Protein AF-A0A0F3MAZ2-F1 (afdb_monomer_lite)

Secondary structure (DSSP, 8-state):
--HHHHHHHHHHHHHHTHHHHHHHHHHHHHHHH---S--------HHHHHHHHHHHHHHHHHHTT---HHHHHHHHHHHHHHHHHHHHHHB-GGGHHHHHHHHHHHHHHHHHHHSEEEEEEEPTTSS-EEEEEEEE-TTS-EEEEEE--TTTTHHHHHTT--HHHHHHTTT---GGGS----B---SEEE-S-B-HHHHHHHHHHHHHT-PPP--EEE---B----SS-HHHHHHHHHHHHHS-HHHHHHHHHHHHTS-HHHHHHHHHHHHTTSPPPP-PPPPP----TT--HHHHHHHHHHHHHHHHTTS-TTPPPBTGGGEEEE--TT-GGGSHHHHHHHHHHHHHHHHHTTSEEE-TTT--EEE-HHHHS-TT--EEEE-TT--SBSSHHHHHHHHHHHHHSPPP----HHHHHHHHHHTTS-GGGSBPPGGGS-HHHHHHHHHHHTHHHHH-SS--B-HHHHHHHHHHHHHHHTTSBGGGS-TTSPPPHHHHHHHHHHHHHHHHT-TTS-HHHHHHHH-SS--HHHHHHHHHHHS-----GGGS-HHHHHHHHHHHSTTS-SS-------GGGSHHHHHHHHHHHHHHHTTSS-----

Organism: NCBI:txid1359184

Sequence (602 aa):
MCIENEVKEIYEMFKTYCYEICNVQHLESIDRIANSDKPITLGSSFIKTLCGYKALIDCYRVLCNQNCAELTKMSYHLNEMWKQNFLLQTIEPAFEHELRKKITETKMKDLEERGECYVCGKFQGALHAVITKYYKDNAGKYYKVVYNAGMGADEANEAFNNKDELLKASDITDYKDQKLMVFHSGIKYESEYLPKYMIETMILYDLEGSFSKSEPTSKKVVTPQWHGNCTTRSIREALRDNLSDSTFRELYDFVTIVPYSSKIGMLQKAIAKLPQASSDPILEKHDNKLLTLDEKFLKELQHKINHILGVNTNTPISNLQAIKFAELNGSPAVFQEGLKFLAEVNAKNFINAGVIKVNSETSEVIVDSAAVAHPNAMFVVNCATYNYGYNPITKQLLLKDVFMSTPPLDTNWKSRVLNTLVKFLPSSWKAMNWHSIDESDKKYIVESMFSNALRDSDLYLTKELLLPVKEKLLQCVNHYYHSDFIDGALLPIDLRENIIKSCRQSCLQDHNIDPVINAQITDNDRTPSSILQDLINHEKVAVDTKVIPKGHVAKIKHELGPKIDQGFKAKVIPKSNIATINDKLDDRIQKNESKSSSSRGF

Radius of gyration: 29.43 Å; chains: 1; bounding box: 80×71×107 Å

pLDDT: mean 70.04, std 20.65, range [24.22, 95.69]

Structure (mmCIF, N/CA/C/O backbone):
data_AF-A0A0F3MAZ2-F1
#
_entry.id   AF-A0A0F3MAZ2-F1
#
loop_
_atom_site.group_PDB
_atom_site.id
_atom_site.type_symbol
_atom_site.label_atom_id
_atom_site.label_alt_id
_atom_site.label_comp_id
_atom_site.label_asym_id
_atom_site.label_entity_id
_atom_site.label_seq_id
_atom_site.pdbx_PDB_ins_code
_atom_site.Cartn_x
_atom_site.Cartn_y
_atom_site.Cartn_z
_atom_site.occupancy
_atom_site.B_iso_or_equiv
_atom_site.auth_seq_id
_atom_site.auth_comp_id
_atom_site.auth_asym_id
_atom_site.auth_atom_id
_atom_site.pdbx_PDB_model_num
ATOM 1 N N . MET A 1 1 ? -21.688 16.141 2.632 1.00 43.16 1 MET A N 1
ATOM 2 C CA . MET A 1 1 ? -20.639 16.129 1.591 1.00 43.16 1 MET A CA 1
ATOM 3 C C . MET A 1 1 ? -21.321 15.813 0.269 1.00 43.16 1 MET A C 1
ATOM 5 O O . MET A 1 1 ? -22.157 14.919 0.266 1.00 43.16 1 MET A O 1
ATOM 9 N N . CYS A 1 2 ? -21.088 16.576 -0.803 1.00 49.12 2 CYS A N 1
ATOM 10 C CA . CYS A 1 2 ? -21.660 16.238 -2.112 1.00 49.12 2 CYS A CA 1
ATOM 11 C C . CYS A 1 2 ? -20.953 14.979 -2.642 1.00 49.12 2 CYS A C 1
ATOM 13 O O . CYS A 1 2 ? -19.725 14.930 -2.584 1.00 49.12 2 CYS A O 1
ATOM 15 N N . ILE A 1 3 ? -21.697 13.993 -3.159 1.00 56.97 3 ILE A N 1
ATOM 16 C CA . ILE A 1 3 ? -21.159 12.740 -3.741 1.00 56.97 3 ILE A CA 1
ATOM 17 C C . ILE A 1 3 ? -20.074 13.041 -4.797 1.00 56.97 3 ILE A C 1
ATOM 19 O O . ILE A 1 3 ? -19.113 12.296 -4.959 1.00 56.97 3 ILE A O 1
ATOM 23 N N . GLU A 1 4 ? -20.190 14.183 -5.476 1.00 58.75 4 GLU A N 1
ATOM 24 C CA . GLU A 1 4 ? -19.240 14.671 -6.480 1.00 58.75 4 GLU A CA 1
ATOM 25 C C . GLU A 1 4 ? -17.839 14.970 -5.921 1.00 58.75 4 GLU A C 1
ATOM 27 O O . GLU A 1 4 ? -16.845 14.722 -6.605 1.00 58.75 4 GLU A O 1
ATOM 32 N N . ASN A 1 5 ? -17.748 15.470 -4.683 1.00 67.94 5 ASN A N 1
ATOM 33 C CA . ASN A 1 5 ? -16.464 15.718 -4.022 1.00 67.94 5 ASN A CA 1
ATOM 34 C C . ASN A 1 5 ? -15.829 14.398 -3.570 1.00 67.94 5 ASN A C 1
ATOM 36 O O . ASN A 1 5 ? -14.634 14.201 -3.763 1.00 67.94 5 ASN A O 1
ATOM 40 N N . GLU A 1 6 ? -16.643 13.455 -3.086 1.00 78.75 6 GLU A N 1
ATOM 41 C CA . GLU A 1 6 ? -16.181 12.139 -2.629 1.00 78.75 6 GLU A CA 1
ATOM 42 C C . GLU A 1 6 ? -15.567 11.312 -3.775 1.00 78.75 6 GLU A C 1
ATOM 44 O O . GLU A 1 6 ? -14.505 10.714 -3.614 1.00 78.75 6 GLU A O 1
ATOM 49 N N . VAL A 1 7 ? -16.166 11.321 -4.975 1.00 79.81 7 VAL A N 1
ATOM 50 C CA . VAL A 1 7 ? -15.611 10.592 -6.137 1.00 79.81 7 VAL A CA 1
ATOM 51 C C . VAL A 1 7 ? -14.265 11.177 -6.582 1.00 79.81 7 VAL A C 1
ATOM 53 O O . VAL A 1 7 ? -13.351 10.424 -6.923 1.00 79.81 7 VAL A O 1
ATOM 56 N N . LYS A 1 8 ? -14.127 12.510 -6.580 1.00 81.62 8 LYS A N 1
ATOM 57 C CA . LYS A 1 8 ? -12.866 13.189 -6.926 1.00 81.62 8 LYS A CA 1
ATOM 58 C C . LYS A 1 8 ? -11.773 12.892 -5.901 1.00 81.62 8 LYS A C 1
ATOM 60 O O . LYS A 1 8 ? -10.654 12.567 -6.290 1.00 81.62 8 LYS A O 1
ATOM 65 N N . GLU A 1 9 ? -12.110 12.937 -4.615 1.00 83.81 9 GLU A N 1
ATOM 66 C CA . GLU A 1 9 ? -11.202 12.566 -3.526 1.00 83.81 9 GLU A CA 1
ATOM 67 C C . GLU A 1 9 ? -10.730 11.113 -3.664 1.00 83.81 9 GLU A C 1
ATOM 69 O O . GLU A 1 9 ? -9.530 10.839 -3.594 1.00 83.81 9 GLU A O 1
ATOM 74 N N . ILE A 1 10 ? -11.645 10.181 -3.952 1.00 86.62 10 ILE A N 1
ATOM 75 C CA . ILE A 1 10 ? -11.301 8.768 -4.155 1.00 86.62 10 ILE A CA 1
ATOM 76 C C . ILE A 1 10 ? -10.436 8.571 -5.395 1.00 86.62 10 ILE A C 1
ATOM 78 O O . ILE A 1 10 ? -9.521 7.752 -5.369 1.00 86.62 10 ILE A O 1
ATOM 82 N N . TYR A 1 11 ? -10.689 9.308 -6.473 1.00 85.75 11 TYR A N 1
ATOM 83 C CA . TYR A 1 11 ? -9.877 9.240 -7.683 1.00 85.75 11 TYR A CA 1
ATOM 84 C C . TYR A 1 11 ? -8.430 9.685 -7.454 1.00 85.75 11 TYR A C 1
ATOM 86 O O . TYR A 1 11 ? -7.502 8.974 -7.849 1.00 85.75 11 TYR A O 1
ATOM 94 N N . GLU A 1 12 ? -8.220 10.807 -6.765 1.00 83.44 12 GLU A N 1
ATOM 95 C CA . GLU A 1 12 ? -6.868 11.264 -6.430 1.00 83.44 12 GLU A CA 1
ATOM 96 C C . GLU A 1 12 ? -6.182 10.341 -5.413 1.00 83.44 12 GLU A C 1
ATOM 98 O O . GLU A 1 12 ? -4.984 10.056 -5.534 1.00 83.44 12 GLU A O 1
ATOM 103 N N . MET A 1 13 ? -6.942 9.780 -4.468 1.00 84.94 13 MET A N 1
ATOM 104 C CA . MET A 1 13 ? -6.467 8.719 -3.578 1.00 84.94 13 MET A CA 1
ATOM 105 C C . MET A 1 13 ? -6.026 7.477 -4.373 1.00 84.94 13 MET A C 1
ATOM 107 O O . MET A 1 13 ? -4.957 6.932 -4.109 1.00 84.94 13 MET A O 1
ATOM 111 N N . PHE A 1 14 ? -6.799 7.051 -5.375 1.00 88.19 14 PHE A N 1
ATOM 112 C CA . PHE A 1 14 ? -6.488 5.891 -6.216 1.00 88.19 14 PHE A CA 1
ATOM 113 C C . PHE A 1 14 ? -5.200 6.074 -7.018 1.00 88.19 14 PHE A C 1
ATOM 115 O O . PHE A 1 14 ? -4.362 5.175 -7.041 1.00 88.19 14 PHE A O 1
ATOM 122 N N . LYS A 1 15 ? -5.013 7.250 -7.631 1.00 84.62 15 LYS A N 1
ATOM 123 C CA . LYS A 1 15 ? -3.769 7.596 -8.337 1.00 84.62 15 LYS A CA 1
ATOM 124 C C . LYS A 1 15 ? -2.570 7.575 -7.397 1.00 84.62 15 LYS A C 1
ATOM 126 O O . LYS A 1 15 ? -1.517 7.049 -7.746 1.00 84.62 15 LYS A O 1
ATOM 131 N N . THR A 1 16 ? -2.746 8.146 -6.209 1.00 82.00 16 THR A N 1
ATOM 132 C CA . THR A 1 16 ? -1.699 8.234 -5.189 1.00 82.00 16 THR A CA 1
ATOM 133 C C . THR A 1 16 ? -1.244 6.855 -4.728 1.00 82.00 16 THR A C 1
ATOM 135 O O . THR A 1 16 ? -0.048 6.579 -4.714 1.00 82.00 16 THR A O 1
ATOM 138 N N . TYR A 1 17 ? -2.194 5.994 -4.367 1.00 86.25 17 TYR A N 1
ATOM 139 C CA . TYR A 1 17 ? -1.930 4.703 -3.732 1.00 86.25 17 TYR A CA 1
ATOM 140 C C . TYR A 1 17 ? -1.941 3.534 -4.724 1.00 86.25 17 TYR A C 1
ATOM 142 O O . TYR A 1 17 ? -2.238 2.396 -4.364 1.00 86.25 17 TYR A O 1
ATOM 150 N N . CYS A 1 18 ? -1.614 3.805 -5.992 1.00 88.00 18 CYS A N 1
ATOM 151 C CA . CYS A 1 18 ? -1.544 2.805 -7.059 1.00 88.00 18 CYS A CA 1
ATOM 152 C C . CYS A 1 18 ? -0.669 1.602 -6.663 1.00 88.00 18 CYS A C 1
ATOM 154 O O . CYS A 1 18 ? -1.070 0.455 -6.847 1.00 88.00 18 CYS A O 1
ATOM 156 N N . TYR A 1 19 ? 0.486 1.853 -6.034 1.00 87.81 19 TYR A N 1
ATOM 157 C CA . TYR A 1 19 ? 1.374 0.784 -5.574 1.00 87.81 19 TYR A CA 1
ATOM 158 C C . TYR A 1 19 ? 0.688 -0.126 -4.551 1.00 87.81 19 TYR A C 1
ATOM 160 O O . TYR A 1 19 ? 0.711 -1.348 -4.682 1.00 87.81 19 TYR A O 1
ATOM 168 N N . GLU A 1 20 ? 0.093 0.466 -3.516 1.00 89.56 20 GLU A N 1
ATOM 169 C CA . GLU A 1 20 ? -0.576 -0.240 -2.428 1.00 89.56 20 GLU A CA 1
ATOM 170 C C . GLU A 1 20 ? -1.763 -1.054 -2.938 1.00 89.56 20 GLU A C 1
ATOM 172 O O . GLU A 1 20 ? -1.920 -2.214 -2.553 1.00 89.56 20 GLU A O 1
ATOM 177 N N . ILE A 1 21 ? -2.562 -0.466 -3.831 1.00 92.19 21 ILE A N 1
ATOM 178 C CA . ILE A 1 21 ? -3.724 -1.109 -4.444 1.00 92.19 21 ILE A CA 1
ATOM 179 C C . ILE A 1 21 ? -3.279 -2.311 -5.279 1.00 92.19 21 ILE A C 1
ATOM 181 O O . ILE A 1 21 ? -3.717 -3.428 -5.004 1.00 92.19 21 ILE A O 1
ATOM 185 N N . CYS A 1 22 ? -2.371 -2.117 -6.239 1.00 90.06 22 CYS A N 1
ATOM 186 C CA . CYS A 1 22 ? -1.894 -3.197 -7.104 1.00 90.06 22 CYS A CA 1
ATOM 187 C C . CYS A 1 22 ? -1.194 -4.308 -6.305 1.00 90.06 22 CYS A C 1
ATOM 189 O O . CYS A 1 22 ? -1.379 -5.486 -6.607 1.00 90.06 22 CYS A O 1
ATOM 191 N N . ASN A 1 23 ? -0.465 -3.965 -5.237 1.00 87.44 23 ASN A N 1
ATOM 192 C CA . ASN A 1 23 ? 0.126 -4.952 -4.334 1.00 87.44 23 ASN A CA 1
ATOM 193 C C . ASN A 1 23 ? -0.940 -5.814 -3.635 1.00 87.44 23 ASN A C 1
ATOM 195 O O . ASN A 1 23 ? -0.812 -7.036 -3.608 1.00 87.44 23 ASN A O 1
ATOM 199 N N . VAL A 1 24 ? -2.004 -5.207 -3.095 1.00 89.31 24 VAL A N 1
ATOM 200 C CA . VAL A 1 24 ? -3.117 -5.961 -2.487 1.00 89.31 24 VAL A CA 1
ATOM 201 C C . VAL A 1 24 ? -3.793 -6.856 -3.523 1.00 89.31 24 VAL A C 1
ATOM 203 O O . VAL A 1 24 ? -3.999 -8.038 -3.261 1.00 89.31 24 VAL A O 1
ATOM 206 N N . GLN A 1 25 ? -4.095 -6.325 -4.709 1.00 88.75 25 GLN A N 1
ATOM 207 C CA . GLN A 1 25 ? -4.752 -7.097 -5.764 1.00 88.75 25 GLN A CA 1
ATOM 208 C C . GLN A 1 25 ? -3.906 -8.287 -6.227 1.00 88.75 25 GLN A C 1
ATOM 210 O O . GLN A 1 25 ? -4.452 -9.370 -6.420 1.00 88.75 25 GLN A O 1
ATOM 215 N N . HIS A 1 26 ? -2.588 -8.120 -6.360 1.00 84.75 26 HIS A N 1
ATOM 216 C CA . HIS A 1 26 ? -1.680 -9.209 -6.716 1.00 84.75 26 HIS A CA 1
ATOM 217 C C . HIS A 1 26 ? -1.679 -10.319 -5.655 1.00 84.75 26 HIS A C 1
ATOM 219 O O . HIS A 1 26 ? -1.886 -11.483 -5.995 1.00 84.75 26 HIS A O 1
ATOM 225 N N . LEU A 1 27 ? -1.521 -9.966 -4.374 1.00 80.31 27 LEU A N 1
ATOM 226 C CA . LEU A 1 27 ? -1.516 -10.937 -3.272 1.00 80.31 27 LEU A CA 1
ATOM 227 C C . LEU A 1 27 ? -2.841 -11.705 -3.169 1.00 80.31 27 LEU A C 1
ATOM 229 O O . LEU A 1 27 ? -2.839 -12.919 -2.974 1.00 80.31 27 LEU A O 1
ATOM 233 N N . GLU A 1 28 ? -3.965 -11.010 -3.338 1.00 82.50 28 GLU A N 1
ATOM 234 C CA . GLU A 1 28 ? -5.298 -11.616 -3.316 1.00 82.50 28 GLU A CA 1
ATOM 235 C C . GLU A 1 28 ? -5.576 -12.477 -4.557 1.00 82.50 28 GLU A C 1
ATOM 237 O O . GLU A 1 28 ? -6.259 -13.497 -4.466 1.00 82.50 28 GLU A O 1
ATOM 242 N N . SER A 1 29 ? -5.021 -12.109 -5.715 1.00 78.56 29 SER A N 1
ATOM 243 C CA . SER A 1 29 ? -5.139 -12.899 -6.947 1.00 78.56 29 SER A CA 1
ATOM 244 C C . SER A 1 29 ? -4.329 -14.192 -6.870 1.00 78.56 29 SER A C 1
ATOM 246 O O . SER A 1 29 ? -4.833 -15.235 -7.278 1.00 78.56 29 SER A O 1
ATOM 248 N N . ILE A 1 30 ? -3.119 -14.154 -6.294 1.00 72.69 30 ILE A N 1
ATOM 249 C CA . ILE A 1 30 ? -2.344 -15.371 -6.003 1.00 72.69 30 ILE A CA 1
ATOM 250 C C . ILE A 1 30 ? -3.157 -16.289 -5.093 1.00 72.69 30 ILE A C 1
ATOM 252 O O . ILE A 1 30 ? -3.344 -17.449 -5.435 1.00 72.69 30 ILE A O 1
ATOM 256 N N . ASP A 1 31 ? -3.702 -15.775 -3.988 1.00 69.31 31 ASP A N 1
ATOM 257 C CA . ASP A 1 31 ? -4.518 -16.571 -3.058 1.00 69.31 31 ASP A CA 1
ATOM 258 C C . ASP A 1 31 ? -5.757 -17.189 -3.721 1.00 69.31 31 ASP A C 1
ATOM 260 O O . ASP A 1 31 ? -6.184 -18.281 -3.346 1.00 69.31 31 ASP A O 1
ATOM 264 N N . ARG A 1 32 ? -6.346 -16.500 -4.705 1.00 68.25 32 ARG A N 1
ATOM 265 C CA . ARG A 1 32 ? -7.509 -16.988 -5.455 1.00 68.25 32 ARG A CA 1
ATOM 266 C C . ARG A 1 32 ? -7.154 -18.094 -6.455 1.00 68.25 32 ARG A C 1
ATOM 268 O O . ARG A 1 32 ? -7.989 -18.962 -6.700 1.00 68.25 32 ARG A O 1
ATOM 275 N N . ILE A 1 33 ? -5.969 -18.031 -7.067 1.00 61.22 33 ILE A N 1
ATOM 276 C CA . ILE A 1 33 ? -5.539 -18.913 -8.168 1.00 61.22 33 ILE A CA 1
ATOM 277 C C . ILE A 1 33 ? -4.702 -20.101 -7.657 1.00 61.22 33 ILE A C 1
ATOM 279 O O . ILE A 1 33 ? -4.717 -21.177 -8.257 1.00 61.22 33 ILE A O 1
ATOM 283 N N . ALA A 1 34 ? -3.950 -19.929 -6.568 1.00 54.25 34 ALA A N 1
ATOM 284 C CA . ALA A 1 34 ? -2.922 -20.872 -6.149 1.00 54.25 34 ALA A CA 1
ATOM 285 C C . ALA A 1 34 ? -3.484 -22.110 -5.426 1.00 54.25 34 ALA A C 1
ATOM 287 O O . ALA A 1 34 ? -3.776 -22.090 -4.234 1.00 54.25 34 ALA A O 1
ATOM 288 N N . ASN A 1 35 ? -3.476 -23.224 -6.162 1.00 44.00 35 ASN A N 1
ATOM 289 C CA . ASN A 1 35 ? -3.070 -24.552 -5.681 1.00 44.00 35 ASN A CA 1
ATOM 290 C C . ASN A 1 35 ? -1.564 -24.806 -5.968 1.00 44.00 35 ASN A C 1
ATOM 292 O O . ASN A 1 35 ? -1.152 -25.952 -6.128 1.00 44.00 35 ASN A O 1
ATOM 296 N N . SER A 1 36 ? -0.738 -23.765 -6.155 1.00 40.38 36 SER A N 1
ATOM 297 C CA . SER A 1 36 ? 0.626 -23.928 -6.681 1.00 40.38 36 SER A CA 1
ATOM 298 C C . SER A 1 36 ? 1.667 -24.227 -5.591 1.00 40.38 36 SER A C 1
ATOM 300 O O . SER A 1 36 ? 1.775 -23.534 -4.584 1.00 40.38 36 SER A O 1
ATOM 302 N N . ASP A 1 37 ? 2.491 -25.251 -5.837 1.00 36.28 37 ASP A N 1
ATOM 303 C CA . ASP A 1 37 ? 3.510 -25.793 -4.918 1.00 36.28 37 ASP A CA 1
ATOM 304 C C . ASP A 1 37 ? 4.759 -24.901 -4.716 1.00 36.28 37 ASP A C 1
ATOM 306 O O . ASP A 1 37 ? 5.733 -25.330 -4.091 1.00 36.28 37 ASP A O 1
ATOM 310 N N . LYS A 1 38 ? 4.801 -23.678 -5.268 1.00 43.72 38 LYS A N 1
ATOM 311 C CA . LYS A 1 38 ? 6.001 -22.823 -5.215 1.00 43.72 38 LYS A CA 1
ATOM 312 C C . LYS A 1 38 ? 5.787 -21.598 -4.320 1.00 43.72 38 LYS A C 1
ATOM 314 O O . LYS A 1 38 ? 5.068 -20.687 -4.726 1.00 43.72 38 LYS A O 1
ATOM 319 N N . PRO A 1 39 ? 6.455 -21.514 -3.153 1.00 43.94 39 PRO A N 1
ATOM 320 C CA . PRO A 1 39 ? 6.401 -20.325 -2.314 1.00 43.94 39 PRO A CA 1
ATOM 321 C C . PRO A 1 39 ? 7.042 -19.135 -3.029 1.00 43.94 39 PRO A C 1
ATOM 323 O O . PRO A 1 39 ? 8.250 -19.093 -3.250 1.00 43.94 39 PRO A O 1
ATOM 326 N N . ILE A 1 40 ? 6.220 -18.155 -3.391 1.00 46.53 40 ILE A N 1
ATOM 327 C CA . ILE A 1 40 ? 6.679 -16.818 -3.768 1.00 46.53 40 ILE A CA 1
ATOM 328 C C . ILE A 1 40 ? 6.768 -16.003 -2.481 1.00 46.53 40 ILE A C 1
ATOM 330 O O . ILE A 1 40 ? 5.737 -15.689 -1.895 1.00 46.53 40 ILE A O 1
ATOM 334 N N . THR A 1 41 ? 7.969 -15.641 -2.039 1.00 47.41 41 THR A N 1
ATOM 335 C CA . THR A 1 41 ? 8.155 -14.812 -0.840 1.00 47.41 41 THR A CA 1
ATOM 336 C C . THR A 1 41 ? 7.857 -13.345 -1.159 1.00 47.41 41 THR A C 1
ATOM 338 O O . THR A 1 41 ? 8.763 -12.548 -1.402 1.00 47.41 41 THR A O 1
ATOM 341 N N . LEU A 1 42 ? 6.578 -12.969 -1.179 1.00 51.41 42 LEU A N 1
ATOM 342 C CA . LEU A 1 42 ? 6.165 -11.570 -1.274 1.00 51.41 42 LEU A CA 1
ATOM 343 C C . LEU A 1 42 ? 6.043 -10.999 0.140 1.00 51.41 42 LEU A C 1
ATOM 345 O O . LEU A 1 42 ? 5.118 -11.302 0.884 1.00 51.41 42 LEU A O 1
ATOM 349 N N . GLY A 1 43 ? 6.995 -10.166 0.550 1.00 47.53 43 GLY A N 1
ATOM 350 C CA . GLY A 1 43 ? 6.860 -9.446 1.815 1.00 47.53 43 GLY A CA 1
ATOM 351 C C . GLY A 1 43 ? 5.753 -8.394 1.709 1.00 47.53 43 GLY A C 1
A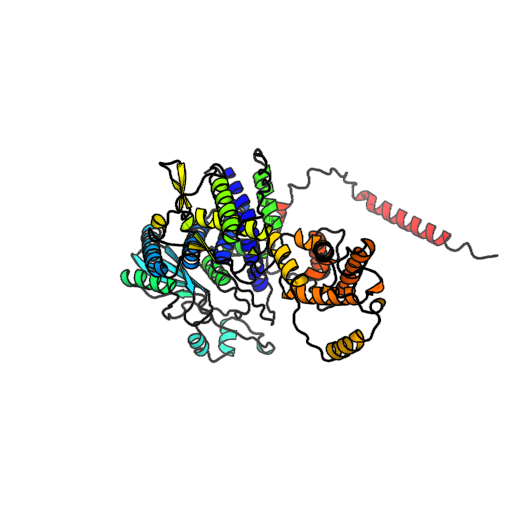TOM 352 O O . GLY A 1 43 ? 5.941 -7.387 1.025 1.00 47.53 43 GLY A O 1
ATOM 353 N N . SER A 1 44 ? 4.618 -8.577 2.393 1.00 54.62 44 SER A N 1
ATOM 354 C CA . SER A 1 44 ? 3.630 -7.502 2.559 1.00 54.62 44 SER A CA 1
ATOM 355 C C . SER A 1 44 ? 3.925 -6.700 3.830 1.00 54.62 44 SER A C 1
ATOM 357 O O . SER A 1 44 ? 4.133 -7.260 4.906 1.00 54.62 44 SER A O 1
ATOM 359 N N . SER A 1 45 ? 3.977 -5.367 3.723 1.00 70.00 45 SER A N 1
ATOM 360 C CA . SER A 1 45 ? 3.996 -4.505 4.909 1.00 70.00 45 SER A CA 1
ATOM 361 C C . SER A 1 45 ? 2.565 -4.129 5.299 1.00 70.00 45 SER A C 1
ATOM 363 O O . SER A 1 45 ? 1.716 -3.874 4.437 1.00 70.00 45 SER A O 1
ATOM 365 N N . PHE A 1 46 ? 2.301 -4.073 6.607 1.00 76.81 46 PHE A N 1
ATOM 366 C CA . PHE A 1 46 ? 1.003 -3.683 7.162 1.00 76.81 46 PHE A CA 1
ATOM 367 C C . PHE A 1 46 ? 0.494 -2.356 6.593 1.00 76.81 46 PHE A C 1
ATOM 369 O O . PHE A 1 46 ? -0.647 -2.291 6.145 1.00 76.81 46 PHE A O 1
ATOM 376 N N . ILE A 1 47 ? 1.352 -1.325 6.548 1.00 81.19 47 ILE A N 1
ATOM 377 C CA . ILE A 1 47 ? 0.994 0.020 6.063 1.00 81.19 47 ILE A CA 1
ATOM 378 C C . ILE A 1 47 ? 0.379 -0.059 4.667 1.00 81.19 47 ILE A C 1
ATOM 380 O O . ILE A 1 47 ? -0.718 0.445 4.439 1.00 81.19 47 ILE A O 1
ATOM 384 N N . LYS A 1 48 ? 1.067 -0.726 3.738 1.00 84.25 48 LYS A N 1
ATOM 385 C CA . LYS A 1 48 ? 0.631 -0.786 2.341 1.00 84.25 48 LYS A CA 1
ATOM 386 C C . LYS A 1 48 ? -0.657 -1.559 2.184 1.00 84.25 48 LYS A C 1
ATOM 388 O O . LYS A 1 48 ? -1.538 -1.146 1.444 1.00 84.25 48 LYS A O 1
ATOM 393 N N . THR A 1 49 ? -0.763 -2.672 2.898 1.00 87.81 49 THR A N 1
ATOM 394 C CA . THR A 1 49 ? -1.935 -3.536 2.817 1.00 87.81 49 THR A CA 1
ATOM 395 C C . THR A 1 49 ? -3.178 -2.832 3.355 1.00 87.81 49 THR A C 1
ATOM 397 O O . THR A 1 49 ? -4.211 -2.840 2.692 1.00 87.81 49 THR A O 1
ATOM 400 N N . LEU A 1 50 ? -3.072 -2.171 4.514 1.00 90.69 50 LEU A N 1
ATOM 401 C CA . LEU A 1 50 ? -4.164 -1.397 5.113 1.00 90.69 50 LEU A CA 1
ATOM 402 C C . LEU A 1 50 ? -4.605 -0.252 4.193 1.00 90.69 50 LEU A C 1
ATOM 404 O O . LEU A 1 50 ? -5.798 -0.069 3.958 1.00 90.69 50 LEU A O 1
ATOM 408 N N . CYS A 1 51 ? -3.638 0.478 3.631 1.00 89.62 51 CYS A N 1
ATOM 409 C CA . CYS A 1 51 ? -3.896 1.580 2.713 1.00 89.62 51 CYS A CA 1
ATOM 410 C C . CYS A 1 51 ? -4.576 1.110 1.413 1.00 89.62 51 CYS A C 1
ATOM 412 O O . CYS A 1 51 ? -5.612 1.653 1.028 1.00 89.62 51 CYS A O 1
ATOM 414 N N . GLY A 1 52 ? -4.052 0.052 0.783 1.00 92.62 52 GLY A N 1
ATOM 415 C CA . GLY A 1 52 ? -4.612 -0.520 -0.443 1.00 92.62 52 GLY A CA 1
ATOM 416 C C . GLY A 1 52 ? -6.036 -1.040 -0.246 1.00 92.62 52 GLY A C 1
ATOM 417 O O . GLY A 1 52 ? -6.919 -0.729 -1.045 1.00 92.62 52 GLY A O 1
ATOM 418 N N . TYR A 1 53 ? -6.296 -1.759 0.853 1.00 94.25 53 TYR A N 1
ATOM 419 C CA . TYR A 1 53 ? -7.641 -2.236 1.189 1.00 94.25 53 TYR A CA 1
ATOM 420 C C . TYR A 1 53 ? -8.622 -1.097 1.462 1.00 94.25 53 TYR A C 1
ATOM 422 O O . TYR A 1 53 ? -9.742 -1.135 0.954 1.00 94.25 53 TYR A O 1
ATOM 430 N N . LYS A 1 54 ? -8.211 -0.072 2.223 1.00 94.62 54 LYS A N 1
ATOM 431 C CA . LYS A 1 54 ? -9.043 1.115 2.462 1.00 94.62 54 LYS A CA 1
ATOM 432 C C . LYS A 1 54 ? -9.444 1.755 1.135 1.00 94.62 54 LYS A C 1
ATOM 434 O O . LYS A 1 54 ? -10.630 1.981 0.904 1.00 94.62 54 LYS A O 1
ATOM 439 N N . ALA A 1 55 ? -8.472 1.996 0.252 1.00 93.88 55 ALA A N 1
ATOM 440 C CA . ALA A 1 55 ? -8.741 2.587 -1.049 1.00 93.88 55 ALA A CA 1
ATOM 441 C C . ALA A 1 55 ? -9.732 1.728 -1.849 1.00 93.88 55 ALA A C 1
ATOM 443 O O . ALA A 1 55 ? -10.766 2.231 -2.286 1.00 93.88 55 ALA A O 1
ATOM 444 N N . LEU A 1 56 ? -9.472 0.423 -1.975 1.00 95.69 56 LEU A N 1
ATOM 445 C CA . LEU A 1 56 ? -10.344 -0.514 -2.688 1.00 95.69 56 LEU A CA 1
ATOM 446 C C . LEU A 1 56 ? -11.779 -0.533 -2.141 1.00 95.69 56 LEU A C 1
ATOM 448 O O . LEU A 1 56 ? -12.717 -0.526 -2.937 1.00 95.69 56 LEU A O 1
ATOM 452 N N . ILE A 1 57 ? -11.958 -0.508 -0.817 1.00 94.81 57 ILE A N 1
ATOM 453 C CA . ILE A 1 57 ? -13.279 -0.459 -0.175 1.00 94.81 57 ILE A CA 1
ATOM 454 C C . ILE A 1 57 ? -13.988 0.860 -0.473 1.00 94.81 57 ILE A C 1
ATOM 456 O O . ILE A 1 57 ? -15.147 0.838 -0.876 1.00 94.81 57 ILE A O 1
ATOM 460 N N . ASP A 1 58 ? -13.318 2.002 -0.320 1.00 92.00 58 ASP A N 1
ATOM 461 C CA . ASP A 1 58 ? -13.925 3.309 -0.601 1.00 92.00 58 ASP A CA 1
ATOM 462 C C . ASP A 1 58 ? -14.350 3.428 -2.072 1.00 92.00 58 ASP A C 1
ATOM 464 O O . ASP A 1 58 ? -15.453 3.877 -2.381 1.00 92.00 58 ASP A O 1
ATOM 468 N N . CYS A 1 59 ? -13.521 2.931 -2.988 1.00 90.94 59 CYS A N 1
ATOM 469 C CA . CYS A 1 59 ? -13.851 2.875 -4.408 1.00 90.94 59 CYS A CA 1
ATOM 470 C C . CYS A 1 59 ? -15.015 1.929 -4.707 1.00 90.94 59 CYS A C 1
ATOM 472 O O . CYS A 1 59 ? -15.910 2.298 -5.465 1.00 90.94 59 CYS A O 1
ATOM 474 N N . TYR A 1 60 ? -15.061 0.753 -4.076 1.00 90.12 60 TYR A N 1
ATOM 475 C CA . TYR A 1 60 ? -16.199 -0.159 -4.188 1.00 90.12 60 TYR A CA 1
ATOM 476 C C . TYR A 1 60 ? -17.500 0.498 -3.711 1.00 90.12 60 TYR A C 1
ATOM 478 O O . TYR A 1 60 ? -18.500 0.475 -4.430 1.00 90.12 60 TYR A O 1
ATOM 486 N N . ARG A 1 61 ? -17.471 1.142 -2.536 1.00 88.19 61 ARG A N 1
ATOM 487 C CA . ARG A 1 61 ? -18.617 1.854 -1.950 1.00 88.19 61 ARG A CA 1
ATOM 488 C C . ARG A 1 61 ? -19.185 2.885 -2.923 1.00 88.19 61 ARG A C 1
ATOM 490 O O . ARG A 1 61 ? -20.392 2.899 -3.159 1.00 88.19 61 ARG A O 1
ATOM 497 N N . VAL A 1 62 ? -18.318 3.699 -3.526 1.00 83.75 62 VAL A N 1
ATOM 498 C CA . VAL A 1 62 ? -18.733 4.768 -4.443 1.00 83.75 62 VAL A CA 1
ATOM 499 C C . VAL A 1 62 ? -19.149 4.249 -5.816 1.00 83.75 62 VAL A C 1
ATOM 501 O O . VAL A 1 62 ? -20.207 4.632 -6.310 1.00 83.75 62 VAL A O 1
ATOM 504 N N . LEU A 1 63 ? -18.370 3.363 -6.440 1.00 80.44 63 LEU A N 1
ATOM 505 C CA . LEU A 1 63 ? -18.673 2.877 -7.790 1.00 80.44 63 LEU A CA 1
ATOM 506 C C . LEU A 1 63 ? -19.881 1.939 -7.833 1.00 80.44 63 LEU A C 1
ATOM 508 O O . LEU A 1 63 ? -20.617 1.953 -8.818 1.00 80.44 63 LEU A O 1
ATOM 512 N N . CYS A 1 64 ? -20.089 1.140 -6.786 1.00 78.50 64 CYS A N 1
ATOM 513 C CA . CYS A 1 64 ? -21.187 0.175 -6.719 1.00 78.50 64 CYS A CA 1
ATOM 514 C C . CYS A 1 64 ? -22.394 0.702 -5.925 1.00 78.50 64 CYS A C 1
ATOM 516 O O . CYS A 1 64 ? -23.368 -0.024 -5.753 1.00 78.50 64 CYS A O 1
ATOM 518 N N . ASN A 1 65 ? -22.344 1.950 -5.436 1.00 74.25 65 ASN A N 1
ATOM 519 C CA . ASN A 1 65 ? -23.350 2.540 -4.544 1.00 74.25 65 ASN A CA 1
ATOM 520 C C . ASN A 1 65 ? -23.639 1.669 -3.298 1.00 74.25 65 ASN A C 1
ATOM 522 O O . ASN A 1 65 ? -24.766 1.592 -2.808 1.00 74.25 65 ASN A O 1
ATOM 526 N N . GLN A 1 66 ? -22.605 0.994 -2.792 1.00 74.00 66 GLN A N 1
ATOM 527 C CA . GLN A 1 66 ? -22.662 0.080 -1.651 1.00 74.00 66 GLN A CA 1
ATOM 528 C C . GLN A 1 66 ? -22.232 0.811 -0.375 1.00 74.00 66 GLN A C 1
ATOM 530 O O . GLN A 1 66 ? -21.180 0.547 0.200 1.00 74.00 66 GLN A O 1
ATOM 535 N N . ASN A 1 67 ? -23.046 1.771 0.063 1.00 74.75 67 ASN A N 1
ATOM 536 C CA . ASN A 1 67 ? -22.788 2.595 1.249 1.00 74.75 67 ASN A CA 1
ATOM 537 C C . ASN A 1 67 ? -23.405 2.003 2.524 1.00 74.75 67 ASN A C 1
ATOM 539 O O . ASN A 1 67 ? -24.141 2.678 3.243 1.00 74.75 67 ASN A O 1
ATOM 543 N N . CYS A 1 68 ? -23.124 0.730 2.812 1.00 81.75 68 CYS A N 1
ATOM 544 C CA . CYS A 1 68 ? -23.570 0.135 4.068 1.00 81.75 68 CYS A CA 1
ATOM 545 C C . CYS A 1 68 ? -22.718 0.623 5.257 1.00 81.75 68 CYS A C 1
ATOM 547 O O . CYS A 1 68 ? -21.575 1.087 5.105 1.00 81.75 68 CYS A O 1
ATOM 549 N N . ALA A 1 69 ? -23.293 0.545 6.458 1.00 85.88 69 ALA A N 1
ATOM 550 C CA . ALA A 1 69 ? -22.648 1.022 7.678 1.00 85.88 69 ALA A CA 1
ATOM 551 C C . ALA A 1 69 ? -21.368 0.229 7.982 1.00 85.88 69 ALA A C 1
ATOM 553 O O . ALA A 1 69 ? -20.384 0.794 8.448 1.00 85.88 69 ALA A O 1
ATOM 554 N N . GLU A 1 70 ? -21.361 -1.062 7.663 1.00 89.69 70 GLU A N 1
ATOM 555 C CA . GLU A 1 70 ? -20.272 -2.002 7.910 1.00 89.69 70 GLU A CA 1
ATOM 556 C C . GLU A 1 70 ? -19.035 -1.667 7.068 1.00 89.69 70 GLU A C 1
ATOM 558 O O . GLU A 1 70 ? -17.929 -1.601 7.600 1.00 89.69 70 GLU A O 1
ATOM 563 N N . LEU A 1 71 ? -19.204 -1.362 5.775 1.00 90.19 71 LEU A N 1
ATOM 564 C CA . LEU A 1 71 ? -18.094 -0.942 4.909 1.00 90.19 71 LEU A CA 1
ATOM 565 C C . LEU A 1 71 ? -17.531 0.420 5.325 1.00 90.19 71 LEU A C 1
ATOM 567 O O . LEU A 1 71 ? -16.318 0.624 5.292 1.00 90.19 71 LEU A O 1
ATOM 571 N N . THR A 1 72 ? -18.398 1.338 5.759 1.00 90.62 72 THR A N 1
ATOM 572 C CA . THR A 1 72 ? -17.979 2.653 6.268 1.00 90.62 72 THR A CA 1
ATOM 573 C C . THR A 1 72 ? -17.173 2.510 7.563 1.00 90.62 72 THR A C 1
ATOM 575 O O . THR A 1 72 ? -16.103 3.107 7.696 1.00 90.62 72 THR A O 1
ATOM 578 N N . LYS A 1 73 ? -17.636 1.665 8.495 1.00 91.44 73 LYS A N 1
ATOM 579 C CA . LYS A 1 73 ? -16.912 1.326 9.729 1.00 91.44 73 LYS A CA 1
ATOM 580 C C . LYS A 1 73 ? -15.575 0.653 9.433 1.00 91.44 73 LYS A C 1
ATOM 582 O O . LYS A 1 73 ? -14.559 1.047 9.995 1.00 91.44 73 LYS A O 1
ATOM 587 N N . MET A 1 74 ? -15.545 -0.315 8.519 1.00 92.19 74 MET A N 1
ATOM 588 C CA . MET A 1 74 ? -14.303 -1.002 8.171 1.00 92.19 74 MET A CA 1
ATOM 589 C C . MET A 1 74 ? -13.293 -0.056 7.514 1.00 92.19 74 MET A C 1
ATOM 591 O O . MET A 1 74 ? -12.122 -0.075 7.882 1.00 92.19 74 MET A O 1
ATOM 595 N N . SER A 1 75 ? -13.730 0.822 6.604 1.00 92.94 75 SER A N 1
ATOM 596 C CA . SER A 1 75 ? -12.861 1.854 6.018 1.00 92.94 75 SER A CA 1
ATOM 597 C C . SER A 1 75 ? -12.267 2.779 7.091 1.00 92.94 75 SER A C 1
ATOM 599 O O . SER A 1 75 ? -11.059 3.033 7.091 1.00 92.94 75 SER A O 1
ATOM 601 N N . TYR A 1 76 ? -13.075 3.198 8.075 1.00 93.06 76 TYR A N 1
ATOM 602 C CA . TYR A 1 76 ? -12.596 3.945 9.242 1.00 93.06 76 TYR A CA 1
ATOM 603 C C . TYR A 1 76 ? -11.533 3.164 10.029 1.00 93.06 76 TYR A C 1
ATOM 605 O O . TYR A 1 76 ? -10.444 3.680 10.273 1.00 93.06 76 TYR A O 1
ATOM 613 N N . HIS A 1 77 ? -11.798 1.907 10.388 1.00 93.38 77 HIS A N 1
ATOM 614 C CA . HIS A 1 77 ? -10.858 1.113 11.181 1.00 93.38 77 HIS A CA 1
ATOM 615 C C . HIS A 1 77 ? -9.561 0.784 10.433 1.00 93.38 77 HIS A C 1
ATOM 617 O O . HIS A 1 77 ? -8.493 0.798 11.047 1.00 93.38 77 HIS A O 1
ATOM 623 N N . LEU A 1 78 ? -9.620 0.555 9.117 1.00 93.88 78 LEU A N 1
ATOM 624 C CA . LEU A 1 78 ? -8.435 0.408 8.270 1.00 93.88 78 LEU A CA 1
ATOM 625 C C . LEU A 1 78 ? -7.596 1.686 8.255 1.00 93.88 78 LEU A C 1
ATOM 627 O O . LEU A 1 78 ? -6.374 1.610 8.370 1.00 93.88 78 LEU A O 1
ATOM 631 N N . ASN A 1 79 ? -8.244 2.850 8.169 1.00 92.88 79 ASN A N 1
ATOM 632 C CA . ASN A 1 79 ? -7.573 4.143 8.243 1.00 92.88 79 ASN A CA 1
ATOM 633 C C . ASN A 1 79 ? -6.891 4.356 9.601 1.00 92.88 79 ASN A C 1
ATOM 635 O O . ASN A 1 79 ? -5.734 4.758 9.651 1.00 92.88 79 ASN A O 1
ATOM 639 N N . GLU A 1 80 ? -7.572 4.042 10.704 1.00 92.75 80 GLU A N 1
ATOM 640 C CA . GLU A 1 80 ? -7.000 4.192 12.045 1.00 92.75 80 GLU A CA 1
ATOM 641 C C . GLU A 1 80 ? -5.836 3.224 12.295 1.00 92.75 80 GLU A C 1
ATOM 643 O O . GLU A 1 80 ? -4.790 3.647 12.788 1.00 92.75 80 GLU A O 1
ATOM 648 N N . MET A 1 81 ? -5.962 1.950 11.903 1.00 92.81 81 MET A N 1
ATOM 649 C CA . MET A 1 81 ? -4.840 1.001 11.952 1.00 92.81 81 MET A CA 1
ATOM 650 C C . MET A 1 81 ? -3.667 1.466 11.082 1.00 92.81 81 MET A C 1
ATOM 652 O O . MET A 1 81 ? -2.512 1.362 11.496 1.00 92.81 81 MET A O 1
ATOM 656 N N . TRP A 1 82 ? -3.949 2.006 9.889 1.00 91.69 82 TRP A N 1
ATOM 657 C CA . TRP A 1 82 ? -2.923 2.554 9.005 1.00 91.69 82 TRP A CA 1
ATOM 658 C C . TRP A 1 82 ? -2.169 3.706 9.678 1.00 91.69 82 TRP A C 1
ATOM 660 O O . TRP A 1 82 ? -0.940 3.661 9.714 1.00 91.69 82 TRP A O 1
ATOM 670 N N . LYS A 1 83 ? -2.878 4.677 10.277 1.00 91.25 83 LYS A N 1
ATOM 671 C CA . LYS A 1 83 ? -2.264 5.801 11.006 1.00 91.25 83 LYS A CA 1
ATOM 672 C C . LYS A 1 83 ? -1.349 5.306 12.117 1.00 91.25 83 LYS A C 1
ATOM 674 O O . LYS A 1 83 ? -0.195 5.706 12.191 1.00 91.25 83 LYS A O 1
ATOM 679 N N . GLN A 1 84 ? -1.842 4.403 12.959 1.00 90.06 84 GLN A N 1
ATOM 680 C CA . GLN A 1 84 ? -1.077 3.876 14.093 1.00 90.06 84 GLN A CA 1
ATOM 681 C C . GLN A 1 84 ? 0.184 3.163 13.650 1.00 90.06 84 GLN A C 1
ATOM 683 O O . GLN A 1 84 ? 1.262 3.425 14.175 1.00 90.06 84 GLN A O 1
ATOM 688 N N . ASN A 1 85 ? 0.062 2.289 12.656 1.00 87.81 85 ASN A N 1
ATOM 689 C CA . ASN A 1 85 ? 1.205 1.546 12.169 1.00 87.81 85 ASN A CA 1
ATOM 690 C C . ASN A 1 85 ? 2.190 2.444 11.401 1.00 87.81 85 ASN A C 1
ATOM 692 O O . ASN A 1 85 ? 3.392 2.220 11.487 1.00 87.81 85 ASN A O 1
ATOM 696 N N . PHE A 1 86 ? 1.720 3.482 10.700 1.00 88.75 86 PHE A N 1
ATOM 697 C CA . PHE A 1 86 ? 2.593 4.503 10.116 1.00 88.75 86 PHE A CA 1
ATOM 698 C C . PHE A 1 86 ? 3.395 5.240 11.193 1.00 88.75 86 PHE A C 1
ATOM 700 O O . PHE A 1 86 ? 4.613 5.357 11.077 1.00 88.75 86 PHE A O 1
ATOM 707 N N . LEU A 1 87 ? 2.743 5.667 12.274 1.00 90.06 87 LEU A N 1
ATOM 708 C CA . LEU A 1 87 ? 3.405 6.363 13.375 1.00 90.06 87 LEU A CA 1
ATOM 709 C C . LEU A 1 87 ? 4.404 5.462 14.100 1.00 90.06 87 LEU A C 1
ATOM 711 O O . LEU A 1 87 ? 5.539 5.867 14.302 1.00 90.06 87 LEU A O 1
ATOM 715 N N . LEU A 1 88 ? 4.031 4.221 14.419 1.00 88.12 88 LEU A N 1
ATOM 716 C CA . LEU A 1 88 ? 4.928 3.271 15.087 1.00 88.12 88 LEU A CA 1
ATOM 717 C C . LEU A 1 88 ? 6.141 2.890 14.229 1.00 88.12 88 LEU A C 1
ATOM 719 O O . LEU A 1 88 ? 7.196 2.593 14.774 1.00 88.12 88 LEU A O 1
ATOM 723 N N . GLN A 1 89 ? 6.014 2.893 12.899 1.00 85.06 89 GLN A N 1
ATOM 724 C CA . GLN A 1 89 ? 7.137 2.600 12.000 1.00 85.06 89 GLN A CA 1
ATOM 725 C C . GLN A 1 89 ? 8.034 3.805 11.715 1.00 85.06 89 GLN A C 1
ATOM 727 O O . GLN A 1 89 ? 9.152 3.618 11.237 1.00 85.06 89 GLN A O 1
ATOM 732 N N . THR A 1 90 ? 7.541 5.019 11.959 1.00 88.56 90 THR A N 1
ATOM 733 C CA . THR A 1 90 ? 8.287 6.252 11.689 1.00 88.56 90 THR A CA 1
ATOM 734 C C . THR A 1 90 ? 8.828 6.890 12.957 1.00 88.56 90 THR A C 1
ATOM 736 O O . THR A 1 90 ? 9.835 7.569 12.884 1.00 88.56 90 THR A O 1
ATOM 739 N N . ILE A 1 91 ? 8.231 6.687 14.127 1.00 91.38 91 ILE A N 1
ATOM 740 C CA . ILE A 1 91 ? 8.724 7.274 15.375 1.00 91.38 91 ILE A CA 1
ATOM 741 C C . ILE A 1 91 ? 10.133 6.760 15.723 1.00 91.38 91 ILE A C 1
ATOM 743 O O . ILE A 1 91 ? 10.441 5.581 15.547 1.00 91.38 91 ILE A O 1
ATOM 747 N N . GLU A 1 92 ? 11.001 7.627 16.250 1.00 90.25 92 GLU A N 1
ATOM 748 C CA . GLU A 1 92 ? 12.259 7.163 16.840 1.00 90.25 92 GLU A CA 1
ATOM 749 C C . GLU A 1 92 ? 11.987 6.225 18.036 1.00 90.25 92 GLU A C 1
ATOM 751 O O . GLU A 1 92 ? 11.127 6.540 18.867 1.00 90.25 92 GLU A O 1
ATOM 756 N N . PRO A 1 93 ? 12.753 5.122 18.195 1.00 88.00 93 PRO A N 1
ATOM 757 C CA . PRO A 1 93 ? 12.514 4.123 19.243 1.00 88.00 93 PRO A CA 1
ATOM 758 C C . PRO A 1 93 ? 12.418 4.689 20.667 1.00 88.00 93 PRO A C 1
ATOM 760 O O . PRO A 1 93 ? 11.694 4.154 21.504 1.00 88.00 93 PRO A O 1
ATOM 763 N N . ALA A 1 94 ? 13.107 5.802 20.946 1.00 90.12 94 ALA A N 1
ATOM 764 C CA . ALA A 1 94 ? 13.066 6.476 22.244 1.00 90.12 94 ALA A CA 1
ATOM 765 C C . ALA A 1 94 ? 11.657 6.962 22.648 1.00 90.12 94 ALA A C 1
ATOM 767 O O . ALA A 1 94 ? 11.377 7.059 23.840 1.00 90.12 94 ALA A O 1
ATOM 768 N N . PHE A 1 95 ? 10.769 7.235 21.685 1.00 90.56 95 PHE A N 1
ATOM 769 C CA . PHE A 1 95 ? 9.404 7.728 21.931 1.00 90.56 95 PHE A CA 1
ATOM 770 C C . PHE A 1 95 ? 8.324 6.664 21.689 1.00 90.56 95 PHE A C 1
ATOM 772 O O . PHE A 1 95 ? 7.133 6.934 21.852 1.00 90.56 95 PHE A O 1
ATOM 779 N N . GLU A 1 96 ? 8.713 5.449 21.296 1.00 89.44 96 GLU A N 1
ATOM 780 C CA . GLU A 1 96 ? 7.780 4.404 20.871 1.00 89.44 96 GLU A CA 1
ATOM 781 C C . GLU A 1 96 ? 6.811 4.005 21.996 1.00 89.44 96 GLU A C 1
ATOM 783 O O . GLU A 1 96 ? 5.609 3.877 21.767 1.00 89.44 96 GLU A O 1
ATOM 788 N N . HIS A 1 97 ? 7.306 3.883 23.233 1.00 88.25 97 HIS A N 1
ATOM 789 C CA . HIS A 1 97 ? 6.491 3.531 24.404 1.00 88.25 97 HIS A CA 1
ATOM 790 C C . HIS A 1 97 ? 5.394 4.559 24.707 1.00 88.25 97 HIS A C 1
ATOM 792 O O . HIS A 1 97 ? 4.244 4.202 24.962 1.00 88.25 97 HIS A O 1
ATOM 798 N N . GLU A 1 98 ? 5.728 5.849 24.658 1.00 88.88 98 GLU A N 1
ATOM 799 C CA . GLU A 1 98 ? 4.765 6.930 24.901 1.00 88.88 98 GLU A CA 1
ATOM 800 C C . GLU A 1 98 ? 3.699 6.982 23.804 1.00 88.88 98 GLU A C 1
ATOM 802 O O . GLU A 1 98 ? 2.506 7.098 24.096 1.00 88.88 98 GLU A O 1
ATOM 807 N N . LEU A 1 99 ? 4.110 6.803 22.545 1.00 91.62 99 LEU A N 1
ATOM 808 C CA . LEU A 1 99 ? 3.186 6.708 21.420 1.00 91.62 99 LEU A CA 1
ATOM 809 C C . LEU A 1 99 ? 2.218 5.525 21.587 1.00 91.62 99 LEU A C 1
ATOM 811 O O . LEU A 1 99 ? 1.015 5.683 21.384 1.00 91.62 99 LEU A O 1
ATOM 815 N N . ARG A 1 100 ? 2.711 4.348 21.994 1.00 91.50 100 ARG A N 1
ATOM 816 C CA . ARG A 1 100 ? 1.882 3.150 22.226 1.00 91.50 100 ARG A CA 1
ATOM 817 C C . ARG A 1 100 ? 0.814 3.385 23.293 1.00 91.50 100 ARG A C 1
ATOM 819 O O . ARG A 1 100 ? -0.335 2.983 23.095 1.00 91.50 100 ARG A O 1
ATOM 826 N N . LYS A 1 101 ? 1.150 4.083 24.383 1.00 90.50 101 LYS A N 1
ATOM 827 C CA . LYS A 1 101 ? 0.172 4.483 25.412 1.00 90.50 101 LYS A CA 1
ATOM 828 C C . LYS A 1 101 ? -0.912 5.392 24.841 1.00 90.50 101 LYS A C 1
ATOM 830 O O . LYS A 1 101 ? -2.091 5.094 24.984 1.00 90.50 101 LYS A O 1
ATOM 835 N N . LYS A 1 102 ? -0.525 6.431 24.103 1.00 91.44 102 LYS A N 1
ATOM 836 C CA . LYS A 1 102 ? -1.469 7.375 23.486 1.00 91.44 102 LYS A CA 1
ATOM 837 C C . LYS A 1 102 ? -2.380 6.719 22.442 1.00 91.44 102 LYS A C 1
ATOM 839 O O . LYS A 1 102 ? -3.575 7.014 22.362 1.00 91.44 102 LYS A O 1
ATOM 844 N N . ILE A 1 103 ? -1.838 5.781 21.662 1.00 92.94 103 ILE A N 1
ATOM 845 C CA . ILE A 1 103 ? -2.630 4.937 20.759 1.00 92.94 103 ILE A CA 1
ATOM 846 C C . ILE A 1 103 ? -3.626 4.099 21.566 1.00 92.94 103 ILE A C 1
ATOM 848 O O . ILE A 1 103 ? -4.799 4.047 21.205 1.00 92.94 103 ILE A O 1
ATOM 852 N N . THR A 1 104 ? -3.183 3.473 22.657 1.00 93.00 104 THR A N 1
ATOM 853 C CA . THR A 1 104 ? -4.032 2.641 23.522 1.00 93.00 104 THR A CA 1
ATOM 854 C C . THR A 1 104 ? -5.188 3.447 24.115 1.00 93.00 104 THR A C 1
ATOM 856 O O . THR A 1 104 ? -6.336 3.023 24.008 1.00 93.00 104 THR A O 1
ATOM 859 N N . GLU A 1 105 ? -4.928 4.648 24.634 1.00 92.38 105 GLU A N 1
ATOM 860 C CA . GLU A 1 105 ? -5.961 5.573 25.124 1.00 92.38 105 GLU A CA 1
ATOM 861 C C . GLU A 1 105 ? -6.984 5.912 24.029 1.00 92.38 105 GLU A C 1
ATOM 863 O O . GLU A 1 105 ? -8.196 5.846 24.248 1.00 92.38 105 GLU A O 1
ATOM 868 N N . THR A 1 106 ? -6.502 6.201 22.816 1.00 92.38 106 THR A N 1
ATOM 869 C CA . THR A 1 106 ? -7.361 6.481 21.654 1.00 92.38 106 THR A CA 1
ATOM 870 C C . THR A 1 106 ? -8.219 5.266 21.290 1.00 92.38 106 THR A C 1
ATOM 872 O O . THR A 1 106 ? -9.408 5.410 21.013 1.00 92.38 106 THR A O 1
ATOM 875 N N . LYS A 1 107 ? -7.656 4.052 21.340 1.00 94.19 107 LYS A N 1
ATOM 876 C CA . LYS A 1 107 ? -8.386 2.802 21.081 1.00 94.19 107 LYS A CA 1
ATOM 877 C C . LYS A 1 107 ? -9.416 2.476 22.141 1.00 94.19 107 LYS A C 1
ATOM 879 O O . LYS A 1 107 ? -10.490 1.995 21.791 1.00 94.19 107 LYS A O 1
ATOM 884 N N . MET A 1 108 ? -9.105 2.741 23.405 1.00 94.06 108 MET A N 1
ATOM 885 C CA . MET A 1 108 ? -10.059 2.599 24.497 1.00 94.06 108 MET A CA 1
ATOM 886 C C . MET A 1 108 ? -11.217 3.579 24.329 1.00 94.06 108 MET A C 1
ATOM 888 O O . MET A 1 108 ? -12.368 3.183 24.480 1.00 94.06 108 MET A O 1
ATOM 892 N N . LYS A 1 109 ? -10.939 4.827 23.939 1.00 93.69 109 LYS A N 1
ATOM 893 C CA . LYS A 1 109 ? -11.983 5.805 23.624 1.00 93.69 109 LYS A CA 1
ATOM 894 C C . LYS A 1 109 ? -12.864 5.349 22.457 1.00 93.69 109 LYS A C 1
ATOM 896 O O . LYS A 1 109 ? -14.082 5.327 22.600 1.00 93.69 109 LYS A O 1
ATOM 901 N N . ASP A 1 110 ? -12.261 4.922 21.347 1.00 92.06 110 ASP A N 1
ATOM 902 C CA . ASP A 1 110 ? -12.992 4.381 20.192 1.00 92.06 110 ASP A CA 1
ATOM 903 C C . ASP A 1 110 ? -13.869 3.182 20.587 1.00 92.06 110 ASP A C 1
ATOM 905 O O . ASP A 1 110 ? -15.028 3.107 20.185 1.00 92.06 110 ASP A O 1
ATOM 909 N N . LEU A 1 111 ? -13.345 2.265 21.404 1.00 94.31 111 LEU A N 1
ATOM 910 C CA . LEU A 1 111 ? -14.081 1.097 21.888 1.00 94.31 111 LEU A CA 1
ATOM 911 C C . LEU A 1 111 ? -15.293 1.491 22.744 1.00 94.31 111 LEU A C 1
ATOM 913 O O . LEU A 1 111 ? -16.356 0.889 22.612 1.00 94.31 111 LEU A O 1
ATOM 917 N N . GLU A 1 112 ? -15.155 2.502 23.601 1.00 93.44 112 GLU A N 1
ATOM 918 C CA . GLU A 1 112 ? -16.253 2.983 24.446 1.00 93.44 112 GLU A CA 1
ATOM 919 C C . GLU A 1 112 ? -17.310 3.765 23.658 1.00 93.44 112 GLU A C 1
ATOM 921 O O . GLU A 1 112 ? -18.501 3.611 23.923 1.00 93.44 112 GLU A O 1
ATOM 926 N N . GLU A 1 113 ? -16.894 4.583 22.689 1.00 91.94 113 GLU A N 1
ATOM 927 C CA . GLU A 1 113 ? -17.792 5.441 21.905 1.00 91.94 113 GLU A CA 1
ATOM 928 C C . GLU A 1 113 ? -18.473 4.697 20.750 1.00 91.94 113 GLU A C 1
ATOM 930 O O . GLU A 1 113 ? -19.625 4.981 20.419 1.00 91.94 113 GLU A O 1
ATOM 935 N N . ARG A 1 114 ? -17.772 3.749 20.115 1.00 90.31 114 ARG A N 1
ATOM 936 C CA . ARG A 1 114 ? -18.226 3.056 18.895 1.00 90.31 114 ARG A CA 1
ATOM 937 C C . ARG A 1 114 ? -18.583 1.592 19.123 1.00 90.31 114 ARG A C 1
ATOM 939 O O . ARG A 1 114 ? -19.183 0.982 18.240 1.00 90.31 114 ARG A O 1
ATOM 946 N N . GLY A 1 115 ? -18.209 1.029 20.270 1.00 92.31 115 GLY A N 1
ATOM 947 C CA . GLY A 1 115 ? -18.434 -0.373 20.619 1.00 92.31 115 GLY A CA 1
ATOM 948 C C . GLY A 1 115 ? -17.406 -1.346 20.038 1.00 92.31 115 GLY A C 1
ATOM 949 O O . GLY A 1 115 ? -17.397 -2.507 20.433 1.00 92.31 115 GLY A O 1
ATOM 950 N N . GLU A 1 116 ? -16.519 -0.911 19.140 1.00 93.81 116 GLU A N 1
ATOM 951 C CA . GLU A 1 116 ? -15.445 -1.748 18.601 1.00 93.81 116 GLU A CA 1
ATOM 952 C C . GLU A 1 116 ? -14.223 -0.930 18.173 1.00 93.81 116 GLU A C 1
ATOM 954 O O . GLU A 1 116 ? -14.326 0.231 17.773 1.00 93.81 116 GLU A O 1
ATOM 959 N N . CYS A 1 117 ? -13.048 -1.552 18.233 1.00 94.75 117 CYS A N 1
ATOM 960 C CA . CYS A 1 117 ? -11.818 -1.000 17.686 1.00 94.75 117 CYS A CA 1
ATOM 961 C C . CYS A 1 117 ? -10.900 -2.117 17.171 1.00 94.75 117 CYS A C 1
ATOM 963 O O . CYS A 1 117 ? -11.009 -3.273 17.575 1.00 94.75 117 CYS A O 1
ATOM 965 N N . TYR A 1 118 ? -10.000 -1.774 16.250 1.00 93.38 118 TYR A N 1
ATOM 966 C CA . TYR A 1 118 ? -9.078 -2.730 15.634 1.00 93.38 118 TYR A CA 1
ATOM 967 C C . TYR A 1 118 ? -7.634 -2.293 15.834 1.00 93.38 118 TYR A C 1
ATOM 969 O O . TYR A 1 118 ? -7.336 -1.099 15.758 1.00 93.38 118 TYR A O 1
ATOM 977 N N . VAL A 1 119 ? -6.750 -3.257 16.052 1.00 90.62 119 VAL A N 1
ATOM 978 C CA . VAL A 1 119 ? -5.310 -3.078 16.243 1.00 90.62 119 VAL A CA 1
ATOM 979 C C . VAL A 1 119 ? -4.581 -4.052 15.322 1.00 90.62 119 VAL A C 1
ATOM 981 O O . VAL A 1 119 ? -4.999 -5.198 15.164 1.00 90.62 119 VAL A O 1
ATOM 984 N N . CYS A 1 120 ? -3.484 -3.608 14.715 1.00 84.81 120 CYS A N 1
ATOM 985 C CA . CYS A 1 120 ? -2.576 -4.479 13.979 1.00 84.81 120 CYS A CA 1
ATOM 986 C C . CYS A 1 120 ? -1.279 -4.672 14.769 1.00 84.81 120 CYS A C 1
ATOM 988 O O . CYS A 1 120 ? -0.716 -3.704 15.281 1.00 84.81 120 CYS A O 1
ATOM 990 N N . GLY A 1 121 ? -0.798 -5.911 14.830 1.00 76.38 121 GLY A N 1
ATOM 991 C CA . GLY A 1 121 ? 0.391 -6.286 15.593 1.00 76.38 121 GLY A CA 1
ATOM 992 C C . GLY A 1 121 ? 1.137 -7.451 14.952 1.00 76.38 121 GLY A C 1
ATOM 993 O O . GLY A 1 121 ? 0.620 -8.130 14.063 1.00 76.38 121 GLY A O 1
ATOM 994 N N . LYS A 1 122 ? 2.376 -7.689 15.381 1.00 68.19 122 LYS A N 1
ATOM 995 C CA . LYS A 1 122 ? 3.143 -8.875 14.967 1.00 68.19 122 LYS A CA 1
ATOM 996 C C . LYS A 1 122 ? 2.912 -10.014 15.954 1.00 68.19 122 LYS A C 1
ATOM 998 O O . LYS A 1 122 ? 2.646 -9.772 17.121 1.00 68.19 122 LYS A O 1
ATOM 1003 N N . PHE A 1 123 ? 3.029 -11.253 15.503 1.00 60.78 123 PHE A N 1
ATOM 1004 C CA . PHE A 1 123 ? 3.044 -12.396 16.409 1.00 60.78 123 PHE A CA 1
ATOM 1005 C C . PHE A 1 123 ? 4.434 -12.552 17.049 1.00 60.78 123 PHE A C 1
ATOM 1007 O O . PHE A 1 123 ? 5.447 -12.481 16.352 1.00 60.78 123 PHE A O 1
ATOM 1014 N N . GLN A 1 124 ? 4.506 -12.781 18.362 1.00 51.16 124 GLN A N 1
ATOM 1015 C CA . GLN A 1 124 ? 5.787 -12.935 19.056 1.00 51.16 124 GLN A CA 1
ATOM 1016 C C . GLN A 1 124 ? 6.507 -14.205 18.582 1.00 51.16 124 GLN A C 1
ATOM 1018 O O . GLN A 1 124 ? 5.932 -15.289 18.590 1.00 51.16 124 GLN A O 1
ATOM 1023 N N . GLY A 1 125 ? 7.770 -14.084 18.166 1.00 43.75 125 GLY A N 1
ATOM 1024 C CA . GLY A 1 125 ? 8.574 -15.227 17.709 1.00 43.75 125 GLY A CA 1
ATOM 1025 C C . GLY A 1 125 ? 8.307 -15.685 16.269 1.00 43.75 125 GLY A C 1
ATOM 1026 O O . GLY A 1 125 ? 8.998 -16.582 15.796 1.00 43.75 125 GLY A O 1
ATOM 1027 N N . ALA A 1 126 ? 7.382 -15.045 15.544 1.00 48.19 126 ALA A N 1
ATOM 1028 C CA . ALA A 1 126 ? 7.102 -15.341 14.140 1.00 48.19 126 ALA A CA 1
ATOM 1029 C C . ALA A 1 126 ? 7.061 -14.054 13.294 1.00 48.19 126 ALA A C 1
ATOM 1031 O O . ALA A 1 126 ? 6.572 -13.016 13.733 1.00 48.19 126 ALA A O 1
ATOM 1032 N N . LEU A 1 127 ? 7.527 -14.103 12.040 1.00 56.12 127 LEU A N 1
ATOM 1033 C CA . LEU A 1 127 ? 7.367 -13.005 11.068 1.00 56.12 127 LEU A CA 1
ATOM 1034 C C . LEU A 1 127 ? 5.923 -12.963 10.527 1.00 56.12 127 LEU A C 1
ATOM 1036 O O . LEU A 1 127 ? 5.693 -13.037 9.323 1.00 56.12 127 LEU A O 1
ATOM 1040 N N . HIS A 1 128 ? 4.939 -12.893 11.427 1.00 66.88 128 HIS A N 1
ATOM 1041 C CA . HIS A 1 128 ? 3.523 -13.060 11.110 1.00 66.88 128 HIS A CA 1
ATOM 1042 C C . HIS A 1 128 ? 2.686 -11.860 11.542 1.00 66.88 128 HIS A C 1
ATOM 1044 O O . HIS A 1 128 ? 2.828 -11.351 12.652 1.00 66.88 128 HIS A O 1
ATOM 1050 N N . ALA A 1 129 ? 1.808 -11.411 10.651 1.00 70.94 129 ALA A N 1
ATOM 1051 C CA . ALA A 1 129 ? 0.944 -10.259 10.845 1.00 70.94 129 ALA A CA 1
ATOM 1052 C C . ALA A 1 129 ? -0.454 -10.680 11.308 1.00 70.94 129 ALA A C 1
ATOM 1054 O O . ALA A 1 129 ? -1.104 -11.481 10.635 1.00 70.94 129 ALA A O 1
ATOM 1055 N N . VAL A 1 130 ? -0.955 -10.074 12.387 1.00 77.25 130 VAL A N 1
ATOM 1056 C CA . VAL A 1 130 ? -2.315 -10.296 12.894 1.00 77.25 130 VAL A CA 1
ATOM 1057 C C . VAL A 1 130 ? -3.105 -8.992 12.979 1.0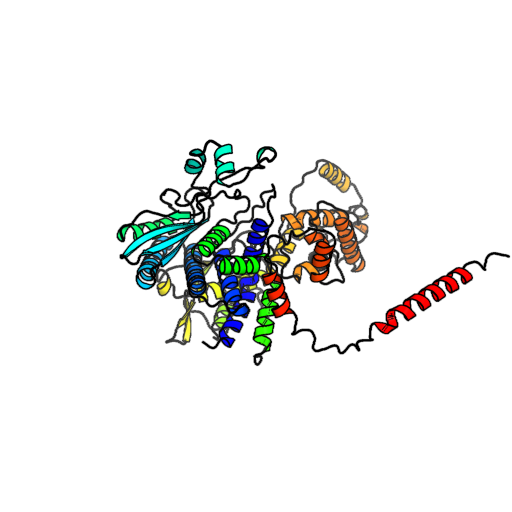0 77.25 130 VAL A C 1
ATOM 1059 O O . VAL A 1 130 ? -2.539 -7.904 13.122 1.00 77.25 130 VAL A O 1
ATOM 1062 N N . ILE A 1 131 ? -4.428 -9.110 12.869 1.00 85.69 131 ILE A N 1
ATOM 1063 C CA . ILE A 1 131 ? -5.365 -8.027 13.182 1.00 85.69 131 ILE A CA 1
ATOM 1064 C C . ILE A 1 131 ? -6.235 -8.500 14.332 1.00 85.69 131 ILE A C 1
ATOM 1066 O O . ILE A 1 131 ? -6.859 -9.556 14.242 1.00 85.69 131 ILE A O 1
ATOM 1070 N N . THR A 1 132 ? -6.301 -7.698 15.383 1.00 87.25 132 THR A N 1
ATOM 1071 C CA . THR A 1 132 ? -7.159 -7.934 16.534 1.00 87.25 132 THR A CA 1
ATOM 1072 C C . THR A 1 132 ? -8.310 -6.938 16.515 1.00 87.25 132 THR A C 1
ATOM 1074 O O . THR A 1 132 ? -8.089 -5.731 16.436 1.00 87.25 132 THR A O 1
ATOM 1077 N N . LYS A 1 133 ? -9.539 -7.435 16.629 1.00 92.19 133 LYS A N 1
ATOM 1078 C CA . LYS A 1 133 ? -10.737 -6.664 16.954 1.00 92.19 133 LYS A CA 1
ATOM 1079 C C . LYS A 1 133 ? -10.999 -6.760 18.451 1.00 92.19 133 LYS A C 1
ATOM 1081 O O . LYS A 1 133 ? -11.072 -7.853 18.999 1.00 92.19 133 LYS A O 1
ATOM 1086 N N . TYR A 1 134 ? -11.214 -5.627 19.093 1.00 92.62 134 TYR A N 1
ATOM 1087 C CA . TYR A 1 134 ? -11.815 -5.549 20.416 1.00 92.62 134 TYR A CA 1
ATOM 1088 C C . TYR A 1 134 ? -13.237 -5.048 20.256 1.00 92.62 134 TYR A C 1
ATOM 1090 O O . TYR A 1 134 ? -13.477 -4.133 19.467 1.00 92.62 134 TYR A O 1
ATOM 1098 N N . TYR A 1 135 ? -14.181 -5.639 20.978 1.00 93.44 135 TYR A N 1
ATOM 1099 C CA . TYR A 1 135 ? -15.563 -5.182 20.938 1.00 93.44 135 TYR A CA 1
ATOM 1100 C C . TYR A 1 135 ? -16.237 -5.272 22.301 1.00 93.44 135 TYR A C 1
ATOM 1102 O O . TYR A 1 135 ? -15.852 -6.064 23.163 1.00 93.44 135 TYR A O 1
ATOM 1110 N N . LYS A 1 136 ? -17.231 -4.409 22.482 1.00 93.62 136 LYS A N 1
ATOM 1111 C CA . LYS A 1 136 ? -18.087 -4.306 23.653 1.00 93.62 136 LYS A CA 1
ATOM 1112 C C . LYS A 1 136 ? -19.495 -4.714 23.243 1.00 93.62 136 LYS A C 1
ATOM 1114 O O . LYS A 1 136 ? -20.058 -4.140 22.313 1.00 93.62 136 LYS A O 1
ATOM 1119 N N . ASP A 1 137 ? -20.048 -5.719 23.907 1.00 89.38 137 ASP A N 1
ATOM 1120 C CA . ASP A 1 137 ? -21.406 -6.176 23.629 1.00 89.38 137 ASP A CA 1
ATOM 1121 C C . ASP A 1 137 ? -22.470 -5.239 24.234 1.00 89.38 137 ASP A C 1
ATOM 1123 O O . ASP A 1 137 ? -22.180 -4.290 24.971 1.00 89.38 137 ASP A O 1
ATOM 1127 N N . ASN A 1 138 ? -23.740 -5.540 23.959 1.00 88.44 138 ASN A N 1
ATOM 1128 C CA . ASN A 1 138 ? -24.874 -4.771 24.480 1.00 88.44 138 ASN A CA 1
ATOM 1129 C C . ASN A 1 138 ? -25.023 -4.854 26.012 1.00 88.44 138 ASN A C 1
ATOM 1131 O O . ASN A 1 138 ? -25.713 -4.025 26.600 1.00 88.44 138 ASN A O 1
ATOM 1135 N N . ALA A 1 139 ? -24.399 -5.842 26.663 1.00 88.00 139 ALA A N 1
ATOM 1136 C CA . ALA A 1 139 ? -24.366 -5.987 28.116 1.00 88.00 139 ALA A CA 1
ATOM 1137 C C . ALA A 1 139 ? -23.165 -5.257 28.754 1.00 88.00 139 ALA A C 1
ATOM 1139 O O . ALA A 1 139 ? -22.995 -5.302 29.973 1.00 88.00 139 ALA A O 1
ATOM 1140 N N . GLY A 1 140 ? -22.336 -4.578 27.952 1.00 86.81 140 GLY A N 1
ATOM 1141 C CA . GLY A 1 140 ? -21.142 -3.870 28.403 1.00 86.81 140 GLY A CA 1
ATOM 1142 C C . GLY A 1 140 ? -19.945 -4.776 28.698 1.00 86.81 140 GLY A C 1
ATOM 1143 O O . GLY A 1 140 ? -19.001 -4.331 29.353 1.00 86.81 140 GLY A O 1
ATOM 1144 N N . LYS A 1 141 ? -19.976 -6.031 28.243 1.00 89.62 141 LYS A N 1
ATOM 1145 C CA . LYS A 1 141 ? -18.878 -6.996 28.353 1.00 89.62 141 LYS A CA 1
ATOM 1146 C C . LYS A 1 141 ? -17.911 -6.838 27.188 1.00 89.62 141 LYS A C 1
ATOM 1148 O O . LYS A 1 141 ? -18.331 -6.550 26.070 1.00 89.62 141 LYS A O 1
ATOM 1153 N N . TYR A 1 142 ? -16.625 -7.049 27.454 1.00 90.50 142 TYR A N 1
ATOM 1154 C CA . TYR A 1 142 ? -15.569 -6.880 26.460 1.00 90.50 142 TYR A CA 1
ATOM 1155 C C . TYR A 1 142 ? -15.033 -8.216 25.976 1.00 90.50 142 TYR A C 1
ATOM 1157 O O . TYR A 1 142 ? -14.901 -9.165 26.752 1.00 90.50 142 TYR A O 1
ATOM 1165 N N . TYR A 1 143 ? -14.673 -8.236 24.700 1.00 88.00 143 TYR A N 1
ATOM 1166 C CA . TYR A 1 143 ? -14.199 -9.409 23.988 1.00 88.00 143 TYR A CA 1
ATOM 1167 C C . TYR A 1 143 ? -13.073 -9.028 23.029 1.00 88.00 143 TYR A C 1
ATOM 1169 O O . TYR A 1 143 ? -12.969 -7.884 22.574 1.00 88.00 143 TYR A O 1
ATOM 1177 N N . LYS A 1 144 ? -12.237 -10.014 22.711 1.00 86.19 144 LYS A N 1
ATOM 1178 C CA . LYS A 1 144 ? -11.133 -9.921 21.757 1.00 86.19 144 LYS A CA 1
ATOM 1179 C C . LYS A 1 144 ? -11.341 -10.966 20.670 1.00 86.19 144 LYS A C 1
ATOM 1181 O O . LYS A 1 144 ? -11.544 -12.132 20.985 1.00 86.19 144 LYS A O 1
ATOM 1186 N N . VAL A 1 145 ? -11.226 -10.568 19.409 1.00 84.06 145 VAL A N 1
ATOM 1187 C CA . VAL A 1 145 ? -11.211 -11.452 18.241 1.00 84.06 145 VAL A CA 1
ATOM 1188 C C . VAL A 1 145 ? -9.908 -11.250 17.486 1.00 84.06 145 VAL A C 1
ATOM 1190 O O . VAL A 1 145 ? -9.528 -10.124 17.194 1.00 84.06 145 VAL A O 1
ATOM 1193 N N . VAL A 1 146 ? -9.223 -12.330 17.142 1.00 80.00 146 VAL A N 1
ATOM 1194 C CA . VAL A 1 146 ? -7.921 -12.292 16.472 1.00 80.00 146 VAL A CA 1
ATOM 1195 C C . VAL A 1 146 ? -8.063 -12.963 15.129 1.00 80.00 146 VAL A C 1
ATOM 1197 O O . VAL A 1 146 ? -8.398 -14.147 15.054 1.00 80.00 146 VAL A O 1
ATOM 1200 N N . TYR A 1 147 ? -7.794 -12.205 14.076 1.00 79.94 147 TYR A N 1
ATOM 1201 C CA . TYR A 1 147 ? -7.847 -12.682 12.709 1.00 79.94 147 TYR A CA 1
ATOM 1202 C C . TYR A 1 147 ? -6.472 -13.174 12.255 1.00 79.94 147 TYR A C 1
ATOM 1204 O O . TYR A 1 147 ? -5.462 -12.476 12.381 1.00 79.94 147 TYR A O 1
ATOM 1212 N N . ASN A 1 148 ? -6.489 -14.371 11.666 1.00 64.69 148 ASN A N 1
ATOM 1213 C CA . ASN A 1 148 ? -5.385 -15.076 11.031 1.00 64.69 148 ASN A CA 1
ATOM 1214 C C . ASN A 1 148 ? -4.212 -15.387 11.979 1.00 64.69 148 ASN A C 1
ATOM 1216 O O . ASN A 1 148 ? -3.116 -14.901 11.745 1.00 64.69 148 ASN A O 1
ATOM 1220 N N . ALA A 1 149 ? -4.365 -16.232 13.007 1.00 53.97 149 ALA A N 1
ATOM 1221 C CA . ALA A 1 149 ? -3.253 -16.563 13.925 1.00 53.97 149 ALA A CA 1
ATOM 1222 C C . ALA A 1 149 ? -2.305 -17.680 13.415 1.00 53.97 149 ALA A C 1
ATOM 1224 O O . ALA A 1 149 ? -1.652 -18.356 14.202 1.00 53.97 149 ALA A O 1
ATOM 1225 N N . GLY A 1 150 ? -2.247 -17.901 12.097 1.00 51.69 150 GLY A N 1
ATOM 1226 C CA . GLY A 1 150 ? -1.835 -19.163 11.465 1.00 51.69 150 GLY A CA 1
ATOM 1227 C C . GLY A 1 150 ? -0.490 -19.802 11.837 1.00 51.69 150 GLY A C 1
ATOM 1228 O O . GLY A 1 150 ? -0.419 -21.018 11.735 1.00 51.69 150 GLY A O 1
ATOM 1229 N N . MET A 1 151 ? 0.530 -19.061 12.288 1.00 44.62 151 MET A N 1
ATOM 1230 C CA . MET A 1 151 ? 1.793 -19.654 12.786 1.00 44.62 151 MET A CA 1
ATOM 1231 C C . MET A 1 151 ? 1.865 -19.802 14.316 1.00 44.62 151 MET A C 1
ATOM 1233 O O . MET A 1 151 ? 2.748 -20.468 14.831 1.00 44.62 151 MET A O 1
ATOM 1237 N N . GLY A 1 152 ? 0.947 -19.198 15.071 1.00 41.62 152 GLY A N 1
ATOM 1238 C CA . GLY A 1 152 ? 0.911 -19.291 16.536 1.00 41.62 152 GLY A CA 1
ATOM 1239 C C . GLY A 1 152 ? 0.189 -20.523 17.080 1.00 41.62 152 GLY A C 1
ATOM 1240 O O . GLY A 1 152 ? 0.022 -20.656 18.290 1.00 41.62 152 GLY A O 1
ATOM 1241 N N . ALA A 1 153 ? -0.300 -21.376 16.181 1.00 42.72 153 ALA A N 1
ATOM 1242 C CA . ALA A 1 153 ? -1.232 -22.459 16.455 1.00 42.72 153 ALA A CA 1
ATOM 1243 C C . ALA A 1 153 ? -0.607 -23.846 16.257 1.00 42.72 153 ALA A C 1
ATOM 1245 O O . ALA A 1 153 ? -1.350 -24.811 16.114 1.00 42.72 153 ALA A O 1
ATOM 1246 N N . ASP A 1 154 ? 0.723 -23.960 16.216 1.00 45.16 154 ASP A N 1
ATOM 1247 C CA . ASP A 1 154 ? 1.406 -25.243 16.007 1.00 45.16 154 ASP A CA 1
ATOM 1248 C C . ASP A 1 154 ? 0.941 -26.299 17.025 1.00 45.16 154 ASP A C 1
ATOM 1250 O O . ASP A 1 154 ? 0.542 -27.387 16.628 1.00 45.16 154 ASP A O 1
ATOM 1254 N N . GLU A 1 155 ? 0.787 -25.938 18.303 1.00 43.50 155 GLU A N 1
ATOM 1255 C CA . GLU A 1 155 ? 0.230 -26.834 19.336 1.00 43.50 155 GLU A CA 1
ATOM 1256 C C . GLU A 1 155 ? -1.259 -27.196 19.101 1.00 43.50 155 GLU A C 1
ATOM 1258 O O . GLU A 1 155 ? -1.696 -28.303 19.414 1.00 43.50 155 GLU A O 1
ATOM 1263 N N . ALA A 1 156 ? -2.065 -26.297 18.516 1.00 41.66 156 ALA A N 1
ATOM 1264 C CA . ALA A 1 156 ? -3.468 -26.579 18.178 1.00 41.66 156 ALA A CA 1
ATOM 1265 C C . ALA A 1 156 ? -3.610 -27.425 16.895 1.00 41.66 156 ALA A C 1
ATOM 1267 O O . ALA A 1 156 ? -4.600 -28.142 16.740 1.00 41.66 156 ALA A O 1
ATOM 1268 N N . ASN A 1 157 ? -2.622 -27.359 15.996 1.00 44.69 157 ASN A N 1
ATOM 1269 C CA . ASN A 1 157 ? -2.478 -28.249 14.844 1.00 44.69 157 ASN A CA 1
ATOM 1270 C C . ASN A 1 157 ? -1.981 -29.639 15.273 1.00 44.69 157 ASN A C 1
ATOM 1272 O O . ASN A 1 157 ? -2.496 -30.640 14.781 1.00 44.69 157 ASN A O 1
ATOM 1276 N N . GLU A 1 158 ? -1.053 -29.715 16.233 1.00 45.06 158 GLU A N 1
ATOM 1277 C CA . GLU A 1 158 ? -0.580 -30.971 16.839 1.00 45.06 158 GLU A CA 1
ATOM 1278 C C . GLU A 1 158 ? -1.689 -31.716 17.601 1.00 45.06 158 GLU A C 1
ATOM 1280 O O . GLU A 1 158 ? -1.716 -32.947 17.622 1.00 45.06 158 GLU A O 1
ATOM 1285 N N . ALA A 1 159 ? -2.666 -30.999 18.172 1.00 44.06 159 ALA A N 1
ATOM 1286 C CA . ALA A 1 159 ? -3.833 -31.615 18.809 1.00 44.06 159 ALA A CA 1
ATOM 1287 C C . ALA A 1 159 ? -4.700 -32.444 17.832 1.00 44.06 159 ALA A C 1
ATOM 1289 O O . ALA A 1 159 ? -5.467 -33.303 18.268 1.00 44.06 159 ALA A O 1
ATOM 1290 N N . PHE A 1 160 ? -4.553 -32.241 16.518 1.00 47.47 160 PHE A N 1
ATOM 1291 C CA . PHE A 1 160 ? -5.183 -33.046 15.474 1.00 47.47 160 PHE A CA 1
ATOM 1292 C C . PHE A 1 160 ? -4.152 -33.914 14.738 1.00 47.47 160 PHE A C 1
ATOM 1294 O O . PHE A 1 160 ? -3.934 -33.790 13.535 1.00 47.47 160 PHE A O 1
ATOM 1301 N N . ASN A 1 161 ? -3.555 -34.870 15.447 1.00 48.38 161 ASN A N 1
ATOM 1302 C CA . ASN A 1 161 ? -2.604 -35.834 14.875 1.00 48.38 161 ASN A CA 1
ATOM 1303 C C . ASN A 1 161 ? -3.180 -36.749 13.768 1.00 48.38 161 ASN A C 1
ATOM 1305 O O . ASN A 1 161 ? -2.441 -37.548 13.191 1.00 48.38 161 ASN A O 1
ATOM 1309 N N . ASN A 1 162 ? -4.477 -36.668 13.447 1.00 56.66 162 ASN A N 1
ATOM 1310 C CA . ASN A 1 162 ? -5.110 -37.506 12.434 1.00 56.66 162 ASN A CA 1
ATOM 1311 C C . ASN A 1 162 ? -5.502 -36.706 11.180 1.00 56.66 162 ASN A C 1
ATOM 1313 O O . ASN A 1 162 ? -6.615 -36.191 11.064 1.00 56.66 162 ASN A O 1
ATOM 1317 N N . LYS A 1 163 ? -4.587 -36.663 10.202 1.00 57.53 163 LYS A N 1
ATOM 1318 C CA . LYS A 1 163 ? -4.791 -36.068 8.867 1.00 57.53 163 LYS A CA 1
ATOM 1319 C C . LYS A 1 163 ? -6.115 -36.499 8.208 1.00 57.53 163 LYS A C 1
ATOM 1321 O O . LYS A 1 163 ? -6.751 -35.682 7.546 1.00 57.53 163 LYS A O 1
ATOM 1326 N N . ASP A 1 164 ? -6.550 -37.747 8.406 1.00 59.31 164 ASP A N 1
ATOM 1327 C CA . ASP A 1 164 ? -7.803 -38.268 7.841 1.00 59.31 164 ASP A CA 1
ATOM 1328 C C . ASP A 1 164 ? -9.050 -37.645 8.479 1.00 59.31 164 ASP A C 1
ATOM 1330 O O . ASP A 1 164 ? -10.031 -37.379 7.787 1.00 59.31 164 ASP A O 1
ATOM 1334 N N . GLU A 1 165 ? -9.043 -37.418 9.792 1.00 58.00 165 GLU A N 1
ATOM 1335 C CA . GLU A 1 165 ? -10.154 -36.749 10.481 1.00 58.00 165 GLU A CA 1
ATOM 1336 C C . GLU A 1 165 ? -10.242 -35.275 10.089 1.00 58.00 165 GLU A C 1
ATOM 1338 O O . GLU A 1 165 ? -11.343 -34.760 9.897 1.00 58.00 165 GLU A O 1
ATOM 1343 N N . LEU A 1 166 ? -9.092 -34.625 9.884 1.00 54.31 166 LEU A N 1
ATOM 1344 C CA . LEU A 1 166 ? -9.014 -33.233 9.437 1.00 54.31 166 LEU A CA 1
ATOM 1345 C C . LEU A 1 166 ? -9.627 -33.020 8.048 1.00 54.31 166 LEU A C 1
ATOM 1347 O O . LEU A 1 166 ? -10.396 -32.081 7.830 1.00 54.31 166 LEU A O 1
ATOM 1351 N N . LEU A 1 167 ? -9.309 -33.912 7.110 1.00 57.91 167 LEU A N 1
ATOM 1352 C CA . LEU A 1 167 ? -9.807 -33.849 5.736 1.00 57.91 167 LEU A CA 1
ATOM 1353 C C . LEU A 1 167 ? -11.307 -34.171 5.663 1.00 57.91 167 LEU A C 1
ATOM 1355 O O . LEU A 1 167 ? -12.047 -33.479 4.964 1.00 57.91 167 LEU A O 1
ATOM 1359 N N . LYS A 1 168 ? -11.779 -35.127 6.477 1.00 60.06 168 LYS A N 1
ATOM 1360 C CA . LYS A 1 168 ? -13.209 -35.447 6.625 1.00 60.06 168 LYS A CA 1
ATOM 1361 C C . LYS A 1 168 ? -14.022 -34.312 7.243 1.00 60.06 168 LYS A C 1
ATOM 1363 O O . LYS A 1 168 ? -15.114 -34.043 6.763 1.00 60.06 168 LYS A O 1
ATOM 1368 N N . ALA A 1 169 ? -13.506 -33.638 8.274 1.00 50.03 169 ALA A N 1
ATOM 1369 C CA . ALA A 1 169 ? -14.190 -32.511 8.918 1.00 50.03 169 ALA A CA 1
ATOM 1370 C C . ALA A 1 169 ? -14.378 -31.298 7.987 1.00 50.03 169 ALA A C 1
ATOM 1372 O O . ALA A 1 169 ? -15.142 -30.389 8.306 1.00 50.03 169 ALA A O 1
ATOM 1373 N N . SER A 1 170 ? -13.679 -31.286 6.849 1.00 45.97 170 SER A N 1
ATOM 1374 C CA . SER A 1 170 ? -13.725 -30.220 5.846 1.00 45.97 170 SER A CA 1
ATOM 1375 C C . SER A 1 170 ? -14.353 -30.661 4.524 1.00 45.97 170 SER A C 1
ATOM 1377 O O . SER A 1 170 ? -14.180 -29.975 3.521 1.00 45.97 170 SER A O 1
ATOM 1379 N N . ASP A 1 171 ? -15.047 -31.805 4.516 1.00 52.22 171 ASP A N 1
ATOM 1380 C CA . ASP A 1 171 ? -15.699 -32.407 3.344 1.00 52.22 171 ASP A CA 1
ATOM 1381 C C . ASP A 1 171 ? -14.762 -32.672 2.143 1.00 52.22 171 ASP A C 1
ATOM 1383 O O . ASP A 1 171 ? -15.213 -32.883 1.015 1.00 52.22 171 ASP A O 1
ATOM 1387 N N . ILE A 1 172 ? -13.443 -32.726 2.367 1.00 52.56 172 ILE A N 1
ATOM 1388 C CA . ILE A 1 172 ? -12.458 -33.081 1.341 1.00 52.56 172 ILE A CA 1
ATOM 1389 C C . ILE A 1 172 ? -12.341 -34.604 1.336 1.00 52.56 172 ILE A C 1
ATOM 1391 O O . ILE A 1 172 ? -11.861 -35.211 2.292 1.00 52.56 172 ILE A O 1
ATOM 1395 N N . THR A 1 173 ? -12.800 -35.242 0.260 1.00 54.62 173 THR A N 1
ATOM 1396 C CA . THR A 1 173 ? -12.910 -36.710 0.163 1.00 54.62 173 THR A CA 1
ATOM 1397 C C . THR A 1 173 ? -11.954 -37.338 -0.857 1.00 54.62 173 THR A C 1
ATOM 1399 O O . THR A 1 173 ? -11.784 -38.557 -0.851 1.00 54.62 173 THR A O 1
ATOM 1402 N N . ASP A 1 174 ?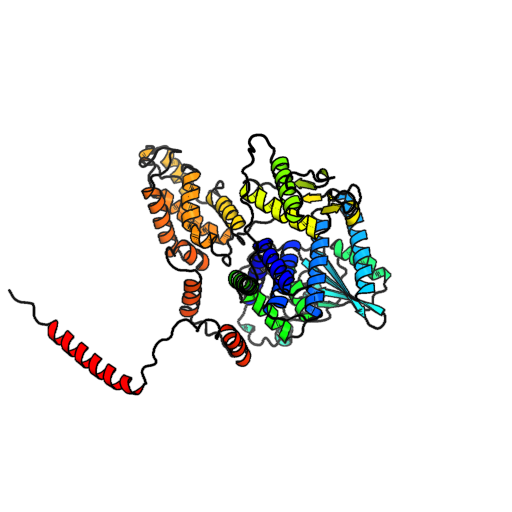 -11.271 -36.531 -1.677 1.00 54.75 174 ASP A N 1
ATOM 1403 C CA . ASP A 1 174 ? -10.375 -36.952 -2.771 1.00 54.75 174 ASP A CA 1
ATOM 1404 C C . ASP A 1 174 ? -8.871 -36.864 -2.428 1.00 54.75 174 ASP A C 1
ATOM 1406 O O . ASP A 1 174 ? -7.999 -37.048 -3.273 1.00 54.75 174 ASP A O 1
ATOM 1410 N N . TYR A 1 175 ? -8.544 -36.622 -1.161 1.00 53.47 175 TYR A N 1
ATOM 1411 C CA . TYR A 1 175 ? -7.195 -36.281 -0.703 1.00 53.47 175 TYR A CA 1
ATOM 1412 C C . TYR A 1 175 ? -6.162 -37.420 -0.743 1.00 53.47 175 TYR A C 1
ATOM 1414 O O . TYR A 1 175 ? -4.978 -37.182 -0.494 1.00 53.47 175 TYR A O 1
ATOM 1422 N N . LYS A 1 176 ? -6.589 -38.665 -0.987 1.00 55.16 176 LYS A N 1
ATOM 1423 C CA . LYS A 1 176 ? -5.720 -39.853 -0.902 1.00 55.16 176 LYS A CA 1
ATOM 1424 C C . LYS A 1 176 ? -4.614 -39.867 -1.961 1.00 55.16 176 LYS A C 1
ATOM 1426 O O . LYS A 1 176 ? -3.554 -40.427 -1.699 1.00 55.16 176 LYS A O 1
ATOM 1431 N N . ASP A 1 177 ? -4.832 -39.184 -3.084 1.00 51.31 177 ASP A N 1
ATOM 1432 C CA . ASP A 1 177 ? -3.888 -39.112 -4.206 1.00 51.31 177 ASP A CA 1
ATOM 1433 C C . ASP A 1 177 ? -3.110 -37.781 -4.264 1.00 51.31 177 ASP A C 1
ATOM 1435 O O . ASP A 1 177 ? -2.320 -37.556 -5.180 1.00 51.31 177 ASP A O 1
ATOM 1439 N N . GLN A 1 178 ? -3.293 -36.891 -3.278 1.00 50.34 178 GLN A N 1
ATOM 1440 C CA . GLN A 1 178 ? -2.679 -35.560 -3.254 1.00 50.34 178 GLN A CA 1
ATOM 1441 C C . GLN A 1 178 ? -1.724 -35.396 -2.059 1.00 50.34 178 GLN A C 1
ATOM 1443 O O . GLN A 1 178 ? -2.053 -35.707 -0.909 1.00 50.34 178 GLN A O 1
ATOM 1448 N N . LYS A 1 179 ? -0.531 -34.827 -2.293 1.00 49.47 179 LYS A N 1
ATOM 1449 C CA . LYS A 1 179 ? 0.363 -34.343 -1.222 1.00 49.47 179 LYS A CA 1
ATOM 1450 C C . LYS A 1 179 ? -0.179 -33.037 -0.626 1.00 49.47 179 LYS A C 1
ATOM 1452 O O . LYS A 1 179 ? 0.442 -31.988 -0.716 1.00 49.47 179 LYS A O 1
ATOM 1457 N N . LEU A 1 180 ? -1.347 -33.101 0.004 1.00 48.03 180 LEU A N 1
ATOM 1458 C CA . LEU A 1 180 ? -1.908 -31.962 0.723 1.00 48.03 180 LEU A CA 1
ATOM 1459 C C . LEU A 1 180 ? -1.172 -31.781 2.056 1.00 48.03 180 LEU A C 1
ATOM 1461 O O . LEU A 1 180 ? -1.240 -32.649 2.935 1.00 48.03 180 LEU A O 1
ATOM 1465 N N . MET A 1 181 ? -0.476 -30.652 2.190 1.00 46.97 181 MET A N 1
ATOM 1466 C CA . MET A 1 181 ? -0.131 -30.055 3.479 1.00 46.97 181 MET A CA 1
ATOM 1467 C C . MET A 1 181 ? -1.369 -29.286 3.951 1.00 46.97 181 MET A C 1
ATOM 1469 O O . MET A 1 181 ? -1.686 -28.232 3.406 1.00 46.97 181 MET A O 1
ATOM 1473 N N . VAL A 1 182 ? -2.118 -29.839 4.902 1.00 43.28 182 VAL A N 1
ATOM 1474 C CA . VAL A 1 182 ? -3.325 -29.204 5.450 1.00 43.28 182 VAL A CA 1
ATOM 1475 C C . VAL A 1 182 ? -2.971 -28.601 6.798 1.00 43.28 182 VAL A C 1
ATOM 1477 O O . VAL A 1 182 ? -2.506 -29.321 7.675 1.00 43.28 182 VAL A O 1
ATOM 1480 N N . PHE A 1 183 ? -3.212 -27.302 6.967 1.00 44.62 183 PHE A N 1
ATOM 1481 C CA . PHE A 1 183 ? -3.090 -26.635 8.260 1.00 44.62 183 PHE A CA 1
ATOM 1482 C C . PHE A 1 183 ? -4.479 -26.191 8.722 1.00 44.62 183 PHE A C 1
ATOM 1484 O O . PHE A 1 183 ? -5.267 -25.655 7.940 1.00 44.62 183 PHE A O 1
ATOM 1491 N N . HIS A 1 184 ? -4.783 -26.369 10.004 1.00 38.53 184 HIS A N 1
ATOM 1492 C CA . HIS A 1 184 ? -5.865 -25.652 10.662 1.00 38.53 184 HIS A CA 1
ATOM 1493 C C . HIS A 1 184 ? -5.268 -24.442 11.377 1.00 38.53 184 HIS A C 1
ATOM 1495 O O . HIS A 1 184 ? -4.926 -24.482 12.553 1.00 38.53 184 HIS A O 1
ATOM 1501 N N . SER A 1 185 ? -5.187 -23.296 10.703 1.00 44.91 185 SER A N 1
ATOM 1502 C CA . SER A 1 185 ? -5.168 -22.057 11.479 1.00 44.91 185 SER A CA 1
ATOM 1503 C C . SER A 1 185 ? -6.545 -21.897 12.113 1.00 44.91 185 SER A C 1
ATOM 1505 O O . SER A 1 185 ? -7.541 -21.907 11.382 1.00 44.91 185 SER A O 1
ATOM 1507 N N . GLY A 1 186 ? -6.622 -21.643 13.419 1.00 49.50 186 GLY A N 1
ATOM 1508 C CA . GLY A 1 186 ? -7.720 -20.822 13.912 1.00 49.50 186 GLY A CA 1
ATOM 1509 C C . GLY A 1 186 ? -7.659 -19.509 13.130 1.00 49.50 186 GLY A C 1
ATOM 1510 O O . GLY A 1 186 ? -6.813 -18.650 13.361 1.00 49.50 186 GLY A O 1
ATOM 1511 N N . ILE A 1 187 ? -8.474 -19.377 12.087 1.00 57.38 187 ILE A N 1
ATOM 1512 C CA . ILE A 1 187 ? -8.510 -18.133 11.309 1.00 57.38 187 ILE A CA 1
ATOM 1513 C C . ILE A 1 187 ? -9.074 -17.015 12.188 1.00 57.38 187 ILE A C 1
ATOM 1515 O O . ILE A 1 187 ? -8.801 -15.841 11.965 1.00 57.38 187 ILE A O 1
ATOM 1519 N N . LYS A 1 188 ? -9.844 -17.408 13.201 1.00 67.50 188 LYS A N 1
ATOM 1520 C CA . LYS A 1 188 ? -10.480 -16.561 14.186 1.00 67.50 188 LYS A CA 1
ATOM 1521 C C . LYS A 1 188 ? -10.306 -17.205 15.558 1.00 67.50 188 LYS A C 1
ATOM 1523 O O . LYS A 1 188 ? -10.720 -18.349 15.756 1.00 67.50 188 LYS A O 1
ATOM 1528 N N . TYR A 1 189 ? -9.706 -16.464 16.477 1.00 69.88 189 TYR A N 1
ATOM 1529 C CA . TYR A 1 189 ? -9.717 -16.771 17.904 1.00 69.88 189 TYR A CA 1
ATOM 1530 C C . TYR A 1 189 ? -10.569 -15.734 18.595 1.00 69.88 189 TYR A C 1
ATOM 1532 O O . TYR A 1 189 ? -10.400 -14.552 18.321 1.00 69.88 189 TYR A O 1
ATOM 1540 N N . GLU A 1 190 ? -11.451 -16.150 19.485 1.00 73.12 190 GLU A N 1
ATOM 1541 C CA . GLU A 1 190 ? -12.266 -15.229 20.261 1.00 73.12 190 GLU A CA 1
ATOM 1542 C C . GLU A 1 190 ? -12.097 -15.546 21.739 1.00 73.12 190 GLU A C 1
ATOM 1544 O O . GLU A 1 190 ? -12.054 -16.707 22.138 1.00 73.12 190 GLU A O 1
ATOM 1549 N N . SER A 1 191 ? -11.891 -14.505 22.535 1.00 71.62 191 SER A N 1
ATOM 1550 C CA . SER A 1 191 ? -11.717 -14.652 23.969 1.00 71.62 191 SER A CA 1
ATOM 1551 C C . SER A 1 191 ? -13.054 -14.900 24.655 1.00 71.62 191 SER A C 1
ATOM 1553 O O . SER A 1 191 ? -14.113 -14.485 24.182 1.00 71.62 191 SER A O 1
ATOM 1555 N N . GLU A 1 192 ? -12.984 -15.455 25.859 1.00 77.62 192 GLU A N 1
ATOM 1556 C CA . GLU A 1 192 ? -14.054 -15.271 26.833 1.00 77.62 192 GLU A CA 1
ATOM 1557 C C . GLU A 1 192 ? -14.167 -13.793 27.251 1.00 77.62 192 GLU A C 1
ATOM 1559 O O . GLU A 1 192 ? -13.427 -12.924 26.778 1.00 77.62 192 GLU A O 1
ATOM 1564 N N . TYR A 1 193 ? -15.109 -13.505 28.149 1.00 84.69 193 TYR A N 1
ATOM 1565 C CA . TYR A 1 193 ? -15.272 -12.181 28.740 1.00 84.69 193 TYR A CA 1
ATOM 1566 C C . TYR A 1 193 ? -13.961 -11.670 29.356 1.00 84.69 193 TYR A C 1
ATOM 1568 O O . TYR A 1 193 ? -13.325 -12.349 30.163 1.00 84.69 193 TYR A O 1
ATOM 1576 N N . LEU A 1 194 ? -13.617 -10.426 29.028 1.00 83.00 194 LEU A N 1
ATOM 1577 C CA . LEU A 1 194 ? -12.438 -9.741 29.537 1.00 83.00 194 LEU A CA 1
ATOM 1578 C C . LEU A 1 194 ? -12.843 -8.530 30.397 1.00 83.00 194 LEU A C 1
ATOM 1580 O O . LEU A 1 194 ? -13.648 -7.696 29.968 1.00 83.00 194 LEU A O 1
ATOM 1584 N N . PRO A 1 195 ? -12.271 -8.370 31.603 1.00 85.31 195 PRO A N 1
ATOM 1585 C CA . PRO A 1 195 ? -12.394 -7.136 32.369 1.00 85.31 195 PRO A CA 1
ATOM 1586 C C . PRO A 1 195 ? -11.811 -5.934 31.614 1.00 85.31 195 PRO A C 1
ATOM 1588 O O . PRO A 1 195 ? -10.770 -6.041 30.967 1.00 85.31 195 PRO A O 1
ATOM 1591 N N . LYS A 1 196 ? -12.412 -4.749 31.774 1.00 87.00 196 LYS A N 1
ATOM 1592 C CA . LYS A 1 196 ? -11.975 -3.516 31.089 1.00 87.00 196 LYS A CA 1
ATOM 1593 C C . LYS A 1 196 ? -10.480 -3.199 31.265 1.00 87.00 196 LYS A C 1
ATOM 1595 O O . LYS A 1 196 ? -9.819 -2.853 30.293 1.00 87.00 196 LYS A O 1
ATOM 1600 N N . TYR A 1 197 ? -9.936 -3.353 32.475 1.00 83.75 197 TYR A N 1
ATOM 1601 C CA . TYR A 1 197 ? -8.511 -3.095 32.743 1.00 83.75 197 TYR A CA 1
ATOM 1602 C C . TYR A 1 197 ? -7.577 -4.072 32.002 1.00 83.75 197 TYR A C 1
ATOM 1604 O O . TYR A 1 197 ? -6.440 -3.727 31.676 1.00 83.75 197 TYR A O 1
ATOM 1612 N N . MET A 1 198 ? -8.052 -5.292 31.713 1.00 85.38 198 MET A N 1
ATOM 1613 C CA . MET A 1 198 ? -7.303 -6.249 30.901 1.00 85.38 198 MET A CA 1
ATOM 1614 C C . MET A 1 198 ? -7.302 -5.835 29.432 1.00 85.38 198 MET A C 1
ATOM 1616 O O . MET A 1 198 ? -6.275 -5.989 28.787 1.00 85.38 198 MET A O 1
ATOM 1620 N N . ILE A 1 199 ? -8.396 -5.270 28.909 1.00 87.81 199 ILE A N 1
ATOM 1621 C CA . ILE A 1 199 ? -8.466 -4.819 27.509 1.00 87.81 199 ILE A CA 1
ATOM 1622 C C . ILE A 1 199 ? -7.400 -3.772 27.205 1.00 87.81 199 ILE A C 1
ATOM 1624 O O . ILE A 1 199 ? -6.664 -3.924 26.236 1.00 87.81 199 ILE A O 1
ATOM 1628 N N . GLU A 1 200 ? -7.287 -2.748 28.047 1.00 88.62 200 GLU A N 1
ATOM 1629 C CA . GLU A 1 200 ? -6.289 -1.688 27.883 1.00 88.62 200 GLU A CA 1
ATOM 1630 C C . GLU A 1 200 ? -4.866 -2.264 27.853 1.00 88.62 200 GLU A C 1
ATOM 1632 O O . GLU A 1 200 ? -4.089 -2.005 26.934 1.00 88.62 200 GLU A O 1
ATOM 1637 N N . THR A 1 201 ? -4.570 -3.146 28.809 1.00 86.62 201 THR A N 1
ATOM 1638 C CA . THR A 1 201 ? -3.291 -3.856 28.897 1.00 86.62 201 THR A CA 1
ATOM 1639 C C . THR A 1 201 ? -3.037 -4.728 27.660 1.00 86.62 201 THR A C 1
ATOM 1641 O O . THR A 1 201 ? -1.936 -4.749 27.119 1.00 86.62 201 THR A O 1
ATOM 1644 N N . MET A 1 202 ? -4.057 -5.437 27.172 1.00 86.69 202 MET A N 1
ATOM 1645 C CA . MET A 1 202 ? -3.950 -6.307 26.002 1.00 86.69 202 MET A CA 1
ATOM 1646 C C . MET A 1 202 ? -3.778 -5.525 24.702 1.00 86.69 202 MET A C 1
ATOM 1648 O O . MET A 1 202 ? -3.043 -5.992 23.843 1.00 86.69 202 MET A O 1
ATOM 1652 N N . ILE A 1 203 ? -4.429 -4.370 24.540 1.00 89.38 203 ILE A N 1
ATOM 1653 C CA . ILE A 1 203 ? -4.220 -3.495 23.376 1.00 89.38 203 ILE A CA 1
ATOM 1654 C C . ILE A 1 203 ? -2.757 -3.056 23.333 1.00 89.38 203 ILE A C 1
ATOM 1656 O O . ILE A 1 203 ? -2.127 -3.137 22.280 1.00 89.38 203 ILE A O 1
ATOM 1660 N N . LEU A 1 204 ? -2.204 -2.647 24.480 1.00 87.62 204 LEU A N 1
ATOM 1661 C CA . LEU A 1 204 ? -0.799 -2.268 24.585 1.00 87.62 204 LEU A CA 1
ATOM 1662 C C . LEU A 1 204 ? 0.131 -3.434 24.200 1.00 87.62 204 LEU A C 1
ATOM 1664 O O . LEU A 1 204 ? 1.020 -3.254 23.368 1.00 87.62 204 LEU A O 1
ATOM 1668 N N . TYR A 1 205 ? -0.120 -4.639 24.721 1.00 83.50 205 TYR A N 1
ATOM 1669 C CA . TYR A 1 205 ? 0.656 -5.838 24.378 1.00 83.50 205 TYR A CA 1
ATOM 1670 C C . TYR A 1 205 ? 0.526 -6.261 22.908 1.00 83.50 205 TYR A C 1
ATOM 1672 O O . TYR A 1 205 ? 1.521 -6.629 22.282 1.00 83.50 205 TYR A O 1
ATOM 1680 N N . ASP A 1 206 ? -0.670 -6.178 22.323 1.00 83.06 206 ASP A N 1
ATOM 1681 C CA . ASP A 1 206 ? -0.892 -6.505 20.912 1.00 83.06 206 ASP A CA 1
ATOM 1682 C C . ASP A 1 206 ? -0.147 -5.517 20.000 1.00 83.06 206 ASP A C 1
ATOM 1684 O O . ASP A 1 206 ? 0.425 -5.925 18.986 1.00 83.06 206 ASP A O 1
ATOM 1688 N N . LEU A 1 207 ? -0.065 -4.235 20.382 1.00 83.56 207 LEU A N 1
ATOM 1689 C CA . LEU A 1 207 ? 0.804 -3.274 19.701 1.00 83.56 207 LEU A CA 1
ATOM 1690 C C . LEU A 1 207 ? 2.277 -3.690 19.828 1.00 83.56 207 LEU A C 1
ATOM 1692 O O . LEU A 1 207 ? 3.071 -3.446 18.917 1.00 83.56 207 LEU A O 1
ATOM 1696 N N . GLU A 1 208 ? 2.713 -4.229 20.976 1.00 76.94 208 GLU A N 1
ATOM 1697 C CA . GLU A 1 208 ? 4.103 -4.691 21.238 1.00 76.94 208 GLU A CA 1
ATOM 1698 C C . GLU A 1 208 ? 4.452 -5.973 20.485 1.00 76.94 208 GLU A C 1
ATOM 1700 O O . GLU A 1 208 ? 5.622 -6.322 20.348 1.00 76.94 208 GLU A O 1
ATOM 1705 N N . GLY A 1 209 ? 3.440 -6.628 19.923 1.00 67.62 209 GLY A N 1
ATOM 1706 C CA . GLY A 1 209 ? 3.576 -7.910 19.262 1.00 67.62 209 GLY A CA 1
ATOM 1707 C C . GLY A 1 209 ? 3.705 -9.076 20.239 1.00 67.62 209 GLY A C 1
ATOM 1708 O O . GLY A 1 209 ? 4.250 -10.114 19.876 1.00 67.62 209 GLY A O 1
ATOM 1709 N N . SER A 1 210 ? 3.210 -8.905 21.467 1.00 58.81 210 SER A N 1
ATOM 1710 C CA . SER A 1 210 ? 3.184 -9.916 22.525 1.00 58.81 210 SER A CA 1
ATOM 1711 C C . SER A 1 210 ? 1.769 -10.481 22.635 1.00 58.81 210 SER A C 1
ATOM 1713 O O . SER A 1 210 ? 0.907 -9.924 23.310 1.00 58.81 210 SER A O 1
ATOM 1715 N N . PHE A 1 211 ? 1.500 -11.579 21.929 1.00 59.28 211 PHE A N 1
ATOM 1716 C CA . PHE A 1 211 ? 0.170 -12.186 21.888 1.00 59.28 211 PHE A CA 1
ATOM 1717 C C . PHE A 1 211 ? -0.031 -13.206 23.019 1.00 59.28 211 PHE A C 1
ATOM 1719 O O . PHE A 1 211 ? 0.785 -14.111 23.191 1.00 59.28 211 PHE A O 1
ATOM 1726 N N . SER A 1 212 ? -1.149 -13.121 23.748 1.00 51.50 212 SER A N 1
ATOM 1727 C CA . SER A 1 212 ? -1.560 -14.159 24.702 1.00 51.50 212 SER A CA 1
ATOM 1728 C C . SER A 1 212 ? -2.368 -15.265 24.013 1.00 51.50 212 SER A C 1
ATOM 1730 O O . SER A 1 212 ? -3.385 -14.994 23.377 1.00 51.50 212 SER A O 1
ATOM 1732 N N . LYS A 1 213 ? -1.911 -16.521 24.145 1.00 51.94 213 LYS A N 1
ATOM 1733 C CA . LYS A 1 213 ? -2.567 -17.721 23.593 1.00 51.94 213 LYS A CA 1
ATOM 1734 C C . LYS A 1 213 ? -4.044 -17.782 24.029 1.00 51.94 213 LYS A C 1
ATOM 1736 O O . LYS A 1 213 ? -4.331 -17.738 25.222 1.00 51.94 213 LYS A O 1
ATOM 1741 N N . SER A 1 214 ? -4.964 -17.919 23.075 1.00 51.78 214 SER A N 1
ATOM 1742 C CA . SER A 1 214 ? -6.377 -18.257 23.308 1.00 51.78 214 SER A CA 1
ATOM 1743 C C . SER A 1 214 ? -6.767 -19.494 22.493 1.00 51.78 214 SER A C 1
ATOM 1745 O O . SER A 1 214 ? -6.048 -19.879 21.570 1.00 51.78 214 SER A O 1
ATOM 1747 N N . GLU A 1 215 ? -7.884 -20.143 22.832 1.00 52.94 215 GLU A N 1
ATOM 1748 C CA . GLU A 1 215 ? -8.401 -21.294 22.078 1.00 52.94 215 GLU A CA 1
ATOM 1749 C C . GLU A 1 215 ? -9.187 -20.853 20.824 1.00 52.94 215 GLU A C 1
ATOM 1751 O O . GLU A 1 215 ? -9.840 -19.804 20.832 1.00 52.94 215 GLU A O 1
ATOM 1756 N N . PRO A 1 216 ? -9.124 -21.608 19.709 1.00 52.22 216 PRO A N 1
ATOM 1757 C CA . PRO A 1 216 ? -9.792 -21.227 18.468 1.00 52.22 216 PRO A CA 1
ATOM 1758 C C . PRO A 1 216 ? -11.306 -21.441 18.565 1.00 52.22 216 PRO A C 1
ATOM 1760 O O . PRO A 1 216 ? -11.771 -22.556 18.793 1.00 52.22 216 PRO A O 1
ATOM 1763 N N . THR A 1 217 ? -12.087 -20.394 18.290 1.00 53.66 217 THR A N 1
ATOM 1764 C CA . THR A 1 217 ? -13.561 -20.462 18.293 1.00 53.66 217 THR A CA 1
ATOM 1765 C C . THR A 1 217 ? -14.157 -20.931 16.970 1.00 53.66 217 THR A C 1
ATOM 1767 O O . THR A 1 217 ? -15.315 -21.338 16.923 1.00 53.66 217 THR A O 1
ATOM 1770 N N . SER A 1 218 ? -13.373 -20.943 15.886 1.00 51.34 218 SER A N 1
ATOM 1771 C CA . SER A 1 218 ? -13.764 -21.588 14.630 1.00 51.34 218 SER A CA 1
ATOM 1772 C C . SER A 1 218 ? -12.613 -22.398 14.038 1.00 51.34 218 SER A C 1
ATOM 1774 O O . SER A 1 218 ? -11.491 -21.911 13.886 1.00 51.34 218 SER A O 1
ATOM 1776 N N . LYS A 1 219 ? -12.906 -23.655 13.695 1.00 50.56 219 LYS A N 1
ATOM 1777 C CA . LYS A 1 219 ? -11.966 -24.582 13.061 1.00 50.56 219 LYS A CA 1
ATOM 1778 C C . LYS A 1 219 ? -12.298 -24.638 11.572 1.00 50.56 219 LYS A C 1
ATOM 1780 O O . LYS A 1 219 ? -13.274 -25.268 11.184 1.00 50.56 219 LYS A O 1
ATOM 1785 N N . LYS A 1 220 ? -11.520 -23.946 10.738 1.00 49.03 220 LYS A N 1
ATOM 1786 C CA . LYS A 1 220 ? -11.614 -24.035 9.270 1.00 49.03 220 LYS A CA 1
ATOM 1787 C C . LYS A 1 220 ? -10.297 -24.559 8.717 1.00 49.03 220 LYS A C 1
ATOM 1789 O O . LYS A 1 220 ? -9.243 -24.110 9.168 1.00 49.03 220 LYS A O 1
ATOM 1794 N N . VAL A 1 221 ? -10.359 -25.497 7.771 1.00 45.91 221 VAL A N 1
ATOM 1795 C CA . VAL A 1 221 ? -9.176 -25.864 6.987 1.00 45.91 221 VAL A CA 1
ATOM 1796 C C . VAL A 1 221 ? -8.750 -24.659 6.182 1.00 45.91 221 VAL A C 1
ATOM 1798 O O . VAL A 1 221 ? -9.570 -23.959 5.582 1.00 45.91 221 VAL A O 1
ATOM 1801 N N . VAL A 1 222 ? -7.449 -24.422 6.183 1.00 47.31 222 VAL A N 1
ATOM 1802 C CA . VAL A 1 222 ? -6.847 -23.388 5.370 1.00 47.31 222 VAL A CA 1
ATOM 1803 C C . VAL A 1 222 ? -5.696 -23.936 4.570 1.00 47.31 222 VAL A C 1
ATOM 1805 O O . VAL A 1 222 ? -4.972 -24.835 4.997 1.00 47.31 222 VAL A O 1
ATOM 1808 N N . THR A 1 223 ? -5.490 -23.327 3.414 1.00 46.66 223 THR A N 1
ATOM 1809 C CA . THR A 1 223 ? -4.254 -23.507 2.676 1.00 46.66 223 THR A CA 1
ATOM 1810 C C . THR A 1 223 ? -3.076 -22.960 3.496 1.00 46.66 223 THR A C 1
ATOM 1812 O O . THR A 1 223 ? -3.217 -21.926 4.183 1.00 46.66 223 THR A O 1
ATOM 1815 N N . PRO A 1 224 ? -1.923 -23.659 3.466 1.00 46.38 224 PRO A N 1
ATOM 1816 C CA . PRO A 1 224 ? -0.707 -23.178 4.094 1.00 46.38 224 PRO A CA 1
ATOM 1817 C C . PRO A 1 224 ? -0.329 -21.791 3.584 1.00 46.38 224 PRO A C 1
ATOM 1819 O O . PRO A 1 224 ? -0.604 -21.421 2.442 1.00 46.38 224 PRO A O 1
ATOM 1822 N N . GLN A 1 225 ? 0.317 -21.022 4.451 1.00 53.44 225 GLN A N 1
ATOM 1823 C CA . GLN A 1 225 ? 0.795 -19.690 4.115 1.00 53.44 225 GLN A CA 1
ATOM 1824 C C . GLN A 1 225 ? 2.155 -19.803 3.429 1.00 53.44 225 GLN A C 1
ATOM 1826 O O . GLN A 1 225 ? 3.157 -20.077 4.080 1.00 53.44 225 GLN A O 1
ATOM 1831 N N . TRP A 1 226 ? 2.192 -19.567 2.119 1.00 49.91 226 TRP A N 1
ATOM 1832 C CA . TRP A 1 226 ? 3.428 -19.651 1.334 1.00 49.91 226 TRP A CA 1
ATOM 1833 C C . TRP A 1 226 ? 3.953 -18.281 0.864 1.00 49.91 226 TRP A C 1
ATOM 1835 O O . TRP A 1 226 ? 5.036 -18.222 0.285 1.00 49.91 226 TRP A O 1
ATOM 1845 N N . HIS A 1 227 ? 3.212 -17.183 1.111 1.00 55.81 227 HIS A N 1
ATOM 1846 C CA . HIS A 1 227 ? 3.376 -15.935 0.343 1.00 55.81 227 HIS A CA 1
ATOM 1847 C C . HIS A 1 227 ? 3.497 -14.615 1.117 1.00 55.81 227 HIS A C 1
ATOM 1849 O O . HIS A 1 227 ? 3.366 -13.560 0.509 1.00 55.81 227 HIS A O 1
ATOM 1855 N N . GLY A 1 228 ? 3.714 -14.623 2.438 1.00 60.28 228 GLY A N 1
ATOM 1856 C CA . GLY A 1 228 ? 3.881 -13.372 3.208 1.00 60.28 228 GLY A CA 1
ATOM 1857 C C . GLY A 1 228 ? 2.672 -12.417 3.153 1.00 60.28 228 GLY A C 1
ATOM 1858 O O . GLY A 1 228 ? 2.798 -11.214 3.397 1.00 60.28 228 GLY A O 1
ATOM 1859 N N . ASN A 1 229 ? 1.485 -12.951 2.857 1.00 70.75 229 ASN A N 1
ATOM 1860 C CA . ASN A 1 229 ? 0.226 -12.230 2.658 1.00 70.75 229 ASN A CA 1
ATOM 1861 C C . ASN A 1 229 ? -0.675 -12.231 3.909 1.00 70.75 229 ASN A C 1
ATOM 1863 O O . ASN A 1 229 ? -1.887 -12.006 3.841 1.00 70.75 229 ASN A O 1
ATOM 1867 N N . CYS A 1 230 ? -0.076 -12.462 5.076 1.00 74.88 230 CYS A N 1
ATOM 1868 C CA . CYS A 1 230 ? -0.764 -12.593 6.352 1.00 74.88 230 CYS A CA 1
ATOM 1869 C C . CYS A 1 230 ? -1.677 -11.398 6.664 1.00 74.88 230 CYS A C 1
ATOM 1871 O O . CYS A 1 230 ? -2.823 -11.619 7.046 1.00 74.88 230 CYS A O 1
ATOM 1873 N N . THR A 1 231 ? -1.254 -10.157 6.399 1.00 80.81 231 THR A N 1
ATOM 1874 C CA . THR A 1 231 ? -2.119 -8.982 6.597 1.00 80.81 231 THR A CA 1
ATOM 1875 C C . THR A 1 231 ? -3.350 -8.995 5.685 1.00 80.81 231 THR A C 1
ATOM 1877 O O . THR A 1 231 ? -4.451 -8.738 6.167 1.00 80.81 231 THR A O 1
ATOM 1880 N N . THR A 1 232 ? -3.191 -9.302 4.389 1.00 83.31 232 THR A N 1
ATOM 1881 C CA . THR A 1 232 ? -4.318 -9.311 3.432 1.00 83.31 232 THR A CA 1
ATOM 1882 C C . THR A 1 232 ? -5.383 -10.319 3.854 1.00 83.31 232 THR A C 1
ATOM 1884 O O . THR A 1 232 ? -6.565 -9.991 3.942 1.00 83.31 232 THR A O 1
ATOM 1887 N N . ARG A 1 233 ? -4.940 -11.500 4.292 1.00 80.25 233 ARG A N 1
ATOM 1888 C CA . ARG A 1 233 ? -5.805 -12.546 4.822 1.00 80.25 233 ARG A CA 1
ATOM 1889 C C . ARG A 1 233 ? -6.485 -12.143 6.132 1.00 80.25 233 ARG A C 1
ATOM 1891 O O . ARG A 1 233 ? -7.677 -12.387 6.270 1.00 80.25 233 ARG A O 1
ATOM 1898 N N . SER A 1 234 ? -5.794 -11.482 7.063 1.00 82.38 234 SER A N 1
ATOM 1899 C CA . SER A 1 234 ? -6.424 -10.975 8.294 1.00 82.38 234 SER A CA 1
ATOM 1900 C C . SER A 1 234 ? -7.557 -9.990 7.992 1.00 82.38 234 SER A C 1
ATOM 1902 O O . SER A 1 234 ? -8.632 -10.097 8.578 1.00 82.38 234 SER A O 1
ATOM 1904 N N . ILE A 1 235 ? -7.345 -9.066 7.046 1.00 88.25 235 ILE A N 1
ATOM 1905 C CA . ILE A 1 235 ? -8.370 -8.096 6.627 1.00 88.25 235 ILE A CA 1
ATOM 1906 C C . ILE A 1 235 ? -9.530 -8.803 5.926 1.00 88.25 235 ILE A C 1
ATOM 1908 O O . ILE A 1 235 ? -10.684 -8.525 6.235 1.00 88.25 235 ILE A O 1
ATOM 1912 N N . ARG A 1 236 ? -9.245 -9.739 5.015 1.00 86.81 236 ARG A N 1
ATOM 1913 C CA . ARG A 1 236 ? -10.262 -10.528 4.305 1.00 86.81 236 ARG A CA 1
ATOM 1914 C C . ARG A 1 236 ? -11.190 -11.268 5.267 1.00 86.81 236 ARG A C 1
ATOM 1916 O O . ARG A 1 236 ? -12.397 -11.309 5.052 1.00 86.81 236 ARG A O 1
ATOM 1923 N N . GLU A 1 237 ? -10.643 -11.829 6.337 1.00 82.75 237 GLU A N 1
ATOM 1924 C CA . GLU A 1 237 ? -11.424 -12.567 7.334 1.00 82.75 237 GLU A CA 1
ATOM 1925 C C . GLU A 1 237 ? -12.199 -11.627 8.261 1.00 82.75 237 GLU A C 1
ATOM 1927 O O . GLU A 1 237 ? -13.363 -11.895 8.547 1.00 82.75 237 GLU A O 1
ATOM 1932 N N . ALA A 1 238 ? -11.624 -10.477 8.627 1.00 87.50 238 ALA A N 1
ATOM 1933 C CA . ALA A 1 238 ? -12.369 -9.416 9.300 1.00 87.50 238 ALA A CA 1
ATOM 1934 C C . ALA A 1 238 ? -13.539 -8.910 8.435 1.00 87.50 238 ALA A C 1
ATOM 1936 O O . ALA A 1 238 ? -14.650 -8.749 8.931 1.00 87.50 238 ALA A O 1
ATOM 1937 N N . LEU A 1 239 ? -13.337 -8.711 7.129 1.00 89.69 239 LEU A N 1
ATOM 1938 C CA . LEU A 1 239 ? -14.400 -8.331 6.195 1.00 89.69 239 LEU A CA 1
ATOM 1939 C C . LEU A 1 239 ? -15.499 -9.394 6.130 1.00 89.69 239 LEU A C 1
ATOM 1941 O O . LEU A 1 239 ? -16.674 -9.054 6.198 1.00 89.69 239 LEU A O 1
ATOM 1945 N N . ARG A 1 240 ? -15.133 -10.674 6.039 1.00 85.88 240 ARG A N 1
ATOM 1946 C CA . ARG A 1 240 ? -16.095 -11.782 5.997 1.00 85.88 240 ARG A CA 1
ATOM 1947 C C . ARG A 1 240 ? -16.940 -11.879 7.268 1.00 85.88 240 ARG A C 1
ATOM 1949 O O . ARG A 1 240 ? -18.116 -12.193 7.181 1.00 85.88 240 ARG A O 1
ATOM 1956 N N . ASP A 1 241 ? -16.344 -11.618 8.427 1.00 84.31 241 ASP A N 1
ATOM 1957 C CA . ASP A 1 241 ? -17.021 -11.692 9.729 1.00 84.31 241 ASP A CA 1
ATOM 1958 C C . ASP A 1 241 ? -17.993 -10.520 9.960 1.00 84.31 241 ASP A C 1
ATOM 1960 O O . ASP A 1 241 ? -18.932 -10.640 10.740 1.00 84.31 241 ASP A O 1
ATOM 1964 N N . ASN A 1 242 ? -17.774 -9.385 9.285 1.00 86.81 242 ASN A N 1
ATOM 1965 C CA . ASN A 1 242 ? -18.553 -8.159 9.490 1.00 86.81 242 ASN A CA 1
ATOM 1966 C C . ASN A 1 242 ? -19.477 -7.800 8.309 1.00 86.81 242 ASN A C 1
ATOM 1968 O O . ASN A 1 242 ? -20.243 -6.847 8.419 1.00 86.81 242 ASN A O 1
ATOM 1972 N N . LEU A 1 243 ? -19.421 -8.518 7.184 1.00 87.00 243 LEU A N 1
ATOM 1973 C CA . LEU A 1 243 ? -20.254 -8.269 6.003 1.00 87.00 243 LEU A CA 1
ATOM 1974 C C . LEU A 1 243 ? -21.192 -9.444 5.729 1.00 87.00 243 LEU A C 1
ATOM 1976 O O . LEU A 1 243 ? -20.891 -10.588 6.052 1.00 87.00 243 LEU A O 1
ATOM 1980 N N . SER A 1 244 ? -22.314 -9.172 5.056 1.00 85.81 244 SER A N 1
ATOM 1981 C CA . SER A 1 244 ? -23.141 -10.252 4.510 1.00 85.81 244 SER A CA 1
ATOM 1982 C C . SER A 1 244 ? -22.349 -11.062 3.477 1.00 85.81 244 SER A C 1
ATOM 1984 O O . SER A 1 244 ? -21.543 -10.494 2.735 1.00 85.81 244 SER A O 1
ATOM 1986 N N . ASP A 1 245 ? -22.632 -12.362 3.354 1.00 80.06 245 ASP A N 1
ATOM 1987 C CA . ASP A 1 245 ? -21.978 -13.235 2.365 1.00 80.06 245 ASP A CA 1
ATOM 1988 C C . ASP A 1 245 ? -22.038 -12.667 0.940 1.00 80.06 245 ASP A C 1
ATOM 1990 O O . ASP A 1 245 ? -21.073 -12.775 0.184 1.00 80.06 245 ASP A O 1
ATOM 1994 N N . SER A 1 246 ? -23.165 -12.048 0.572 1.00 83.88 246 SER A N 1
ATOM 1995 C CA . SER A 1 246 ? -23.345 -11.430 -0.745 1.00 83.88 246 SER A CA 1
ATOM 1996 C C . SER A 1 246 ? -22.413 -10.234 -0.950 1.00 83.88 246 SER A C 1
ATOM 1998 O O . SER A 1 246 ? -21.635 -10.217 -1.901 1.00 83.88 246 SER A O 1
ATOM 2000 N N . THR A 1 247 ? -22.408 -9.287 -0.008 1.00 85.69 247 THR A N 1
ATOM 2001 C CA . THR A 1 247 ? -21.565 -8.086 -0.052 1.00 85.69 247 THR A CA 1
ATOM 2002 C C . THR A 1 247 ? -20.083 -8.442 -0.004 1.00 85.69 247 THR A C 1
ATOM 2004 O O . THR A 1 247 ? -19.286 -7.858 -0.734 1.00 85.69 247 THR A O 1
ATOM 2007 N N . PHE A 1 248 ? -19.709 -9.412 0.834 1.00 88.00 248 PHE A N 1
ATOM 2008 C CA . PHE A 1 248 ? -18.336 -9.893 0.927 1.00 88.00 248 PHE A CA 1
ATOM 2009 C C . PHE A 1 248 ? -17.863 -10.486 -0.403 1.00 88.00 248 PHE A C 1
ATOM 2011 O O . PHE A 1 248 ? -16.781 -10.135 -0.869 1.00 88.00 248 PHE A O 1
ATOM 2018 N N . ARG A 1 249 ? -18.665 -11.355 -1.036 1.00 84.94 249 ARG A N 1
ATOM 2019 C CA . ARG A 1 249 ? -18.315 -11.966 -2.329 1.00 84.94 249 ARG A CA 1
ATOM 2020 C C . ARG A 1 249 ? -18.178 -10.925 -3.436 1.00 84.94 249 ARG A C 1
ATOM 2022 O O . ARG A 1 249 ? -17.191 -10.962 -4.161 1.00 84.94 249 ARG A O 1
ATOM 2029 N N . GLU A 1 250 ? -19.114 -9.981 -3.528 1.00 86.62 250 GLU A N 1
ATOM 2030 C CA . GLU A 1 250 ? -19.055 -8.891 -4.512 1.00 86.62 250 GLU A CA 1
ATOM 2031 C C . GLU A 1 250 ? -17.807 -8.016 -4.323 1.00 86.62 250 GLU A C 1
ATOM 2033 O O . GLU A 1 250 ? -17.091 -7.745 -5.288 1.00 86.62 250 GLU A O 1
ATOM 2038 N N . LEU A 1 251 ? -17.493 -7.629 -3.081 1.00 89.25 251 LEU A N 1
ATOM 2039 C CA . LEU A 1 251 ? -16.271 -6.887 -2.766 1.00 89.25 251 LEU A CA 1
ATOM 2040 C C . LEU A 1 251 ? -15.019 -7.703 -3.114 1.00 89.25 251 LEU A C 1
ATOM 2042 O O . LEU A 1 251 ? -14.071 -7.168 -3.684 1.00 89.25 251 LEU A O 1
ATOM 2046 N N . TYR A 1 252 ? -15.002 -8.994 -2.788 1.00 88.31 252 TYR A N 1
ATOM 2047 C CA . TYR A 1 252 ? -13.858 -9.859 -3.051 1.00 88.31 252 TYR A CA 1
ATOM 2048 C C . TYR A 1 252 ? -13.603 -10.038 -4.553 1.00 88.31 252 TYR A C 1
ATOM 2050 O O . TYR A 1 252 ? -12.461 -9.928 -5.008 1.00 88.31 252 TYR A O 1
ATOM 2058 N N . ASP A 1 253 ? -14.661 -10.232 -5.343 1.00 87.06 253 ASP A N 1
ATOM 2059 C CA . ASP A 1 253 ? -14.597 -10.251 -6.805 1.00 87.06 253 ASP A CA 1
ATOM 2060 C C . ASP A 1 253 ? -14.141 -8.893 -7.361 1.00 87.06 253 ASP A C 1
ATOM 2062 O O . ASP A 1 253 ? -13.293 -8.842 -8.253 1.00 87.06 253 ASP A O 1
ATOM 2066 N N . PHE A 1 254 ? -14.618 -7.781 -6.797 1.00 87.19 254 PHE A N 1
ATOM 2067 C CA . PHE A 1 254 ? -14.158 -6.445 -7.175 1.00 87.19 254 PHE A CA 1
ATOM 2068 C C . PHE A 1 254 ? -12.657 -6.250 -6.915 1.00 87.19 254 PHE A C 1
ATOM 2070 O O . PHE A 1 254 ? -11.957 -5.677 -7.752 1.00 87.19 254 PHE A O 1
ATOM 2077 N N . VAL A 1 255 ? -12.137 -6.742 -5.788 1.00 88.81 255 VAL A N 1
ATOM 2078 C CA . VAL A 1 255 ? -10.707 -6.669 -5.449 1.00 88.81 255 VAL A CA 1
ATOM 2079 C C . VAL A 1 255 ? -9.864 -7.536 -6.388 1.00 88.81 255 VAL A C 1
ATOM 2081 O O . VAL A 1 255 ? -8.852 -7.059 -6.898 1.00 88.81 255 VAL A O 1
ATOM 2084 N N . THR A 1 256 ? -10.280 -8.775 -6.652 1.00 82.25 256 THR A N 1
ATOM 2085 C CA . THR A 1 256 ? -9.435 -9.786 -7.319 1.00 82.25 256 THR A CA 1
ATOM 2086 C C . THR A 1 256 ? -9.609 -9.885 -8.832 1.00 82.25 256 THR A C 1
ATOM 2088 O O . THR A 1 256 ? -8.654 -10.224 -9.518 1.00 82.25 256 THR A O 1
ATOM 2091 N N . ILE A 1 257 ? -10.797 -9.611 -9.379 1.00 83.81 257 ILE A N 1
ATOM 2092 C CA . ILE A 1 257 ? -11.069 -9.789 -10.817 1.00 83.81 257 ILE A CA 1
ATOM 2093 C C . ILE A 1 257 ? -10.957 -8.471 -11.578 1.00 83.81 257 ILE A C 1
ATOM 2095 O O . ILE A 1 257 ? -10.464 -8.446 -12.703 1.00 83.81 257 ILE A O 1
ATOM 2099 N N . VAL A 1 258 ? -11.450 -7.370 -11.008 1.00 83.31 258 VAL A N 1
ATOM 2100 C CA . VAL A 1 258 ? -11.485 -6.090 -11.728 1.00 83.31 258 VAL A CA 1
ATOM 2101 C C . VAL A 1 258 ? -10.074 -5.482 -11.740 1.00 83.31 258 VAL A C 1
ATOM 2103 O O . VAL A 1 258 ? -9.532 -5.234 -10.666 1.00 83.31 258 VAL A O 1
ATOM 2106 N N . PRO A 1 259 ? -9.463 -5.165 -12.891 1.00 84.38 259 PRO A N 1
ATOM 2107 C CA . PRO A 1 259 ? -8.132 -4.552 -12.918 1.00 84.38 259 PRO A CA 1
ATOM 2108 C C . PRO A 1 259 ? -8.120 -3.128 -12.335 1.00 84.38 259 PRO A C 1
ATOM 2110 O O . PRO A 1 259 ? -9.151 -2.444 -12.324 1.00 84.38 259 PRO A O 1
ATOM 2113 N N . TYR A 1 260 ? -6.963 -2.660 -11.863 1.00 88.12 260 TYR A N 1
ATOM 2114 C CA . TYR A 1 260 ? -6.781 -1.292 -11.365 1.00 88.12 260 TYR A CA 1
ATOM 2115 C C . TYR A 1 260 ? -7.119 -0.258 -12.448 1.00 88.12 260 TYR A C 1
ATOM 2117 O O . TYR A 1 260 ? -7.876 0.683 -12.190 1.00 88.12 260 TYR A O 1
ATOM 2125 N N . SER A 1 261 ? -6.642 -0.463 -13.680 1.00 81.44 261 SER A N 1
ATOM 2126 C CA . SER A 1 261 ? -6.906 0.438 -14.812 1.00 81.44 261 SER A CA 1
ATOM 2127 C C . SER A 1 261 ? -8.404 0.610 -15.085 1.00 81.44 261 SER A C 1
ATOM 2129 O O . SER A 1 261 ? -8.878 1.716 -15.356 1.00 81.44 261 SER A O 1
ATOM 2131 N N . SER A 1 262 ? -9.176 -0.470 -14.936 1.00 81.38 262 SER A N 1
ATOM 2132 C CA . SER A 1 262 ? -10.629 -0.457 -15.100 1.00 81.38 262 SER A CA 1
ATOM 2133 C C . SER A 1 262 ? -11.306 0.352 -13.997 1.00 81.38 262 SER A C 1
ATOM 2135 O O . SER A 1 262 ? -12.167 1.179 -14.299 1.00 81.38 262 SER A O 1
ATOM 2137 N N . LYS A 1 263 ? -10.880 0.191 -12.735 1.00 86.06 263 LYS A N 1
ATOM 2138 C CA . LYS A 1 263 ? -11.390 0.988 -11.603 1.00 86.06 263 LYS A CA 1
ATOM 2139 C C . LYS A 1 263 ? -11.105 2.478 -11.786 1.00 86.06 263 LYS A C 1
ATOM 2141 O O . LYS A 1 263 ? -12.009 3.297 -11.629 1.00 86.06 263 LYS A O 1
ATOM 2146 N N . ILE A 1 264 ? -9.883 2.828 -12.192 1.00 82.31 264 ILE A N 1
ATOM 2147 C CA . ILE A 1 264 ? -9.509 4.203 -12.548 1.00 82.31 264 ILE A CA 1
ATOM 2148 C C . ILE A 1 264 ? -10.401 4.741 -13.667 1.00 82.31 264 ILE A C 1
ATOM 2150 O O . ILE A 1 264 ? -10.956 5.828 -13.531 1.00 82.31 264 ILE A O 1
ATOM 2154 N N . GLY A 1 265 ? -10.599 3.977 -14.743 1.00 76.38 265 GLY A N 1
ATOM 2155 C CA . GLY A 1 265 ? -11.465 4.381 -15.849 1.00 76.38 265 GLY A CA 1
ATOM 2156 C C . GLY A 1 265 ? -12.924 4.578 -15.424 1.00 76.38 265 GLY A C 1
ATOM 2157 O O . GLY A 1 265 ? -13.597 5.486 -15.914 1.00 76.38 265 GLY A O 1
ATOM 2158 N N . MET A 1 266 ? -13.427 3.768 -14.489 1.00 80.44 266 MET A N 1
ATOM 2159 C CA . MET A 1 266 ? -14.764 3.934 -13.907 1.00 80.44 266 MET A CA 1
ATOM 2160 C C . MET A 1 266 ? -14.867 5.218 -13.075 1.00 80.44 266 MET A C 1
ATOM 2162 O O . MET A 1 266 ? -15.825 5.971 -13.256 1.00 80.44 266 MET A O 1
ATOM 2166 N N . LEU A 1 267 ? -13.871 5.510 -12.233 1.00 80.56 267 LEU A N 1
ATOM 2167 C CA . LEU A 1 267 ? -13.798 6.757 -11.462 1.00 80.56 267 LEU A CA 1
ATOM 2168 C C . LEU A 1 267 ? -13.717 7.978 -12.388 1.00 80.56 267 LEU A C 1
ATOM 2170 O O . LEU A 1 267 ? -14.482 8.924 -12.228 1.00 80.56 267 LEU A O 1
ATOM 2174 N N . GLN A 1 268 ? -12.878 7.932 -13.425 1.00 80.06 268 GLN A N 1
ATOM 2175 C CA . GLN A 1 268 ? -12.787 8.994 -14.433 1.00 80.06 268 GLN A CA 1
ATOM 2176 C C . GLN A 1 268 ? -14.116 9.221 -15.150 1.00 80.06 268 GLN A C 1
ATOM 2178 O O . GLN A 1 268 ? -14.529 10.363 -15.315 1.00 80.06 268 GLN A O 1
ATOM 2183 N N . LYS A 1 269 ? -14.822 8.157 -15.550 1.00 77.31 269 LYS A N 1
ATOM 2184 C CA . LYS A 1 269 ? -16.158 8.268 -16.163 1.00 77.31 269 LYS A CA 1
ATOM 2185 C C . LYS A 1 269 ? -17.197 8.838 -15.196 1.00 77.31 269 LYS A C 1
ATOM 2187 O O . LYS A 1 269 ? -18.117 9.527 -15.639 1.00 77.31 269 LYS A O 1
ATOM 2192 N N . ALA A 1 270 ? -17.075 8.550 -13.902 1.00 75.19 270 ALA A N 1
ATOM 2193 C CA . ALA A 1 270 ? -17.917 9.152 -12.875 1.00 75.19 270 ALA A CA 1
ATOM 2194 C C . ALA A 1 270 ? -17.618 10.656 -12.714 1.00 75.19 270 ALA A C 1
ATOM 2196 O O . ALA A 1 270 ? -18.556 11.442 -12.604 1.00 75.19 270 ALA A O 1
ATOM 2197 N N . ILE A 1 271 ? -16.346 11.065 -12.819 1.00 73.88 271 ILE A N 1
ATOM 2198 C CA . ILE A 1 271 ? -15.904 12.470 -12.759 1.00 73.88 271 ILE A CA 1
ATOM 2199 C C . ILE A 1 271 ? -16.201 13.243 -14.048 1.00 73.88 271 ILE A C 1
ATOM 2201 O O . ILE A 1 271 ? -16.553 14.411 -13.974 1.00 73.88 271 ILE A O 1
ATOM 2205 N N . ALA A 1 272 ? -16.100 12.632 -15.232 1.00 63.44 272 ALA A N 1
ATOM 2206 C CA . ALA A 1 272 ? -16.295 13.290 -16.533 1.00 63.44 272 ALA A CA 1
ATOM 2207 C C . ALA A 1 272 ? -17.727 13.816 -16.761 1.00 63.44 272 ALA A C 1
ATOM 2209 O O . ALA A 1 272 ? -17.990 14.505 -17.743 1.00 63.44 272 ALA A O 1
ATOM 2210 N N . LYS A 1 273 ? -18.656 13.511 -15.849 1.00 58.22 273 LYS A N 1
ATOM 2211 C CA . LYS A 1 273 ? -19.988 14.126 -15.766 1.00 58.22 273 LYS A CA 1
ATOM 2212 C C . LYS A 1 273 ? -19.997 15.455 -14.994 1.00 58.22 273 LYS A C 1
ATOM 2214 O O . LYS A 1 273 ? -21.061 16.040 -14.831 1.00 58.22 273 LYS A O 1
ATOM 2219 N N . LEU A 1 274 ? -18.839 15.916 -14.522 1.00 49.31 274 LEU A N 1
ATOM 2220 C CA . LEU A 1 274 ? -18.648 17.117 -13.714 1.00 49.31 274 LEU A CA 1
ATOM 2221 C C . LEU A 1 274 ? -17.822 18.158 -14.487 1.00 49.31 274 LEU A C 1
ATOM 2223 O O . LEU A 1 274 ? -16.972 17.781 -15.300 1.00 49.31 274 LEU A O 1
ATOM 2227 N N . PRO A 1 275 ? -18.009 19.465 -14.224 1.00 40.22 275 PRO A N 1
ATOM 2228 C CA . PRO A 1 275 ? -17.161 20.509 -14.790 1.00 40.22 275 PRO A CA 1
ATOM 2229 C C . PRO A 1 275 ? -15.689 20.275 -14.421 1.00 40.22 275 PRO A C 1
ATOM 2231 O O . PRO A 1 275 ? -15.361 20.019 -13.255 1.00 40.22 275 PRO A O 1
ATOM 2234 N N . GLN A 1 276 ? -14.807 20.346 -15.420 1.00 37.59 276 GLN A N 1
ATOM 2235 C CA . GLN A 1 276 ? -13.368 20.191 -15.225 1.00 37.59 276 GLN A CA 1
ATOM 2236 C C . GLN A 1 276 ? -12.773 21.428 -14.540 1.00 37.59 276 GLN A C 1
ATOM 2238 O O . GLN A 1 276 ? -13.034 22.555 -14.954 1.00 37.59 276 GLN A O 1
ATOM 2243 N N . ALA A 1 277 ? -11.937 21.198 -13.527 1.00 32.91 277 ALA A N 1
ATOM 2244 C CA . ALA A 1 277 ? -10.955 22.167 -13.051 1.00 32.91 277 ALA A CA 1
ATOM 2245 C C . ALA A 1 277 ? -9.573 21.760 -13.585 1.00 32.91 277 ALA A C 1
ATOM 2247 O O . ALA A 1 277 ? -9.305 20.575 -13.786 1.00 32.91 277 ALA A O 1
ATOM 2248 N N . SER A 1 278 ? -8.759 22.767 -13.890 1.00 30.09 278 SER A N 1
ATOM 2249 C CA . SER A 1 278 ? -7.555 22.693 -14.715 1.00 30.09 278 SER A CA 1
ATOM 2250 C C . SER A 1 278 ? -6.403 21.876 -14.126 1.00 30.09 278 SER A C 1
ATOM 2252 O O . SER A 1 278 ? -6.276 21.716 -12.918 1.00 30.09 278 SER A O 1
ATOM 2254 N N . SER A 1 279 ? -5.546 21.454 -15.055 1.00 31.86 279 SER A N 1
ATOM 2255 C CA . SER A 1 279 ? -4.247 20.785 -14.945 1.00 31.86 279 SER A CA 1
ATOM 2256 C C . SER A 1 279 ? -3.340 21.177 -13.775 1.00 31.86 279 SER A C 1
ATOM 2258 O O . SER A 1 279 ? -3.163 22.363 -13.489 1.00 31.86 279 SER A O 1
ATOM 2260 N N . ASP A 1 280 ? -2.654 20.161 -13.242 1.00 31.80 280 ASP A N 1
ATOM 2261 C CA . ASP A 1 280 ? -1.492 20.280 -12.359 1.00 31.80 280 ASP A CA 1
ATOM 2262 C C . ASP A 1 280 ? -0.378 21.129 -13.010 1.00 31.80 280 ASP A C 1
ATOM 2264 O O . ASP A 1 280 ? -0.070 20.937 -14.195 1.00 31.80 280 ASP A O 1
ATOM 2268 N N . PRO A 1 281 ? 0.263 22.052 -12.272 1.00 31.72 281 PRO A N 1
ATOM 2269 C CA . PRO A 1 281 ? 1.401 22.800 -12.783 1.00 31.72 281 PRO A CA 1
ATOM 2270 C C . PRO A 1 281 ? 2.628 21.896 -12.972 1.00 31.72 281 PRO A C 1
ATOM 2272 O O . PRO A 1 281 ? 2.934 21.008 -12.175 1.00 31.72 281 PRO A O 1
ATOM 2275 N N . ILE A 1 282 ? 3.355 22.153 -14.058 1.00 33.47 282 ILE A N 1
ATOM 2276 C CA . ILE A 1 282 ? 4.624 21.502 -14.387 1.00 33.47 282 ILE A CA 1
ATOM 2277 C C . ILE A 1 282 ? 5.681 21.968 -13.377 1.00 33.47 282 ILE A C 1
ATOM 2279 O O . ILE A 1 282 ? 5.925 23.163 -13.239 1.00 33.47 282 ILE A O 1
ATOM 2283 N N . LEU A 1 283 ? 6.316 21.013 -12.691 1.00 40.78 283 LEU A N 1
ATOM 2284 C CA . LEU A 1 283 ? 7.409 21.250 -11.742 1.00 40.78 283 LEU A CA 1
ATOM 2285 C C . LEU A 1 283 ? 8.548 22.051 -12.398 1.00 40.78 283 LEU A C 1
ATOM 2287 O O . LEU A 1 283 ? 9.157 21.583 -13.365 1.00 40.78 283 LEU A O 1
ATOM 2291 N N . GLU A 1 284 ? 8.901 23.204 -11.830 1.00 36.75 284 GLU A N 1
ATOM 2292 C CA . GLU A 1 284 ? 10.143 23.895 -12.181 1.00 36.75 284 GLU A CA 1
ATOM 2293 C C . GLU A 1 284 ? 11.358 23.048 -11.765 1.00 36.75 284 GLU A C 1
ATOM 2295 O O . GLU A 1 284 ? 11.416 22.453 -10.683 1.00 36.75 284 GLU A O 1
ATOM 2300 N N . LYS A 1 285 ? 12.357 22.958 -12.649 1.00 42.88 285 LYS A N 1
ATOM 2301 C CA . LYS A 1 285 ? 13.630 22.297 -12.342 1.00 42.88 285 LYS A CA 1
ATOM 2302 C C . LYS A 1 285 ? 14.443 23.201 -11.416 1.00 42.88 285 LYS A C 1
ATOM 2304 O O . LYS A 1 285 ? 14.956 24.223 -11.854 1.00 42.88 285 LYS A O 1
ATOM 2309 N N . HIS A 1 286 ? 14.607 22.800 -10.159 1.00 45.19 286 HIS A N 1
ATOM 2310 C CA . HIS A 1 286 ? 15.561 23.447 -9.263 1.00 45.19 286 HIS A CA 1
ATOM 2311 C C . HIS A 1 286 ? 17.003 23.024 -9.570 1.00 45.19 286 HIS A C 1
ATOM 2313 O O . HIS A 1 286 ? 17.288 21.845 -9.802 1.00 45.19 286 HIS A O 1
ATOM 2319 N N . ASP A 1 287 ? 17.910 24.000 -9.538 1.00 46.41 287 ASP A N 1
ATOM 2320 C CA . ASP A 1 287 ? 19.347 23.788 -9.693 1.00 46.41 287 ASP A CA 1
ATOM 2321 C C . ASP A 1 287 ? 19.905 23.141 -8.410 1.00 46.41 287 ASP A C 1
ATOM 2323 O O . ASP A 1 287 ? 19.981 23.757 -7.348 1.00 46.41 287 ASP A O 1
ATOM 2327 N N . ASN A 1 288 ? 20.218 21.845 -8.493 1.00 51.12 288 ASN A N 1
ATOM 2328 C CA . ASN A 1 288 ? 20.442 20.951 -7.346 1.00 51.12 288 ASN A CA 1
ATOM 2329 C C . ASN A 1 288 ? 21.914 20.526 -7.169 1.00 51.12 288 ASN A C 1
ATOM 2331 O O . ASN A 1 288 ? 22.199 19.495 -6.553 1.00 51.12 288 ASN A O 1
ATOM 2335 N N . LYS A 1 289 ? 22.866 21.279 -7.735 1.00 56.31 289 LYS A N 1
ATOM 2336 C CA . LYS A 1 289 ? 24.263 20.830 -7.884 1.00 56.31 289 LYS A CA 1
ATOM 2337 C C . LYS A 1 289 ? 25.099 20.780 -6.590 1.00 56.31 289 LYS A C 1
ATOM 2339 O O . LYS A 1 289 ? 26.201 20.250 -6.649 1.00 56.31 289 LYS A O 1
ATOM 2344 N N . LEU A 1 290 ? 24.597 21.255 -5.441 1.00 61.25 290 LEU A N 1
ATOM 2345 C CA . LEU A 1 290 ? 25.369 21.360 -4.183 1.00 61.25 290 LEU A CA 1
ATOM 2346 C C . LEU A 1 290 ? 24.702 20.766 -2.922 1.00 61.25 290 LEU A C 1
ATOM 2348 O O . LEU A 1 290 ? 25.281 20.867 -1.849 1.00 61.25 290 LEU A O 1
ATOM 2352 N N . LEU A 1 291 ? 23.521 20.146 -3.027 1.00 70.75 291 LEU A N 1
ATOM 2353 C CA . LEU A 1 291 ? 22.792 19.607 -1.865 1.00 70.75 291 LEU A CA 1
ATOM 2354 C C . LEU A 1 291 ? 23.102 18.122 -1.607 1.00 70.75 291 LEU A C 1
ATOM 2356 O O . LEU A 1 291 ? 23.199 17.327 -2.555 1.00 70.75 291 LEU A O 1
ATOM 2360 N N . THR A 1 292 ? 23.170 17.745 -0.330 1.00 79.88 292 THR A N 1
ATOM 2361 C CA . THR A 1 292 ? 23.142 16.349 0.140 1.00 79.88 292 THR A CA 1
ATOM 2362 C C . THR A 1 292 ? 21.807 15.677 -0.213 1.00 79.88 292 THR A C 1
ATOM 2364 O O . THR A 1 292 ? 20.839 16.337 -0.602 1.00 79.88 292 THR A O 1
ATOM 2367 N N . LEU A 1 293 ? 21.743 14.343 -0.145 1.00 76.69 293 LEU A N 1
ATOM 2368 C CA . LEU A 1 293 ? 20.518 13.600 -0.461 1.00 76.69 293 LEU A CA 1
ATOM 2369 C C . LEU A 1 293 ? 19.372 13.957 0.500 1.00 76.69 293 LEU A C 1
ATOM 2371 O O . LEU A 1 293 ? 18.254 14.204 0.049 1.00 76.69 293 LEU A O 1
ATOM 2375 N N . ASP A 1 294 ? 19.680 14.070 1.789 1.00 80.44 294 ASP A N 1
ATOM 2376 C CA . ASP A 1 294 ? 18.738 14.448 2.844 1.00 80.44 294 ASP A CA 1
ATOM 2377 C C . ASP A 1 294 ? 18.151 15.839 2.592 1.00 80.44 294 ASP A C 1
ATOM 2379 O O . ASP A 1 294 ? 16.935 16.024 2.626 1.00 80.44 294 ASP A O 1
ATOM 2383 N N . GLU A 1 295 ? 18.995 16.817 2.251 1.00 85.00 295 GLU A N 1
ATOM 2384 C CA . GLU A 1 295 ? 18.549 18.174 1.922 1.00 85.00 295 GLU A CA 1
ATOM 2385 C C . GLU A 1 295 ? 17.668 18.196 0.667 1.00 85.00 295 GLU A C 1
ATOM 2387 O O . GLU A 1 295 ? 16.666 18.912 0.623 1.00 85.00 295 GLU A O 1
ATOM 2392 N N . LYS A 1 296 ? 18.005 17.393 -0.353 1.00 84.94 296 LYS A N 1
ATOM 2393 C CA . LYS A 1 296 ? 17.169 17.246 -1.555 1.00 84.94 296 LYS A CA 1
ATOM 2394 C C . LYS A 1 296 ? 15.805 16.662 -1.204 1.00 84.94 296 LYS A C 1
ATOM 2396 O O . LYS A 1 296 ? 14.794 17.175 -1.683 1.00 84.94 296 LYS A O 1
ATOM 2401 N N . PHE A 1 297 ? 15.776 15.618 -0.378 1.00 86.25 297 PHE A N 1
ATOM 2402 C CA . PHE A 1 297 ? 14.541 14.981 0.061 1.00 86.25 297 PHE A CA 1
ATOM 2403 C C . PHE A 1 297 ? 13.676 15.946 0.869 1.00 86.25 297 PHE A C 1
ATOM 2405 O O . PHE A 1 297 ? 12.514 16.136 0.525 1.00 86.25 297 PHE A O 1
ATOM 2412 N N . LEU A 1 298 ? 14.233 16.597 1.893 1.00 88.94 298 LEU A N 1
ATOM 2413 C CA . LEU A 1 298 ? 13.488 17.515 2.758 1.00 88.94 298 LEU A CA 1
ATOM 2414 C C . LEU A 1 298 ? 12.946 18.724 1.987 1.00 88.94 298 LEU A C 1
ATOM 2416 O O . LEU A 1 298 ? 11.818 19.151 2.231 1.00 88.94 298 LEU A O 1
ATOM 2420 N N . LYS A 1 299 ? 13.702 19.237 1.010 1.00 88.81 299 LYS A N 1
ATOM 2421 C CA . LYS A 1 299 ? 13.242 20.326 0.139 1.00 88.81 299 LYS A CA 1
ATOM 2422 C C . LYS A 1 299 ? 12.059 19.905 -0.733 1.00 88.81 299 LYS A C 1
ATOM 2424 O O . LYS A 1 299 ? 11.078 20.639 -0.835 1.00 88.81 299 LYS A O 1
ATOM 2429 N N . GLU A 1 300 ? 12.133 18.726 -1.346 1.00 89.38 300 GLU A N 1
ATOM 2430 C CA . GLU A 1 300 ? 11.026 18.190 -2.142 1.00 89.38 300 GLU A CA 1
ATOM 2431 C C . GLU A 1 300 ? 9.817 17.849 -1.256 1.00 89.38 300 GLU A C 1
ATOM 2433 O O . GLU A 1 300 ? 8.681 18.140 -1.625 1.00 89.38 300 GLU A O 1
ATOM 2438 N N . LEU A 1 301 ? 10.049 17.304 -0.058 1.00 90.81 301 LEU A N 1
ATOM 2439 C CA . LEU A 1 301 ? 9.014 17.009 0.931 1.00 90.81 301 LEU A CA 1
ATOM 2440 C C . LEU A 1 301 ? 8.261 18.284 1.324 1.00 90.81 301 LEU A C 1
ATOM 2442 O O . LEU A 1 301 ? 7.033 18.301 1.262 1.00 90.81 301 LEU A O 1
ATOM 2446 N N . GLN A 1 302 ? 8.976 19.365 1.652 1.00 92.81 302 GLN A N 1
ATOM 2447 C CA . GLN A 1 302 ? 8.377 20.665 1.958 1.00 92.81 302 GLN A CA 1
ATOM 2448 C C . GLN A 1 302 ? 7.516 21.176 0.800 1.00 92.81 302 GLN A C 1
ATOM 2450 O O . GLN A 1 302 ? 6.358 21.543 1.005 1.00 92.81 302 GLN A O 1
ATOM 2455 N N . HIS A 1 303 ? 8.065 21.163 -0.417 1.00 90.25 303 HIS A N 1
ATOM 2456 C CA . HIS A 1 303 ? 7.348 21.602 -1.610 1.00 90.25 303 HIS A CA 1
ATOM 2457 C C . HIS A 1 303 ? 6.031 20.831 -1.784 1.00 90.25 303 HIS A C 1
ATOM 2459 O O . HIS A 1 303 ? 4.975 21.432 -1.991 1.00 90.25 303 HIS A O 1
ATOM 2465 N N . LYS A 1 304 ? 6.080 19.500 -1.644 1.00 90.31 304 LYS A N 1
ATOM 2466 C CA . LYS A 1 304 ? 4.915 18.618 -1.770 1.00 90.31 304 LYS A CA 1
ATOM 2467 C C . LYS A 1 304 ? 3.888 18.848 -0.667 1.00 90.31 304 LYS A C 1
ATOM 2469 O O . LYS A 1 304 ? 2.703 18.918 -0.973 1.00 90.31 304 LYS A O 1
ATOM 2474 N N . ILE A 1 305 ? 4.319 18.998 0.585 1.00 91.88 305 ILE A N 1
ATOM 2475 C CA . ILE A 1 305 ? 3.426 19.290 1.713 1.00 91.88 305 ILE A CA 1
ATOM 2476 C C . ILE A 1 305 ? 2.667 20.593 1.468 1.00 91.88 305 ILE A C 1
ATOM 2478 O O . ILE A 1 305 ? 1.440 20.603 1.523 1.00 91.88 305 ILE A O 1
ATOM 2482 N N . ASN A 1 306 ? 3.388 21.675 1.172 1.00 89.56 306 ASN A N 1
ATOM 2483 C CA . ASN A 1 306 ? 2.780 22.983 0.952 1.00 89.56 306 ASN A CA 1
ATOM 2484 C C . ASN A 1 306 ? 1.796 22.946 -0.217 1.00 89.56 306 ASN A C 1
ATOM 2486 O O . ASN A 1 306 ? 0.678 23.434 -0.086 1.00 89.56 306 ASN A O 1
ATOM 2490 N N . HIS A 1 307 ? 2.178 22.291 -1.317 1.00 86.94 307 HIS A N 1
ATOM 2491 C CA . HIS A 1 307 ? 1.297 22.086 -2.462 1.00 86.94 307 HIS A CA 1
ATOM 2492 C C . HIS A 1 307 ? 0.001 21.355 -2.074 1.00 86.94 307 HIS A C 1
ATOM 2494 O O . HIS A 1 307 ? -1.085 21.816 -2.413 1.00 86.94 307 HIS A O 1
ATOM 2500 N N . ILE A 1 308 ? 0.097 20.242 -1.334 1.00 86.31 308 ILE A N 1
ATOM 2501 C CA . ILE A 1 308 ? -1.074 19.461 -0.894 1.00 86.31 308 ILE A CA 1
ATOM 2502 C C . ILE A 1 308 ? -1.974 20.284 0.036 1.00 86.31 308 ILE A C 1
ATOM 2504 O O . ILE A 1 308 ? -3.195 20.183 -0.047 1.00 86.31 308 ILE A O 1
ATOM 2508 N N . LEU A 1 309 ? -1.385 21.103 0.908 1.00 86.50 309 LEU A N 1
ATOM 2509 C CA . LEU A 1 309 ? -2.116 21.942 1.860 1.00 86.50 309 LEU A CA 1
ATOM 2510 C C . LEU A 1 309 ? -2.594 23.280 1.266 1.00 86.50 309 LEU A C 1
ATOM 2512 O O . LEU A 1 309 ? -3.210 24.066 1.982 1.00 86.50 309 LEU A O 1
ATOM 2516 N N . GLY A 1 310 ? -2.331 23.555 -0.017 1.00 84.31 310 GLY A N 1
ATOM 2517 C CA . GLY A 1 310 ? -2.732 24.803 -0.677 1.00 84.31 310 GLY A CA 1
ATOM 2518 C C . GLY A 1 310 ? -1.971 26.046 -0.197 1.00 84.31 310 GLY A C 1
ATOM 2519 O O . GLY A 1 310 ? -2.451 27.166 -0.359 1.00 84.31 310 GLY A O 1
ATOM 2520 N N . VAL A 1 311 ? -0.793 25.859 0.398 1.00 86.19 311 VAL A N 1
ATOM 2521 C CA . VAL A 1 311 ? 0.113 26.927 0.842 1.00 86.19 311 VAL A CA 1
ATOM 2522 C C . VAL A 1 311 ? 1.163 27.175 -0.246 1.00 86.19 311 VAL A C 1
ATOM 2524 O O . VAL A 1 311 ? 1.469 26.289 -1.045 1.00 86.19 311 VAL A O 1
ATOM 2527 N N . ASN A 1 312 ? 1.735 28.384 -0.302 1.00 83.56 312 ASN A N 1
ATOM 2528 C CA . ASN A 1 312 ? 2.844 28.673 -1.214 1.00 83.56 312 ASN A CA 1
ATOM 2529 C C . ASN A 1 312 ? 3.949 27.613 -1.056 1.00 83.56 312 ASN A C 1
ATOM 2531 O O . ASN A 1 312 ? 4.426 27.350 0.048 1.00 83.56 312 ASN A O 1
ATOM 2535 N N . THR A 1 313 ? 4.353 27.001 -2.170 1.00 82.38 313 THR A N 1
ATOM 2536 C CA . THR A 1 313 ? 5.227 25.824 -2.179 1.00 82.38 313 THR A CA 1
ATOM 2537 C C . THR A 1 313 ? 6.581 26.059 -1.511 1.00 82.38 313 THR A C 1
ATOM 2539 O O . THR A 1 313 ? 7.176 25.121 -0.987 1.00 82.38 313 THR A O 1
ATOM 2542 N N . ASN A 1 314 ? 7.055 27.307 -1.481 1.00 81.62 314 ASN A N 1
ATOM 2543 C CA . ASN A 1 314 ? 8.353 27.680 -0.920 1.00 81.62 314 ASN A CA 1
ATOM 2544 C C . ASN A 1 314 ? 8.289 28.119 0.551 1.00 81.62 314 ASN A C 1
ATOM 2546 O O . ASN A 1 314 ? 9.333 28.409 1.134 1.00 81.62 314 ASN A O 1
ATOM 2550 N N . THR A 1 315 ? 7.102 28.161 1.162 1.00 85.25 315 THR A N 1
ATOM 2551 C CA . THR A 1 315 ? 6.942 28.546 2.570 1.00 85.25 315 THR A CA 1
ATOM 2552 C C . THR A 1 315 ? 7.675 27.559 3.488 1.00 85.25 315 THR A C 1
ATOM 2554 O O . THR A 1 315 ? 7.482 26.349 3.347 1.00 85.25 315 THR A O 1
ATOM 2557 N N . PRO A 1 316 ? 8.524 28.023 4.423 1.00 88.50 316 PRO A N 1
ATOM 2558 C CA . PRO A 1 316 ? 9.140 27.148 5.417 1.00 88.50 316 PRO A CA 1
ATOM 2559 C C . PRO A 1 316 ? 8.086 26.437 6.273 1.00 88.50 316 PRO A C 1
ATOM 2561 O O . PRO A 1 316 ? 7.083 27.038 6.651 1.00 88.50 316 PRO A O 1
ATOM 2564 N N . ILE A 1 317 ? 8.327 25.167 6.599 1.00 91.00 317 ILE A N 1
ATOM 2565 C CA . ILE A 1 317 ? 7.484 24.403 7.527 1.00 91.00 317 ILE A CA 1
ATOM 2566 C C . ILE A 1 317 ? 8.106 24.472 8.919 1.00 91.00 317 ILE A C 1
ATOM 2568 O O . ILE A 1 317 ? 9.262 24.084 9.111 1.00 91.00 317 ILE A O 1
ATOM 2572 N N . SER A 1 318 ? 7.334 24.920 9.905 1.00 90.06 318 SER A N 1
ATOM 2573 C CA . SER A 1 318 ? 7.790 24.971 11.292 1.00 90.06 318 SER A CA 1
ATOM 2574 C C . SER A 1 318 ? 8.000 23.557 11.836 1.00 90.06 318 SER A C 1
ATOM 2576 O O . SER A 1 318 ? 7.154 22.677 11.669 1.00 90.06 318 SER A O 1
ATOM 2578 N N . ASN A 1 319 ? 9.128 23.345 12.514 1.00 89.69 319 ASN A N 1
ATOM 2579 C CA . ASN A 1 319 ? 9.551 22.056 13.067 1.00 89.69 319 ASN A CA 1
ATOM 2580 C C . ASN A 1 319 ? 9.822 20.938 12.043 1.00 89.69 319 ASN A C 1
ATOM 2582 O O . ASN A 1 319 ? 9.838 19.766 12.416 1.00 89.69 319 ASN A O 1
ATOM 2586 N N . LEU A 1 320 ? 10.107 21.266 10.775 1.00 90.50 320 LEU A N 1
ATOM 2587 C CA . LEU A 1 320 ? 10.456 20.261 9.760 1.00 90.50 320 LEU A CA 1
ATOM 2588 C C . LEU A 1 320 ? 11.657 19.381 10.162 1.00 90.50 320 LEU A C 1
ATOM 2590 O O . LEU A 1 320 ? 11.707 18.215 9.785 1.00 90.50 320 LEU A O 1
ATOM 2594 N N . GLN A 1 321 ? 12.576 19.896 10.989 1.00 89.12 321 GLN A N 1
ATOM 2595 C CA . GLN A 1 321 ? 13.714 19.151 11.544 1.00 89.12 321 GLN A CA 1
ATOM 2596 C C . GLN A 1 321 ? 13.320 17.950 12.420 1.00 89.12 321 GLN A C 1
ATOM 2598 O O . GLN A 1 321 ? 14.171 17.114 12.719 1.00 89.12 321 GLN A O 1
ATOM 2603 N N . ALA A 1 322 ? 12.053 17.857 12.839 1.00 90.25 322 ALA A N 1
ATOM 2604 C CA . ALA A 1 322 ? 11.525 16.678 13.514 1.00 90.25 322 ALA A CA 1
ATOM 2605 C C . ALA A 1 322 ? 11.415 15.463 12.575 1.00 90.25 322 ALA A C 1
ATOM 2607 O O . ALA A 1 322 ? 11.259 14.344 13.052 1.00 90.25 322 ALA A O 1
ATOM 2608 N N . ILE A 1 323 ? 11.502 15.660 11.255 1.00 91.38 323 ILE A N 1
ATOM 2609 C CA . ILE A 1 323 ? 11.510 14.591 10.257 1.00 91.38 323 ILE A CA 1
ATOM 2610 C C . ILE A 1 323 ? 12.946 14.366 9.781 1.00 91.38 323 ILE A C 1
ATOM 2612 O O . ILE A 1 323 ? 13.578 15.249 9.205 1.00 91.38 323 ILE A O 1
ATOM 2616 N N . LYS A 1 324 ? 13.451 13.154 9.993 1.00 89.25 324 LYS A N 1
ATOM 2617 C CA . LYS A 1 324 ? 14.762 12.694 9.541 1.00 89.25 324 LYS A CA 1
ATOM 2618 C C . LYS A 1 324 ? 14.604 11.742 8.370 1.00 89.25 324 LYS A C 1
ATOM 2620 O O . LYS A 1 324 ? 13.737 10.870 8.373 1.00 89.25 324 LYS A O 1
ATOM 2625 N N . PHE A 1 325 ? 15.478 11.877 7.387 1.00 84.50 325 PHE A N 1
ATOM 2626 C CA . PHE A 1 325 ? 15.585 10.924 6.296 1.00 84.50 325 PHE A CA 1
ATOM 2627 C C . PHE A 1 325 ? 16.663 9.901 6.653 1.00 84.50 325 PHE A C 1
ATOM 2629 O O . PHE A 1 325 ? 17.829 10.257 6.773 1.00 84.50 325 PHE A O 1
ATOM 2636 N N . ALA A 1 326 ? 16.280 8.644 6.887 1.00 75.19 326 ALA A N 1
ATOM 2637 C CA . ALA A 1 326 ? 17.258 7.573 7.043 1.00 75.19 326 ALA A CA 1
ATOM 2638 C C . ALA A 1 326 ? 17.479 6.924 5.678 1.00 75.19 326 ALA A C 1
ATOM 2640 O O . ALA A 1 326 ? 16.618 6.192 5.178 1.00 75.19 326 ALA A O 1
ATOM 2641 N N . GLU A 1 327 ? 18.629 7.207 5.068 1.00 62.44 327 GLU A N 1
ATOM 2642 C CA . GLU A 1 327 ? 19.032 6.553 3.829 1.00 62.44 327 GLU A CA 1
ATOM 2643 C C . GLU A 1 327 ? 19.132 5.035 4.045 1.00 62.44 327 GLU A C 1
ATOM 2645 O O . GLU A 1 327 ? 19.721 4.548 5.013 1.00 62.44 327 GLU A O 1
ATOM 2650 N N . LEU A 1 328 ? 18.550 4.272 3.122 1.00 55.31 328 LEU A N 1
ATOM 2651 C CA . LEU A 1 328 ? 18.768 2.836 3.040 1.00 55.31 328 LEU A CA 1
ATOM 2652 C C . LEU A 1 328 ? 19.676 2.525 1.856 1.00 55.31 328 LEU A C 1
ATOM 2654 O O . LEU A 1 328 ? 19.337 2.829 0.709 1.00 55.31 328 LEU A O 1
ATOM 2658 N N . ASN A 1 329 ? 20.768 1.816 2.135 1.00 47.88 329 ASN A N 1
ATOM 2659 C CA . ASN A 1 329 ? 21.602 1.189 1.115 1.00 47.88 329 ASN A CA 1
ATOM 2660 C C . ASN A 1 329 ? 20.726 0.350 0.163 1.00 47.88 329 ASN A C 1
ATOM 2662 O O . ASN A 1 329 ? 20.040 -0.575 0.598 1.00 47.88 329 ASN A O 1
ATOM 2666 N N . GLY A 1 330 ? 20.742 0.676 -1.134 1.00 51.91 330 GLY A N 1
ATOM 2667 C CA . GLY A 1 330 ? 19.986 -0.047 -2.168 1.00 51.91 330 GLY A CA 1
ATOM 2668 C C . GLY A 1 330 ? 18.520 0.378 -2.347 1.00 51.91 330 GLY A C 1
ATOM 2669 O O . GLY A 1 330 ? 17.750 -0.350 -2.969 1.00 51.91 330 GLY A O 1
ATOM 2670 N N . SER A 1 331 ? 18.113 1.532 -1.808 1.00 53.72 331 SER A N 1
ATOM 2671 C CA . SER A 1 331 ? 16.759 2.078 -1.973 1.00 53.72 331 SER A CA 1
ATOM 2672 C C . SER A 1 331 ? 16.576 2.835 -3.300 1.00 53.72 331 SER A C 1
ATOM 2674 O O . SER A 1 331 ? 17.523 3.439 -3.803 1.00 53.72 331 SER A O 1
ATOM 2676 N N . PRO A 1 332 ? 15.347 2.914 -3.846 1.00 50.19 332 PRO A N 1
ATOM 2677 C CA . PRO A 1 332 ? 14.999 3.787 -4.969 1.00 50.19 332 PRO A CA 1
ATOM 2678 C C . PRO A 1 332 ? 15.362 5.276 -4.849 1.00 50.19 332 PRO A C 1
ATOM 2680 O O . PRO A 1 332 ? 15.265 6.015 -5.831 1.00 50.19 332 PRO A O 1
ATOM 2683 N N . ALA A 1 333 ? 15.753 5.723 -3.655 1.00 49.84 333 ALA A N 1
ATOM 2684 C CA . ALA A 1 333 ? 16.115 7.098 -3.333 1.00 49.84 333 ALA A CA 1
ATOM 2685 C C . ALA A 1 333 ? 17.385 7.620 -4.037 1.00 49.84 333 ALA A C 1
ATOM 2687 O O . ALA A 1 333 ? 17.652 8.815 -3.973 1.00 49.84 333 ALA A O 1
ATOM 2688 N N . VAL A 1 334 ? 18.150 6.778 -4.741 1.00 53.53 334 VAL A N 1
ATOM 2689 C CA . VAL A 1 334 ? 19.415 7.188 -5.389 1.00 53.53 334 VAL A CA 1
ATOM 2690 C C . VAL A 1 334 ? 19.191 8.072 -6.637 1.00 53.53 334 VAL A C 1
ATOM 2692 O O . VAL A 1 334 ? 20.125 8.713 -7.119 1.00 53.53 334 VAL A O 1
ATOM 2695 N N . PHE A 1 335 ? 17.958 8.173 -7.159 1.00 66.19 335 PHE A N 1
ATOM 2696 C CA . PHE A 1 335 ? 17.640 8.957 -8.367 1.00 66.19 335 PHE A CA 1
ATOM 2697 C C . PHE A 1 335 ? 16.522 9.985 -8.146 1.00 66.19 335 PHE A C 1
ATOM 2699 O O . PHE A 1 335 ? 15.661 9.822 -7.281 1.00 66.19 335 PHE A O 1
ATOM 2706 N N . GLN A 1 336 ? 16.531 11.055 -8.949 1.00 73.06 336 GLN A N 1
ATOM 2707 C CA . GLN A 1 336 ? 15.682 12.235 -8.753 1.00 73.06 336 GLN A CA 1
ATOM 2708 C C . GLN A 1 336 ? 14.182 11.904 -8.775 1.00 73.06 336 GLN A C 1
ATOM 2710 O O . GLN A 1 336 ? 13.433 12.402 -7.940 1.00 73.06 336 GLN A O 1
ATOM 2715 N N . GLU A 1 337 ? 13.732 11.060 -9.700 1.00 75.19 337 GLU A N 1
ATOM 2716 C CA . GLU A 1 337 ? 12.331 10.650 -9.833 1.00 75.19 337 GLU A CA 1
ATOM 2717 C C . GLU A 1 337 ? 11.868 9.803 -8.641 1.00 75.19 337 GLU A C 1
ATOM 2719 O O . GLU A 1 337 ? 10.764 10.000 -8.132 1.00 75.19 337 GLU A O 1
ATOM 2724 N N . GLY A 1 338 ? 12.732 8.906 -8.153 1.00 77.00 338 GLY A N 1
ATOM 2725 C CA . GLY A 1 338 ? 12.472 8.098 -6.962 1.00 77.00 338 GLY A CA 1
ATOM 2726 C C . GLY A 1 338 ? 12.367 8.957 -5.703 1.00 77.00 338 GLY A C 1
ATOM 2727 O O . GLY A 1 338 ? 11.438 8.785 -4.918 1.00 77.00 338 GLY A O 1
ATOM 2728 N N . LEU A 1 339 ? 13.253 9.944 -5.548 1.00 79.00 339 LEU A N 1
ATOM 2729 C CA . LEU A 1 339 ? 13.213 10.899 -4.438 1.00 79.00 339 LEU A CA 1
ATOM 2730 C C . LEU A 1 339 ? 11.928 11.737 -4.451 1.00 79.00 339 LEU A C 1
ATOM 2732 O O . LEU A 1 339 ? 11.291 11.883 -3.409 1.00 79.00 339 LEU A O 1
ATOM 2736 N N . LYS A 1 340 ? 11.499 12.222 -5.624 1.00 82.56 340 LYS A N 1
ATOM 2737 C CA . LYS A 1 340 ? 10.225 12.948 -5.780 1.00 82.56 340 LYS A CA 1
ATOM 2738 C C . LYS A 1 340 ? 9.018 12.103 -5.404 1.00 82.56 340 LYS A C 1
ATOM 2740 O O . LYS A 1 340 ? 8.137 12.575 -4.688 1.00 82.56 340 LYS A O 1
ATOM 2745 N N . PHE A 1 341 ? 8.995 10.855 -5.860 1.00 82.62 341 PHE A N 1
ATOM 2746 C CA . PHE A 1 341 ? 7.956 9.899 -5.495 1.00 82.62 341 PHE A CA 1
ATOM 2747 C C . PHE A 1 341 ? 7.913 9.659 -3.981 1.00 82.62 341 PHE A C 1
ATOM 2749 O O . PHE A 1 341 ? 6.850 9.754 -3.372 1.00 82.62 341 PHE A O 1
ATOM 2756 N N . LEU A 1 342 ? 9.068 9.414 -3.356 1.00 82.62 342 LEU A N 1
ATOM 2757 C CA . LEU A 1 342 ? 9.162 9.192 -1.913 1.00 82.62 342 LEU A CA 1
ATOM 2758 C C . LEU A 1 342 ? 8.722 10.421 -1.114 1.00 82.62 342 LEU A C 1
ATOM 2760 O O . LEU A 1 342 ? 7.986 10.274 -0.138 1.00 82.62 342 LEU A O 1
ATOM 2764 N N . ALA A 1 343 ? 9.141 11.619 -1.521 1.00 87.00 343 ALA A N 1
ATOM 2765 C CA . ALA A 1 343 ? 8.734 12.868 -0.890 1.00 87.00 343 ALA A CA 1
ATOM 2766 C C . ALA A 1 343 ? 7.217 13.074 -0.984 1.00 87.00 343 ALA A C 1
ATOM 2768 O O . ALA A 1 343 ? 6.579 13.408 0.009 1.00 87.00 343 ALA A O 1
ATOM 2769 N N . GLU A 1 344 ? 6.616 12.806 -2.145 1.00 86.00 344 GLU A N 1
ATOM 2770 C CA . GLU A 1 344 ? 5.171 12.932 -2.330 1.00 86.00 344 GLU A CA 1
ATOM 2771 C C . GLU A 1 344 ? 4.375 11.947 -1.468 1.00 86.00 344 GLU A C 1
ATOM 2773 O O . GLU A 1 344 ? 3.416 12.347 -0.803 1.00 86.00 344 GLU A O 1
ATOM 2778 N N . VAL A 1 345 ? 4.771 10.671 -1.444 1.00 83.38 345 VAL A N 1
ATOM 2779 C CA . VAL A 1 345 ? 4.074 9.665 -0.634 1.00 83.38 345 VAL A CA 1
ATOM 2780 C C . VAL A 1 345 ? 4.199 9.984 0.856 1.00 83.38 345 VAL A C 1
ATOM 2782 O O . VAL A 1 345 ? 3.206 9.928 1.582 1.00 83.38 345 VAL A O 1
ATOM 2785 N N . ASN A 1 346 ? 5.389 10.372 1.323 1.00 87.81 346 ASN A N 1
ATOM 2786 C CA . ASN A 1 346 ? 5.582 10.735 2.726 1.00 87.81 346 ASN A CA 1
ATOM 2787 C C . ASN A 1 346 ? 4.843 12.021 3.102 1.00 87.81 346 ASN A C 1
ATOM 2789 O O . ASN A 1 346 ? 4.231 12.049 4.165 1.00 87.81 346 ASN A O 1
ATOM 2793 N N . ALA A 1 347 ? 4.816 13.041 2.237 1.00 90.12 347 ALA A N 1
ATOM 2794 C CA . ALA A 1 347 ? 4.026 14.253 2.463 1.00 90.12 347 ALA A CA 1
ATOM 2795 C C . ALA A 1 347 ? 2.558 13.904 2.738 1.00 90.12 347 ALA A C 1
ATOM 2797 O O . ALA A 1 347 ? 2.002 14.295 3.764 1.00 90.12 347 ALA A O 1
ATOM 2798 N N . LYS A 1 348 ? 1.951 13.095 1.861 1.00 86.69 348 LYS A N 1
ATOM 2799 C CA . LYS A 1 348 ? 0.561 12.647 2.012 1.00 86.69 348 LYS A CA 1
ATOM 2800 C C . LYS A 1 348 ? 0.366 11.821 3.279 1.00 86.69 348 LYS A C 1
ATOM 2802 O O . LYS A 1 348 ? -0.598 12.044 4.002 1.00 86.69 348 LYS A O 1
ATOM 2807 N N . ASN A 1 349 ? 1.285 10.905 3.583 1.00 88.38 349 ASN A N 1
ATOM 2808 C CA . ASN A 1 349 ? 1.176 10.060 4.769 1.00 88.38 349 ASN A CA 1
ATOM 2809 C C . ASN A 1 349 ? 1.286 10.866 6.071 1.00 88.38 349 ASN A C 1
ATOM 2811 O O . ASN A 1 349 ? 0.468 10.671 6.964 1.00 88.38 349 ASN A O 1
ATOM 2815 N N . PHE A 1 350 ? 2.223 11.810 6.175 1.00 91.75 350 PHE A N 1
ATOM 2816 C CA . PHE A 1 350 ? 2.346 12.664 7.357 1.00 91.75 350 PHE A CA 1
ATOM 2817 C C . PHE A 1 350 ? 1.138 13.589 7.547 1.00 91.75 350 PHE A C 1
ATOM 2819 O O . PHE A 1 350 ? 0.690 13.773 8.680 1.00 91.75 350 PHE A O 1
ATOM 2826 N N . ILE A 1 351 ? 0.577 14.124 6.457 1.00 90.88 351 ILE A N 1
ATOM 2827 C CA . ILE A 1 351 ? -0.658 14.920 6.498 1.00 90.88 351 ILE A CA 1
ATOM 2828 C C . ILE A 1 351 ? -1.839 14.048 6.949 1.00 90.88 351 ILE A C 1
ATOM 2830 O O . ILE A 1 351 ? -2.531 14.381 7.909 1.00 90.88 351 ILE A O 1
ATOM 2834 N N . ASN A 1 352 ? -2.037 12.886 6.321 1.00 87.56 352 ASN A N 1
ATOM 2835 C CA . ASN A 1 352 ? -3.144 11.975 6.633 1.00 87.56 352 ASN A CA 1
ATOM 2836 C C . ASN A 1 352 ? -3.041 11.371 8.046 1.00 87.56 352 ASN A C 1
ATOM 2838 O O . ASN A 1 352 ? -4.062 11.063 8.664 1.00 87.56 352 ASN A O 1
ATOM 2842 N N . ALA A 1 353 ? -1.824 11.213 8.571 1.00 89.00 353 ALA A N 1
ATOM 2843 C CA . ALA A 1 353 ? -1.572 10.797 9.949 1.00 89.00 353 ALA A CA 1
ATOM 2844 C C . ALA A 1 353 ? -1.759 11.931 10.974 1.00 89.00 353 ALA A C 1
ATOM 2846 O O . ALA A 1 353 ? -1.705 11.673 12.174 1.00 89.00 353 ALA A O 1
ATOM 2847 N N . GLY A 1 354 ? -1.985 13.171 10.525 1.00 90.06 354 GLY A N 1
ATOM 2848 C CA . GLY A 1 354 ? -2.157 14.340 11.389 1.00 90.06 354 GLY A CA 1
ATOM 2849 C C . GLY A 1 354 ? -0.861 14.860 12.013 1.00 90.06 354 GLY A C 1
ATOM 2850 O O . GLY A 1 354 ? -0.919 15.716 12.891 1.00 90.06 354 GLY A O 1
ATOM 2851 N N . VAL A 1 355 ? 0.297 14.361 11.567 1.00 92.44 355 VAL A N 1
ATOM 2852 C CA . VAL A 1 355 ? 1.621 14.834 12.007 1.00 92.44 355 VAL A CA 1
ATOM 2853 C C . VAL A 1 355 ? 1.905 16.215 11.431 1.00 92.44 355 VAL A C 1
ATOM 2855 O O . VAL A 1 355 ? 2.514 17.046 12.095 1.00 92.44 355 VAL A O 1
ATOM 2858 N N . ILE A 1 356 ? 1.453 16.469 10.202 1.00 93.62 356 ILE A N 1
ATOM 2859 C CA . ILE A 1 356 ? 1.631 17.750 9.521 1.00 93.62 356 ILE A CA 1
ATOM 2860 C C . ILE A 1 356 ? 0.268 18.358 9.236 1.00 93.62 356 ILE A C 1
ATOM 2862 O O . ILE A 1 356 ? -0.608 17.704 8.671 1.00 93.62 356 ILE A O 1
ATOM 2866 N N . LYS A 1 357 ? 0.091 19.622 9.615 1.00 91.69 357 LYS A N 1
ATOM 2867 C CA . LYS A 1 357 ? -1.158 20.359 9.410 1.00 91.69 357 LYS A CA 1
ATOM 2868 C C . LYS A 1 357 ? -0.900 21.850 9.250 1.00 91.69 357 LYS A C 1
ATOM 2870 O O . LYS A 1 357 ? 0.165 22.350 9.604 1.00 91.69 357 LYS A O 1
ATOM 2875 N N . VAL A 1 358 ? -1.906 22.559 8.748 1.00 89.81 358 VAL A N 1
ATOM 2876 C CA . VAL A 1 358 ? -1.926 24.024 8.771 1.00 89.81 358 VAL A CA 1
ATOM 2877 C C . VAL A 1 358 ? -2.305 24.474 10.180 1.00 89.81 358 VAL A C 1
ATOM 2879 O O . VAL A 1 358 ? -3.321 24.039 10.726 1.00 89.81 358 VAL A O 1
ATOM 2882 N N . ASN A 1 359 ? -1.487 25.332 10.778 1.00 82.00 359 ASN A N 1
ATOM 2883 C CA . ASN A 1 359 ? -1.833 26.038 11.998 1.00 82.00 359 ASN A CA 1
ATOM 2884 C C . ASN A 1 359 ? -2.922 27.066 11.672 1.00 82.00 359 ASN A C 1
ATOM 2886 O O . ASN A 1 359 ? -2.709 27.985 10.885 1.00 82.00 359 ASN A O 1
ATOM 2890 N N . SER A 1 360 ? -4.095 26.907 12.281 1.00 74.81 360 SER A N 1
ATOM 2891 C CA . SER A 1 360 ? -5.244 27.786 12.057 1.00 74.81 360 SER A CA 1
ATOM 2892 C C . SER A 1 360 ? -5.017 29.230 12.513 1.00 74.81 360 SER A C 1
ATOM 2894 O O . SER A 1 360 ? -5.696 30.123 12.020 1.00 74.81 360 SER A O 1
ATOM 2896 N N . GLU A 1 361 ? -4.094 29.468 13.447 1.00 74.56 361 GLU A N 1
ATOM 2897 C CA . GLU A 1 361 ? -3.812 30.794 14.009 1.00 74.56 361 GLU A CA 1
ATOM 2898 C C . GLU A 1 361 ? -2.771 31.560 13.188 1.00 74.56 361 GLU A C 1
ATOM 2900 O O . GLU A 1 361 ? -2.933 32.754 12.950 1.00 74.56 361 GLU A O 1
ATOM 2905 N N . THR A 1 362 ? -1.719 30.881 12.722 1.00 74.62 362 THR A N 1
ATOM 2906 C CA . THR A 1 362 ? -0.618 31.522 11.980 1.00 74.62 362 THR A CA 1
ATOM 2907 C C . THR A 1 362 ? -0.717 31.339 10.466 1.00 74.62 362 THR A C 1
ATOM 2909 O O . THR A 1 362 ? 0.005 31.999 9.726 1.00 74.62 362 THR A O 1
ATOM 2912 N N . SER A 1 363 ? -1.616 30.472 9.980 1.00 72.75 363 SER A N 1
ATOM 2913 C CA . SER A 1 363 ? -1.677 30.019 8.577 1.00 72.75 363 SER A CA 1
ATOM 2914 C C . SER A 1 363 ? -0.365 29.398 8.068 1.00 72.75 363 SER A C 1
ATOM 2916 O O . SER A 1 363 ? -0.157 29.266 6.863 1.00 72.75 363 SER A O 1
ATOM 2918 N N . GLU A 1 364 ? 0.518 28.996 8.983 1.00 84.88 364 GLU A N 1
ATOM 2919 C CA . GLU A 1 364 ? 1.775 28.318 8.679 1.00 84.88 364 GLU A CA 1
ATOM 2920 C C . GLU A 1 364 ? 1.596 26.806 8.764 1.00 84.88 364 GLU A C 1
ATOM 2922 O O . GLU A 1 364 ? 0.812 26.292 9.564 1.00 84.88 364 GLU A O 1
ATOM 2927 N N . VAL A 1 365 ? 2.351 26.067 7.959 1.00 91.19 365 VAL A N 1
ATOM 2928 C CA . VAL A 1 365 ? 2.391 24.609 8.061 1.00 91.19 365 VAL A CA 1
ATOM 2929 C C . VAL A 1 365 ? 3.343 24.216 9.185 1.00 91.19 365 VAL A C 1
ATOM 2931 O O . VAL A 1 365 ? 4.466 24.717 9.258 1.00 91.19 365 VAL A O 1
ATOM 2934 N N . ILE A 1 366 ? 2.905 23.301 10.050 1.00 92.62 366 ILE A N 1
ATOM 2935 C CA . ILE A 1 366 ? 3.675 22.848 11.211 1.00 92.62 366 ILE A CA 1
ATOM 2936 C C . ILE A 1 366 ? 3.781 21.321 11.243 1.00 92.62 366 ILE A C 1
ATOM 2938 O O . ILE A 1 366 ? 2.838 20.619 10.871 1.00 92.62 366 ILE A O 1
ATOM 2942 N N . VAL A 1 367 ? 4.908 20.815 11.747 1.00 92.06 367 VAL A N 1
ATOM 2943 C CA . VAL A 1 367 ? 5.022 19.442 12.256 1.00 92.06 367 VAL A CA 1
ATOM 2944 C C . VAL A 1 367 ? 4.587 19.441 13.725 1.00 92.06 367 VAL A C 1
ATOM 2946 O O . VAL A 1 367 ? 5.283 19.979 14.588 1.00 92.06 367 VAL A O 1
ATOM 2949 N N . ASP A 1 368 ? 3.419 18.869 14.014 1.00 89.44 368 ASP A N 1
ATOM 2950 C CA . ASP A 1 368 ? 2.817 18.821 15.351 1.00 89.44 368 ASP A CA 1
ATOM 2951 C C . ASP A 1 368 ? 3.078 17.473 16.039 1.00 89.44 368 ASP A C 1
ATOM 2953 O O . ASP A 1 368 ? 2.196 16.624 16.209 1.00 89.44 368 ASP A O 1
ATOM 2957 N N . SER A 1 369 ? 4.331 17.282 16.456 1.00 85.50 369 SER A N 1
ATOM 2958 C CA . SER A 1 369 ? 4.767 16.098 17.203 1.00 85.50 369 SER A CA 1
ATOM 2959 C C . SER A 1 369 ? 3.976 15.898 18.504 1.00 85.50 369 SER A C 1
ATOM 2961 O O . SER A 1 369 ? 3.692 14.761 18.889 1.00 85.50 369 SER A O 1
ATOM 2963 N N . ALA A 1 370 ? 3.566 16.985 19.167 1.00 82.25 370 ALA A N 1
ATOM 2964 C CA . ALA A 1 370 ? 2.833 16.943 20.430 1.00 82.25 370 ALA A CA 1
ATOM 2965 C C . ALA A 1 370 ? 1.414 16.383 20.263 1.00 82.25 370 ALA A C 1
ATOM 2967 O O . ALA A 1 370 ? 0.967 15.573 21.081 1.00 82.25 370 ALA A O 1
ATOM 2968 N N . ALA A 1 371 ? 0.711 16.758 19.189 1.00 78.25 371 ALA A N 1
ATOM 2969 C CA . ALA A 1 371 ? -0.627 16.244 18.914 1.00 78.25 371 ALA A CA 1
ATOM 2970 C C . ALA A 1 371 ? -0.640 14.728 18.720 1.00 78.25 371 ALA A C 1
ATOM 2972 O O . ALA A 1 371 ? -1.608 14.079 19.115 1.00 78.25 371 ALA A O 1
ATOM 2973 N N . VAL A 1 372 ? 0.449 14.144 18.218 1.00 77.44 372 VAL A N 1
ATOM 2974 C CA . VAL A 1 372 ? 0.466 12.738 17.804 1.00 77.44 372 VAL A CA 1
ATOM 2975 C C . VAL A 1 372 ? 1.246 11.825 18.753 1.00 77.44 372 VAL A C 1
ATOM 2977 O O . VAL A 1 372 ? 0.787 10.724 19.037 1.00 77.44 372 VAL A O 1
ATOM 2980 N N . ALA A 1 373 ? 2.364 12.287 19.314 1.00 79.38 373 ALA A N 1
ATOM 2981 C CA . ALA A 1 373 ? 3.231 11.504 20.196 1.00 79.38 373 ALA A CA 1
ATOM 2982 C C . ALA A 1 373 ? 3.689 12.336 21.409 1.00 79.38 373 ALA A C 1
ATOM 2984 O O . ALA A 1 373 ? 2.964 12.411 22.399 1.00 79.38 373 ALA A O 1
ATOM 2985 N N . HIS A 1 374 ? 4.849 12.988 21.301 1.00 85.69 374 HIS A N 1
ATOM 2986 C CA . HIS A 1 374 ? 5.512 13.784 22.336 1.00 85.69 374 HIS A CA 1
ATOM 2987 C C . HIS A 1 374 ? 6.051 15.088 21.706 1.00 85.69 374 HIS A C 1
ATOM 2989 O O . HIS A 1 374 ? 6.436 15.059 20.537 1.00 85.69 374 HIS A O 1
ATOM 2995 N N . PRO A 1 375 ? 6.137 16.233 22.416 1.00 84.62 375 PRO A N 1
ATOM 2996 C CA . PRO A 1 375 ? 6.597 17.501 21.828 1.00 84.62 375 PRO A CA 1
ATOM 2997 C C . PRO A 1 375 ? 7.967 17.442 21.138 1.00 84.62 375 PRO A C 1
ATOM 2999 O O . PRO A 1 375 ? 8.175 18.098 20.125 1.00 84.62 375 PRO A O 1
ATOM 3002 N N . ASN A 1 376 ? 8.874 16.612 21.657 1.00 86.81 376 ASN A N 1
ATOM 3003 C CA . ASN A 1 376 ? 10.219 16.409 21.103 1.00 86.81 376 ASN A CA 1
ATOM 3004 C C . ASN A 1 376 ? 10.333 15.159 20.217 1.00 86.81 376 ASN A C 1
ATOM 3006 O O . ASN A 1 376 ? 11.447 14.737 19.910 1.00 86.81 376 ASN A O 1
ATOM 3010 N N . ALA A 1 377 ? 9.209 14.529 19.862 1.00 88.88 377 ALA A N 1
ATOM 3011 C CA . ALA A 1 377 ? 9.225 13.325 19.049 1.00 88.88 377 ALA A CA 1
ATOM 3012 C C . ALA A 1 377 ? 9.815 13.602 17.664 1.00 88.88 377 ALA A C 1
ATOM 3014 O O . ALA A 1 377 ? 9.462 14.578 16.995 1.00 88.88 377 ALA A O 1
ATOM 3015 N N . MET A 1 378 ? 10.688 12.687 17.257 1.00 91.50 378 MET A N 1
ATOM 3016 C CA . MET A 1 378 ? 11.357 12.663 15.965 1.00 91.50 378 MET A CA 1
ATOM 3017 C C . MET A 1 378 ? 10.790 11.516 15.128 1.00 91.50 378 MET A C 1
ATOM 3019 O O . MET A 1 378 ? 10.541 10.425 15.647 1.00 91.50 378 MET A O 1
ATOM 3023 N N . PHE A 1 379 ? 10.618 11.760 13.832 1.00 91.12 379 PHE A N 1
ATOM 3024 C CA . PHE A 1 379 ? 10.105 10.807 12.859 1.00 91.12 379 PHE A CA 1
ATOM 3025 C C . PHE A 1 379 ? 11.175 10.495 11.820 1.00 91.12 379 PHE A C 1
ATOM 3027 O O . PHE A 1 379 ? 11.665 11.376 11.124 1.00 91.12 379 PHE A O 1
ATOM 3034 N N . VAL A 1 380 ? 11.521 9.229 11.684 1.00 88.12 380 VAL A N 1
ATOM 3035 C CA . VAL A 1 380 ? 12.432 8.693 10.691 1.00 88.12 380 VAL A CA 1
ATOM 3036 C C . VAL A 1 380 ? 11.632 8.177 9.500 1.00 88.12 380 VAL A C 1
ATOM 3038 O O . VAL A 1 380 ? 10.880 7.206 9.589 1.00 88.12 380 VAL A O 1
ATOM 3041 N N . VAL A 1 381 ? 11.831 8.806 8.347 1.00 81.56 381 VAL A N 1
ATOM 3042 C CA . VAL A 1 381 ? 11.375 8.270 7.068 1.00 81.56 381 VAL A CA 1
ATOM 3043 C C . VAL A 1 381 ? 12.325 7.153 6.673 1.00 81.56 381 VAL A C 1
ATOM 3045 O O . VAL A 1 381 ? 13.445 7.394 6.224 1.00 81.56 381 VAL A O 1
ATOM 3048 N N . ASN A 1 382 ? 11.863 5.920 6.848 1.00 68.75 382 ASN A N 1
ATOM 3049 C CA . ASN A 1 382 ? 12.553 4.748 6.348 1.00 68.75 382 ASN A CA 1
ATOM 3050 C C . ASN A 1 382 ? 12.032 4.411 4.942 1.00 68.75 382 ASN A C 1
ATOM 3052 O O . ASN A 1 382 ? 10.853 4.111 4.754 1.00 68.75 382 ASN A O 1
ATOM 3056 N N . CYS A 1 383 ? 12.918 4.435 3.945 1.00 56.72 383 CYS A N 1
ATOM 3057 C CA . CYS A 1 383 ? 12.580 4.148 2.546 1.00 56.72 383 CYS A CA 1
ATOM 3058 C C . CYS A 1 383 ? 12.471 2.650 2.229 1.00 56.72 383 CYS A C 1
ATOM 3060 O O . CYS A 1 383 ? 12.542 2.249 1.061 1.00 56.72 383 CYS A O 1
ATOM 3062 N N . ALA A 1 384 ? 12.349 1.804 3.254 1.00 52.84 384 ALA A N 1
ATOM 3063 C CA . ALA A 1 384 ? 12.202 0.374 3.079 1.00 52.84 384 ALA A CA 1
ATOM 3064 C C . ALA A 1 384 ? 10.944 0.103 2.249 1.00 52.84 384 ALA A C 1
ATOM 3066 O O . ALA A 1 384 ? 9.836 0.432 2.664 1.00 52.84 384 ALA A O 1
ATOM 3067 N N . THR A 1 385 ? 11.129 -0.618 1.137 1.00 63.53 385 THR A N 1
ATOM 3068 C CA . THR A 1 385 ? 10.173 -1.550 0.511 1.00 63.53 385 THR A CA 1
ATOM 3069 C C . THR A 1 385 ? 9.342 -1.104 -0.707 1.00 63.53 385 THR A C 1
ATOM 3071 O O . THR A 1 385 ? 8.305 -1.709 -0.950 1.00 63.53 385 THR A O 1
ATOM 3074 N N . TYR A 1 386 ? 9.773 -0.181 -1.568 1.00 71.81 386 TYR A N 1
ATOM 3075 C CA . TYR A 1 386 ? 9.218 -0.101 -2.944 1.00 71.81 386 TYR A CA 1
ATOM 3076 C C . TYR A 1 386 ? 10.006 -0.987 -3.922 1.00 71.81 386 TYR A C 1
ATOM 3078 O O . TYR A 1 386 ? 10.561 -0.516 -4.910 1.00 71.81 386 TYR A O 1
ATOM 3086 N N . ASN A 1 387 ? 10.099 -2.278 -3.601 1.00 70.12 387 ASN A N 1
ATOM 3087 C CA . ASN A 1 387 ? 11.026 -3.212 -4.254 1.00 70.12 387 ASN A CA 1
ATOM 3088 C C . ASN A 1 387 ? 10.407 -3.960 -5.447 1.00 70.12 387 ASN A C 1
ATOM 3090 O O . ASN A 1 387 ? 11.099 -4.723 -6.116 1.00 70.12 387 ASN A O 1
ATOM 3094 N N . TYR A 1 388 ? 9.111 -3.766 -5.691 1.00 80.69 388 TYR A N 1
ATOM 3095 C CA . TYR A 1 388 ? 8.358 -4.401 -6.769 1.00 80.69 388 TYR A CA 1
ATOM 3096 C C . TYR A 1 388 ? 7.824 -3.329 -7.717 1.00 80.69 388 TYR A C 1
ATOM 3098 O O . TYR A 1 388 ? 7.514 -2.220 -7.298 1.00 80.69 388 TYR A O 1
ATOM 3106 N N . GLY A 1 389 ? 7.695 -3.641 -8.999 1.00 86.38 389 GLY A N 1
ATOM 3107 C CA . GLY A 1 389 ? 7.185 -2.713 -10.000 1.00 86.38 389 GLY A CA 1
ATOM 3108 C C . GLY A 1 389 ? 5.661 -2.709 -10.069 1.00 86.38 389 GLY A C 1
ATOM 3109 O O . GLY A 1 389 ? 5.119 -3.187 -11.059 1.00 86.38 389 GLY A O 1
ATOM 3110 N N . TYR A 1 390 ? 4.977 -2.184 -9.048 1.00 87.69 390 TYR A N 1
ATOM 3111 C CA . TYR A 1 390 ? 3.505 -2.059 -9.034 1.00 87.69 390 TYR A CA 1
ATOM 3112 C C . TYR A 1 390 ? 2.985 -0.731 -9.590 1.00 87.69 390 TYR A C 1
ATOM 3114 O O . TYR A 1 390 ? 1.794 -0.589 -9.838 1.00 87.69 390 TYR A O 1
ATOM 3122 N N . ASN A 1 391 ? 3.860 0.252 -9.796 1.00 86.81 391 ASN A N 1
ATOM 3123 C CA . ASN A 1 391 ? 3.526 1.513 -10.454 1.00 86.81 391 ASN A CA 1
ATOM 3124 C C . ASN A 1 391 ? 4.644 1.907 -11.443 1.00 86.81 391 ASN A C 1
ATOM 3126 O O . ASN A 1 391 ? 5.743 1.351 -11.363 1.00 86.81 391 ASN A O 1
ATOM 3130 N N . PRO A 1 392 ? 4.423 2.871 -12.355 1.00 85.00 392 PRO A N 1
ATOM 3131 C CA . PRO A 1 392 ? 5.413 3.220 -13.378 1.00 85.00 392 PRO A CA 1
ATOM 3132 C C . PRO A 1 392 ? 6.797 3.586 -12.821 1.00 85.00 392 PRO A C 1
ATOM 3134 O O . PRO A 1 392 ? 7.812 3.133 -13.347 1.00 85.00 392 PRO A O 1
ATOM 3137 N N . ILE A 1 393 ? 6.849 4.343 -11.721 1.00 83.88 393 ILE A N 1
ATOM 3138 C CA . ILE A 1 393 ? 8.103 4.803 -11.107 1.00 83.88 393 ILE A CA 1
ATOM 3139 C C . ILE A 1 393 ? 8.877 3.610 -10.534 1.00 83.88 393 ILE A C 1
ATOM 3141 O O . ILE A 1 393 ? 10.044 3.400 -10.850 1.00 83.88 393 ILE A O 1
ATOM 3145 N N . THR A 1 394 ? 8.212 2.767 -9.748 1.00 85.12 394 THR A N 1
ATOM 3146 C CA . THR A 1 394 ? 8.809 1.566 -9.139 1.00 85.12 394 THR A CA 1
ATOM 3147 C C . THR A 1 394 ? 9.212 0.512 -10.168 1.00 85.12 394 THR A C 1
ATOM 3149 O O . THR A 1 394 ? 10.218 -0.164 -9.973 1.00 85.12 394 THR A O 1
ATOM 3152 N N . LYS A 1 395 ? 8.514 0.419 -11.307 1.00 87.94 395 LYS A N 1
ATOM 3153 C CA . LYS A 1 395 ? 8.953 -0.399 -12.448 1.00 87.94 395 LYS A CA 1
ATOM 3154 C C . LYS A 1 395 ? 10.254 0.115 -13.046 1.00 87.94 395 LYS A C 1
ATOM 3156 O O . LYS A 1 395 ? 11.167 -0.677 -13.236 1.00 87.94 395 LYS A O 1
ATOM 3161 N N . GLN A 1 396 ? 10.367 1.419 -13.307 1.00 86.12 396 GLN A N 1
ATOM 3162 C CA . GLN A 1 396 ? 11.609 2.012 -13.822 1.00 86.12 396 GLN A CA 1
ATOM 3163 C C . GLN A 1 396 ? 12.781 1.771 -12.870 1.00 86.12 396 GLN A C 1
ATOM 3165 O O . GLN A 1 396 ? 13.865 1.386 -13.300 1.00 86.12 396 GLN A O 1
ATOM 3170 N N . LEU A 1 397 ? 12.548 1.946 -11.569 1.00 81.50 397 LEU A N 1
ATOM 3171 C CA . LEU A 1 397 ? 13.545 1.702 -10.530 1.00 81.50 397 LEU A CA 1
ATOM 3172 C C . LEU A 1 397 ? 13.976 0.236 -10.495 1.00 81.50 397 LEU A C 1
ATOM 3174 O O . LEU A 1 397 ? 15.169 -0.046 -10.448 1.00 81.50 397 LEU A O 1
ATOM 3178 N N . LEU A 1 398 ? 13.022 -0.691 -10.573 1.00 84.38 398 LEU A N 1
ATOM 3179 C CA . LEU A 1 398 ? 13.301 -2.121 -10.595 1.00 84.38 398 LEU A CA 1
ATOM 3180 C C . LEU A 1 398 ? 14.049 -2.543 -11.867 1.00 84.38 398 LEU A C 1
ATOM 3182 O O . LEU A 1 398 ? 15.004 -3.308 -11.785 1.00 84.38 398 LEU A O 1
ATOM 3186 N N . LEU A 1 399 ? 13.658 -2.030 -13.037 1.00 87.38 399 LEU A N 1
ATOM 3187 C CA . LEU A 1 399 ? 14.382 -2.261 -14.288 1.00 87.38 399 LEU A CA 1
ATOM 3188 C C . LEU A 1 399 ? 15.808 -1.715 -14.196 1.00 87.38 399 LEU A C 1
ATOM 3190 O O . LEU A 1 399 ? 16.756 -2.377 -14.610 1.00 87.38 399 LEU A O 1
ATOM 3194 N N . LYS A 1 400 ? 15.986 -0.533 -13.605 1.00 81.94 400 LYS A N 1
ATOM 3195 C CA . LYS A 1 400 ? 17.315 0.023 -13.381 1.00 81.94 400 LYS A CA 1
ATOM 3196 C C . LYS A 1 400 ? 18.143 -0.863 -12.455 1.00 81.94 400 LYS A C 1
ATOM 3198 O O . LYS A 1 400 ? 19.276 -1.186 -12.787 1.00 81.94 400 LYS A O 1
ATOM 3203 N N . ASP A 1 401 ? 17.572 -1.300 -11.342 1.00 80.25 401 ASP A N 1
ATOM 3204 C CA . ASP A 1 401 ? 18.266 -2.163 -10.394 1.00 80.25 401 ASP A CA 1
ATOM 3205 C C . ASP A 1 401 ? 18.643 -3.522 -11.009 1.00 80.25 401 ASP A C 1
ATOM 3207 O O . ASP A 1 401 ? 19.763 -4.002 -10.866 1.00 80.25 401 ASP A O 1
ATOM 3211 N N . VAL A 1 402 ? 17.736 -4.141 -11.766 1.00 84.00 402 VAL A N 1
ATOM 3212 C CA . VAL A 1 402 ? 18.009 -5.441 -12.383 1.00 84.00 402 VAL A CA 1
ATOM 3213 C C . VAL A 1 402 ? 18.999 -5.310 -13.535 1.00 84.00 402 VAL A C 1
ATOM 3215 O O . VAL A 1 402 ? 19.930 -6.108 -13.612 1.00 84.00 402 VAL A O 1
ATOM 3218 N N . PHE A 1 403 ? 18.840 -4.336 -14.431 1.00 85.56 403 PHE A N 1
ATOM 3219 C CA . PHE A 1 403 ? 19.603 -4.287 -15.681 1.00 85.56 403 PHE A CA 1
ATOM 3220 C C . PHE A 1 403 ? 20.823 -3.358 -15.641 1.00 85.56 403 PHE A C 1
ATOM 3222 O O . PHE A 1 403 ? 21.753 -3.584 -16.411 1.00 85.56 403 PHE A O 1
ATOM 3229 N N . MET A 1 404 ? 20.872 -2.361 -14.753 1.00 78.06 404 MET A N 1
ATOM 3230 C CA . MET A 1 404 ? 21.970 -1.380 -14.689 1.00 78.06 404 MET A CA 1
ATOM 3231 C C . MET A 1 404 ? 22.931 -1.616 -13.521 1.00 78.06 404 MET A C 1
ATOM 3233 O O . MET A 1 404 ? 24.103 -1.265 -13.642 1.00 78.06 404 MET A O 1
ATOM 3237 N N . SER A 1 405 ? 22.480 -2.222 -12.416 1.00 66.12 405 SER A N 1
ATOM 3238 C CA . SER A 1 405 ? 23.354 -2.546 -11.281 1.00 66.12 405 SER A CA 1
ATOM 3239 C C . SER A 1 405 ? 24.360 -3.660 -11.629 1.00 66.12 405 SER A C 1
ATOM 3241 O O . SER A 1 405 ? 24.067 -4.592 -12.390 1.00 66.12 405 SER A O 1
ATOM 3243 N N . THR A 1 406 ? 25.559 -3.567 -11.045 1.00 51.75 406 THR A N 1
ATOM 3244 C CA . THR A 1 406 ? 26.676 -4.527 -11.150 1.00 51.75 406 THR A CA 1
ATOM 3245 C C . THR A 1 406 ? 26.273 -5.963 -10.731 1.00 51.75 406 THR A C 1
ATOM 3247 O O . THR A 1 406 ? 25.275 -6.159 -10.040 1.00 51.75 406 THR A O 1
ATOM 3250 N N . PRO A 1 407 ? 26.969 -7.008 -11.220 1.00 49.31 407 PRO A N 1
ATOM 3251 C CA . PRO A 1 407 ? 26.358 -8.273 -11.660 1.00 49.31 407 PRO A CA 1
ATOM 3252 C C . PRO A 1 407 ? 26.014 -9.258 -10.524 1.00 49.31 407 PRO A C 1
ATOM 3254 O O . PRO A 1 407 ? 26.710 -9.267 -9.509 1.00 49.31 407 PRO A O 1
ATOM 3257 N N . PRO A 1 408 ? 25.048 -10.191 -10.699 1.00 41.72 408 PRO A N 1
ATOM 3258 C CA . PRO A 1 408 ? 25.001 -11.390 -9.877 1.00 41.72 408 PRO A CA 1
ATOM 3259 C C . PRO A 1 408 ? 25.931 -12.484 -10.435 1.00 41.72 408 PRO A C 1
ATOM 3261 O O . PRO A 1 408 ? 25.804 -12.902 -11.581 1.00 41.72 408 PRO A O 1
ATOM 3264 N N . LEU A 1 409 ? 26.845 -12.921 -9.560 1.00 37.22 409 LEU A N 1
ATOM 3265 C CA . LEU A 1 409 ? 27.500 -14.233 -9.434 1.00 37.22 409 LEU A CA 1
ATOM 3266 C C . LEU A 1 409 ? 28.029 -14.943 -10.701 1.00 37.22 409 LEU A C 1
ATOM 3268 O O . LEU A 1 409 ? 27.315 -15.616 -11.442 1.00 37.22 409 LEU A O 1
ATOM 3272 N N . ASP A 1 410 ? 29.361 -14.924 -10.805 1.00 38.06 410 ASP A N 1
ATOM 3273 C CA . ASP A 1 410 ? 30.201 -15.925 -11.475 1.00 38.06 410 ASP A CA 1
ATOM 3274 C C . ASP A 1 410 ? 29.795 -17.351 -11.041 1.00 38.06 410 ASP A C 1
ATOM 3276 O O . ASP A 1 410 ? 30.191 -17.817 -9.974 1.00 38.06 410 ASP A O 1
ATOM 3280 N N . THR A 1 411 ? 28.970 -18.042 -11.836 1.00 36.19 411 THR A N 1
ATOM 3281 C CA . THR A 1 411 ? 28.468 -19.395 -11.509 1.00 36.19 411 THR A CA 1
ATOM 3282 C C . THR A 1 411 ? 28.950 -20.494 -12.448 1.00 36.19 411 THR A C 1
ATOM 3284 O O . THR A 1 411 ? 28.501 -21.630 -12.323 1.00 36.19 411 THR A O 1
ATOM 3287 N N . ASN A 1 412 ? 29.896 -20.245 -13.362 1.00 40.12 412 ASN A N 1
ATOM 3288 C CA . ASN A 1 412 ? 30.342 -21.322 -14.246 1.00 40.12 412 ASN A CA 1
ATOM 3289 C C . ASN A 1 412 ? 31.852 -21.341 -14.479 1.00 40.12 412 ASN A C 1
ATOM 3291 O O . ASN A 1 412 ? 32.438 -20.401 -15.005 1.00 40.12 412 ASN A O 1
ATOM 3295 N N . TRP A 1 413 ? 32.493 -22.467 -14.167 1.00 39.28 413 TRP A N 1
ATOM 3296 C CA . TRP A 1 413 ? 33.916 -22.710 -14.426 1.00 39.28 413 TRP A CA 1
ATOM 3297 C C . TRP A 1 413 ? 34.286 -22.541 -15.915 1.00 39.28 413 TRP A C 1
ATOM 3299 O O . TRP A 1 413 ? 35.395 -22.108 -16.227 1.00 39.28 413 TRP A O 1
ATOM 3309 N N . LYS A 1 414 ? 33.333 -22.770 -16.836 1.00 39.91 414 LYS A N 1
ATOM 3310 C CA . LYS A 1 414 ? 33.473 -22.456 -18.272 1.00 39.91 414 LYS A CA 1
ATOM 3311 C C . LYS A 1 414 ? 33.704 -20.958 -18.546 1.00 39.91 414 LYS A C 1
ATOM 3313 O O . LYS A 1 414 ? 34.474 -20.630 -19.445 1.00 39.91 414 LYS A O 1
ATOM 3318 N N . SER A 1 415 ? 33.116 -20.060 -17.746 1.00 45.06 415 SER A N 1
ATOM 3319 C CA . SER A 1 415 ? 33.316 -18.600 -17.823 1.00 45.06 415 SER A CA 1
ATOM 3320 C C . SER A 1 415 ? 34.750 -18.202 -17.459 1.00 45.06 415 SER A C 1
ATOM 3322 O O . SER A 1 415 ? 35.354 -17.359 -18.117 1.00 45.06 415 SER A O 1
ATOM 3324 N N . ARG A 1 416 ? 35.364 -18.871 -16.473 1.00 42.88 416 ARG A N 1
ATOM 3325 C CA . ARG A 1 416 ? 36.760 -18.611 -16.067 1.00 42.88 416 ARG A CA 1
ATOM 3326 C C . ARG A 1 416 ? 37.778 -19.016 -17.134 1.00 42.88 416 ARG A C 1
ATOM 3328 O O . ARG A 1 416 ? 38.757 -18.299 -17.346 1.00 42.88 416 ARG A O 1
ATOM 3335 N N . VAL A 1 417 ? 37.538 -20.128 -17.832 1.00 47.53 417 VAL A N 1
ATOM 3336 C CA . VAL A 1 417 ? 38.392 -20.580 -18.946 1.00 47.53 417 VAL A CA 1
ATOM 3337 C C . VAL A 1 417 ? 38.263 -19.638 -20.148 1.00 47.53 417 VAL A C 1
ATOM 3339 O O . VAL A 1 417 ? 39.284 -19.211 -20.689 1.00 47.53 417 VAL A O 1
ATOM 3342 N N . LEU A 1 418 ? 37.040 -19.218 -20.504 1.00 46.69 418 LEU A N 1
ATOM 3343 C CA . LEU A 1 418 ? 36.825 -18.209 -21.549 1.00 46.69 418 LEU A CA 1
ATOM 3344 C C . LEU A 1 418 ? 37.462 -16.859 -21.184 1.00 46.69 418 LEU A C 1
ATOM 3346 O O . LEU A 1 418 ? 38.189 -16.300 -21.995 1.00 46.69 418 LEU A O 1
ATOM 3350 N N . ASN A 1 419 ? 37.286 -16.368 -19.954 1.00 50.78 419 ASN A N 1
ATOM 3351 C CA . ASN A 1 419 ? 37.884 -15.109 -19.488 1.00 50.78 419 ASN A CA 1
ATOM 3352 C C . ASN A 1 419 ? 39.419 -15.129 -19.490 1.00 50.78 419 ASN A C 1
ATOM 3354 O O . ASN A 1 419 ? 40.052 -14.082 -19.621 1.00 50.78 419 ASN A O 1
ATOM 3358 N N . THR A 1 420 ? 40.033 -16.307 -19.361 1.00 50.94 420 THR A N 1
ATOM 3359 C CA . THR A 1 420 ? 41.490 -16.461 -19.458 1.00 50.94 420 THR A CA 1
ATOM 3360 C C . THR A 1 420 ? 41.958 -16.416 -20.915 1.00 50.94 420 THR A C 1
ATOM 3362 O O . THR A 1 420 ? 42.956 -15.763 -21.201 1.00 50.94 420 THR A O 1
ATOM 3365 N N . LEU A 1 421 ? 41.211 -17.018 -21.849 1.00 50.53 421 LEU A N 1
ATOM 3366 C CA . LEU A 1 421 ? 41.489 -16.954 -23.293 1.00 50.53 421 LEU A CA 1
ATOM 3367 C C . LEU A 1 421 ? 41.218 -15.561 -23.891 1.00 50.53 421 LEU A C 1
ATOM 3369 O O . LEU A 1 421 ? 41.989 -15.086 -24.722 1.00 50.53 421 LEU A O 1
ATOM 3373 N N . VAL A 1 422 ? 40.184 -14.859 -23.415 1.00 51.22 422 VAL A N 1
ATOM 3374 C CA . VAL A 1 422 ? 39.816 -13.490 -23.830 1.00 51.22 422 VAL A CA 1
ATOM 3375 C C . VAL A 1 422 ? 40.919 -12.467 -23.524 1.00 51.22 422 VAL A C 1
ATOM 3377 O O . VAL A 1 422 ? 41.022 -11.455 -24.216 1.00 51.22 422 VAL A O 1
ATOM 3380 N N . LYS A 1 423 ? 41.803 -12.728 -22.549 1.00 54.59 423 LYS A N 1
ATOM 3381 C CA . LYS A 1 423 ? 42.979 -11.877 -22.282 1.00 54.59 423 LYS A CA 1
ATOM 3382 C C . LYS A 1 423 ? 44.000 -11.874 -23.424 1.00 54.59 423 LYS A C 1
ATOM 3384 O O . LYS A 1 423 ? 44.754 -10.912 -23.527 1.00 54.59 423 LYS A O 1
ATOM 3389 N N . PHE A 1 424 ? 44.009 -12.908 -24.267 1.00 54.97 424 PHE A N 1
ATOM 3390 C CA . PHE A 1 424 ? 44.971 -13.082 -25.360 1.00 54.97 424 PHE A CA 1
ATOM 3391 C C . PHE A 1 424 ? 44.391 -12.772 -26.750 1.00 54.97 424 PHE A C 1
ATOM 3393 O O . PHE A 1 424 ? 45.125 -12.818 -27.734 1.00 54.97 424 PHE A O 1
ATOM 3400 N N . LEU A 1 425 ? 43.098 -12.439 -26.850 1.00 56.75 425 LEU A N 1
ATOM 3401 C CA . LEU A 1 425 ? 42.471 -12.027 -28.109 1.00 56.75 425 LEU A CA 1
ATOM 3402 C C . LEU A 1 425 ? 42.727 -10.533 -28.399 1.00 56.75 425 LEU A C 1
ATOM 3404 O O . LEU A 1 425 ? 42.671 -9.720 -27.466 1.00 56.75 425 LEU A O 1
ATOM 3408 N N . PRO A 1 426 ? 42.941 -10.143 -29.675 1.00 57.88 426 PRO A N 1
ATOM 3409 C CA . PRO A 1 426 ? 42.912 -8.741 -30.091 1.00 57.88 426 PRO A CA 1
ATOM 3410 C C . PRO A 1 426 ? 41.616 -8.067 -29.631 1.00 57.88 426 PRO A C 1
ATOM 3412 O O . PRO A 1 426 ? 40.562 -8.702 -29.626 1.00 57.88 426 PRO A O 1
ATOM 3415 N N . SER A 1 427 ? 41.667 -6.782 -29.266 1.00 56.38 427 SER A N 1
ATOM 3416 C CA . SER A 1 427 ? 40.507 -6.034 -28.750 1.00 56.38 427 SER A CA 1
ATOM 3417 C C . SER A 1 427 ? 39.283 -6.152 -29.660 1.00 56.38 427 SER A C 1
ATOM 3419 O O . SER A 1 427 ? 38.183 -6.340 -29.165 1.00 56.38 427 SER A O 1
ATOM 3421 N N . SER A 1 428 ? 39.493 -6.158 -30.978 1.00 55.19 428 SER A N 1
ATOM 3422 C CA . SER A 1 428 ? 38.465 -6.315 -32.013 1.00 55.19 428 SER A CA 1
ATOM 3423 C C . SER A 1 428 ? 37.717 -7.656 -31.988 1.00 55.19 428 SER A C 1
ATOM 3425 O O . SER A 1 428 ? 36.661 -7.765 -32.591 1.00 55.19 428 SER A O 1
ATOM 3427 N N . TRP A 1 429 ? 38.246 -8.684 -31.322 1.00 54.56 429 TRP A N 1
ATOM 3428 C CA . TRP A 1 429 ? 37.677 -10.041 -31.289 1.00 54.56 429 TRP A CA 1
ATOM 3429 C C . TRP A 1 429 ? 37.047 -10.379 -29.936 1.00 54.56 429 TRP A C 1
ATOM 3431 O O . TRP A 1 429 ? 36.560 -11.491 -29.726 1.00 54.56 429 TRP A O 1
ATOM 3441 N N . LYS A 1 430 ? 37.062 -9.432 -28.993 1.00 65.25 430 LYS A N 1
ATOM 3442 C CA . LYS A 1 430 ? 36.370 -9.591 -27.717 1.00 65.25 430 LYS A CA 1
ATOM 3443 C C . LYS A 1 430 ? 34.872 -9.418 -27.954 1.00 65.25 430 LYS A C 1
ATOM 3445 O O . LYS A 1 430 ? 34.462 -8.503 -28.662 1.00 65.25 430 LYS A O 1
ATOM 3450 N N . ALA A 1 431 ? 34.064 -10.298 -27.372 1.00 66.50 431 ALA A N 1
ATOM 3451 C CA . ALA A 1 431 ? 32.622 -10.096 -27.330 1.00 66.50 431 ALA A CA 1
ATOM 3452 C C . ALA A 1 431 ? 32.311 -8.793 -26.580 1.00 66.50 431 ALA A C 1
ATOM 3454 O O . ALA A 1 431 ? 32.982 -8.453 -25.599 1.00 66.50 431 ALA A O 1
ATOM 3455 N N . MET A 1 432 ? 31.298 -8.073 -27.048 1.00 72.38 432 MET A N 1
ATOM 3456 C CA . MET A 1 432 ? 30.753 -6.909 -26.374 1.00 72.38 432 MET A CA 1
ATOM 3457 C C . MET A 1 432 ? 30.272 -7.312 -24.982 1.00 72.38 432 MET A C 1
ATOM 3459 O O . MET A 1 432 ? 29.529 -8.277 -24.826 1.00 72.38 432 MET A O 1
ATOM 3463 N N . ASN A 1 433 ? 30.683 -6.561 -23.965 1.00 75.88 433 ASN A N 1
ATOM 3464 C CA . ASN A 1 433 ? 30.222 -6.762 -22.602 1.00 75.88 433 ASN A CA 1
ATOM 3465 C C . ASN A 1 433 ? 29.130 -5.733 -22.310 1.00 75.88 433 ASN A C 1
ATOM 3467 O O . ASN A 1 433 ? 29.322 -4.547 -22.554 1.00 75.88 433 ASN A O 1
ATOM 3471 N N . TRP A 1 434 ? 28.016 -6.149 -21.705 1.00 81.12 434 TRP A N 1
ATOM 3472 C CA . TRP A 1 434 ? 26.995 -5.210 -21.230 1.00 81.12 434 TRP A CA 1
ATOM 3473 C C . TRP A 1 434 ? 27.595 -4.064 -20.411 1.00 81.12 434 TRP A C 1
ATOM 3475 O O . TRP A 1 434 ? 27.122 -2.940 -20.477 1.00 81.12 434 TRP A O 1
ATOM 3485 N N . HIS A 1 435 ? 28.664 -4.319 -19.658 1.00 76.50 435 HIS A N 1
ATOM 3486 C CA . HIS A 1 435 ? 29.306 -3.314 -18.817 1.00 76.50 435 HIS A CA 1
ATOM 3487 C C . HIS A 1 435 ? 30.088 -2.256 -19.605 1.00 76.50 435 HIS A C 1
ATOM 3489 O O . HIS A 1 435 ? 30.210 -1.147 -19.091 1.00 76.50 435 HIS A O 1
ATOM 3495 N N . SER A 1 436 ? 30.548 -2.547 -20.828 1.00 74.00 436 SER A N 1
ATOM 3496 C CA . SER A 1 436 ? 31.269 -1.580 -21.671 1.00 74.00 436 SER A CA 1
ATOM 3497 C C . SER A 1 436 ? 30.354 -0.636 -22.463 1.00 74.00 436 SER A C 1
ATOM 3499 O O . SER A 1 436 ? 30.835 0.332 -23.046 1.00 74.00 436 SER A O 1
ATOM 3501 N N . ILE A 1 437 ? 29.037 -0.875 -22.449 1.00 78.62 437 ILE A N 1
ATOM 3502 C CA . ILE A 1 437 ? 28.030 -0.009 -23.081 1.00 78.62 437 ILE A CA 1
ATOM 3503 C C . ILE A 1 437 ? 27.798 1.254 -22.238 1.00 78.62 437 ILE A C 1
ATOM 3505 O O . ILE A 1 437 ? 27.718 1.168 -21.007 1.00 78.62 437 ILE A O 1
ATOM 3509 N N . ASP A 1 438 ? 27.635 2.409 -22.890 1.00 82.12 438 ASP A N 1
ATOM 3510 C CA . ASP A 1 438 ? 27.268 3.668 -22.230 1.00 82.12 438 ASP A CA 1
ATOM 3511 C C . ASP A 1 438 ? 25.948 3.549 -21.441 1.00 82.12 438 ASP A C 1
ATOM 3513 O O . ASP A 1 438 ? 25.023 2.829 -21.829 1.00 82.12 438 ASP A O 1
ATOM 3517 N N . GLU A 1 439 ? 25.827 4.266 -20.320 1.00 80.31 439 GLU A N 1
ATOM 3518 C CA . GLU A 1 439 ? 24.602 4.230 -19.508 1.00 80.31 439 GLU A CA 1
ATOM 3519 C C . GLU A 1 439 ? 23.355 4.670 -20.286 1.00 80.31 439 GLU A C 1
ATOM 3521 O O . GLU A 1 439 ? 22.275 4.112 -20.074 1.00 80.31 439 GLU A O 1
ATOM 3526 N N . SER A 1 440 ? 23.491 5.630 -21.204 1.00 82.31 440 SER A N 1
ATOM 3527 C CA . SER A 1 440 ? 22.378 6.141 -22.009 1.00 82.31 440 SER A CA 1
ATOM 3528 C C . SER A 1 440 ? 21.842 5.075 -22.959 1.00 82.31 440 SER A C 1
ATOM 3530 O O . SER A 1 440 ? 20.628 4.958 -23.133 1.00 82.31 440 SER A O 1
ATOM 3532 N N . ASP A 1 441 ? 22.723 4.256 -23.533 1.00 85.88 441 ASP A N 1
ATOM 3533 C CA . ASP A 1 441 ? 22.330 3.173 -24.433 1.00 85.88 441 ASP A CA 1
ATOM 3534 C C . ASP A 1 441 ? 21.750 1.985 -23.680 1.00 85.88 441 ASP A C 1
ATOM 3536 O O . ASP A 1 441 ? 20.738 1.430 -24.111 1.00 85.88 441 ASP A O 1
ATOM 3540 N N . LYS A 1 442 ? 22.323 1.631 -22.521 1.00 86.75 442 LYS A N 1
ATOM 3541 C CA . LYS A 1 442 ? 21.716 0.630 -21.635 1.00 86.75 442 LYS A CA 1
ATOM 3542 C C . LYS A 1 442 ? 20.289 1.044 -21.284 1.00 86.75 442 LYS A C 1
ATOM 3544 O O . LYS A 1 442 ? 19.359 0.252 -21.448 1.00 86.75 442 LYS A O 1
ATOM 3549 N N . LYS A 1 443 ? 20.115 2.300 -20.849 1.00 86.62 443 LYS A N 1
ATOM 3550 C CA . LYS A 1 443 ? 18.811 2.892 -20.530 1.00 86.62 443 LYS A CA 1
ATOM 3551 C C . LYS A 1 443 ? 17.860 2.793 -21.717 1.00 86.62 443 LYS A C 1
ATOM 3553 O O . LYS A 1 443 ? 16.764 2.268 -21.553 1.00 86.62 443 LYS A O 1
ATOM 3558 N N . TYR A 1 444 ? 18.297 3.222 -22.898 1.00 88.31 444 TYR A N 1
ATOM 3559 C CA . TYR A 1 444 ? 17.494 3.160 -24.114 1.00 88.31 444 TYR A CA 1
ATOM 3560 C C . TYR A 1 444 ? 17.029 1.737 -24.443 1.00 88.31 444 TYR A C 1
ATOM 3562 O O . TYR A 1 444 ? 15.842 1.525 -24.685 1.00 88.31 444 TYR A O 1
ATOM 3570 N N . ILE A 1 445 ? 17.937 0.756 -24.418 1.00 90.19 445 ILE A N 1
ATOM 3571 C CA . ILE A 1 445 ? 17.629 -0.646 -24.732 1.00 90.19 445 ILE A CA 1
ATOM 3572 C C . ILE A 1 445 ? 16.579 -1.195 -23.759 1.00 90.19 445 ILE A C 1
ATOM 3574 O O . ILE A 1 445 ? 15.563 -1.743 -24.188 1.00 90.19 445 ILE A O 1
ATOM 3578 N N . VAL A 1 446 ? 16.789 -1.009 -22.453 1.00 90.38 446 VAL A N 1
ATOM 3579 C CA . VAL A 1 446 ? 15.886 -1.530 -21.415 1.00 90.38 446 VAL A CA 1
ATOM 3580 C C . VAL A 1 446 ? 14.528 -0.828 -21.453 1.00 90.38 446 VAL A C 1
ATOM 3582 O O . VAL A 1 446 ? 13.496 -1.496 -21.453 1.00 90.38 446 VAL A O 1
ATOM 3585 N N . GLU A 1 447 ? 14.491 0.503 -21.537 1.00 88.31 447 GLU A N 1
ATOM 3586 C CA . GLU A 1 447 ? 13.227 1.249 -21.610 1.00 88.31 447 GLU A CA 1
ATOM 3587 C C . GLU A 1 447 ? 12.439 0.918 -22.882 1.00 88.31 447 GLU A C 1
ATOM 3589 O O . GLU A 1 447 ? 11.215 0.806 -22.827 1.00 88.31 447 GLU A O 1
ATOM 3594 N N . SER A 1 448 ? 13.120 0.690 -24.008 1.00 89.25 448 SER A N 1
ATOM 3595 C CA . SER A 1 448 ? 12.471 0.303 -25.265 1.00 89.25 448 SER A CA 1
ATOM 3596 C C . SER A 1 448 ? 11.881 -1.104 -25.181 1.00 89.25 448 SER A C 1
ATOM 3598 O O . SER A 1 448 ? 10.719 -1.308 -25.545 1.00 89.25 448 SER A O 1
ATOM 3600 N N . MET A 1 449 ? 12.635 -2.062 -24.628 1.00 88.62 449 MET A N 1
ATOM 3601 C CA . MET A 1 449 ? 12.162 -3.432 -24.413 1.00 88.62 449 MET A CA 1
ATOM 3602 C C . MET A 1 449 ? 10.917 -3.491 -23.523 1.00 88.62 449 MET A C 1
ATOM 3604 O O . MET A 1 449 ? 9.999 -4.244 -23.833 1.00 88.62 449 MET A O 1
ATOM 3608 N N . PHE A 1 450 ? 10.873 -2.688 -22.457 1.00 90.00 450 PHE A N 1
ATOM 3609 C CA . PHE A 1 450 ? 9.810 -2.709 -21.445 1.00 90.00 450 PHE A CA 1
ATOM 3610 C C . PHE A 1 450 ? 8.808 -1.550 -21.569 1.00 90.00 450 PHE A C 1
ATOM 3612 O O . PHE A 1 450 ? 8.038 -1.294 -20.644 1.00 90.00 450 PHE A O 1
ATOM 3619 N N . SER A 1 451 ? 8.778 -0.848 -22.701 1.00 85.94 451 SER A N 1
ATOM 3620 C CA . SER A 1 451 ? 7.936 0.340 -22.897 1.00 85.94 451 SER A CA 1
ATOM 3621 C C . SER A 1 451 ? 6.442 0.083 -22.651 1.00 85.94 451 SER A C 1
ATOM 3623 O O . SER A 1 451 ? 5.781 0.908 -22.018 1.00 85.94 451 SER A O 1
ATOM 3625 N N . ASN A 1 452 ? 5.916 -1.075 -23.064 1.00 84.12 452 ASN A N 1
ATOM 3626 C CA . ASN A 1 452 ? 4.535 -1.473 -22.766 1.00 84.12 452 ASN A CA 1
ATOM 3627 C C . ASN A 1 452 ? 4.339 -1.802 -21.291 1.00 84.12 452 ASN A C 1
ATOM 3629 O O . ASN A 1 452 ? 3.420 -1.276 -20.668 1.00 84.12 452 ASN A O 1
ATOM 3633 N N . ALA A 1 453 ? 5.253 -2.582 -20.711 1.00 85.81 453 ALA A N 1
ATOM 3634 C CA . ALA A 1 453 ? 5.221 -2.939 -19.298 1.00 85.81 453 ALA A CA 1
ATOM 3635 C C . ALA A 1 453 ? 5.225 -1.703 -18.382 1.00 85.81 453 ALA A C 1
ATOM 3637 O O . ALA A 1 453 ? 4.599 -1.715 -17.322 1.00 85.81 453 ALA A O 1
ATOM 3638 N N . LEU A 1 454 ? 5.909 -0.629 -18.789 1.00 84.50 454 LEU A N 1
ATOM 3639 C CA . LEU A 1 454 ? 5.940 0.657 -18.087 1.00 84.50 454 LEU A CA 1
ATOM 3640 C C . LEU A 1 454 ? 4.620 1.439 -18.179 1.00 84.50 454 LEU A C 1
ATOM 3642 O O . LEU A 1 454 ? 4.320 2.215 -17.271 1.00 84.50 454 LEU A O 1
ATOM 3646 N N . ARG A 1 455 ? 3.844 1.255 -19.255 1.00 81.94 455 ARG A N 1
ATOM 3647 C CA . ARG A 1 455 ? 2.547 1.922 -19.484 1.00 81.94 455 ARG A CA 1
ATOM 3648 C C . ARG A 1 455 ? 1.369 1.135 -18.922 1.00 81.94 455 ARG A C 1
ATOM 3650 O O . ARG A 1 455 ? 0.367 1.730 -18.529 1.00 81.94 455 ARG A O 1
ATOM 3657 N N . ASP A 1 456 ? 1.482 -0.185 -18.895 1.00 83.56 456 ASP A N 1
ATOM 3658 C CA . ASP A 1 456 ? 0.485 -1.070 -18.316 1.00 83.56 456 ASP A CA 1
ATOM 3659 C C . ASP A 1 456 ? 0.400 -0.807 -16.807 1.00 83.56 456 ASP A C 1
ATOM 3661 O O . ASP A 1 456 ? 1.400 -0.879 -16.102 1.00 83.56 456 ASP A O 1
ATOM 3665 N N . SER A 1 457 ? -0.768 -0.429 -16.295 1.00 80.69 457 SER A N 1
ATOM 3666 C CA . SER A 1 457 ? -0.932 -0.141 -14.862 1.00 80.69 457 SER A CA 1
ATOM 3667 C C . SER A 1 457 ? -1.274 -1.384 -14.038 1.00 80.69 457 SER A C 1
ATOM 3669 O O . SER A 1 457 ? -1.155 -1.341 -12.819 1.00 80.69 457 SER A O 1
ATOM 3671 N N . ASP A 1 458 ? -1.685 -2.472 -14.690 1.00 82.88 458 ASP A N 1
ATOM 3672 C CA . ASP A 1 458 ? -2.126 -3.710 -14.043 1.00 82.88 458 ASP A CA 1
ATOM 3673 C C . ASP A 1 458 ? -1.004 -4.754 -13.989 1.00 82.88 458 ASP A C 1
ATOM 3675 O O . ASP A 1 458 ? -0.962 -5.585 -13.082 1.00 82.88 458 ASP A O 1
ATOM 3679 N N . LEU A 1 459 ? -0.058 -4.696 -14.932 1.00 85.19 459 LEU A N 1
ATOM 3680 C CA . LEU A 1 459 ? 1.130 -5.541 -14.909 1.00 85.19 459 LEU A CA 1
ATOM 3681 C C . LEU A 1 459 ? 2.015 -5.202 -13.705 1.00 85.19 459 LEU A C 1
ATOM 3683 O O . LEU A 1 459 ? 2.392 -4.046 -13.525 1.00 85.19 459 LEU A O 1
ATOM 3687 N N . TYR A 1 460 ? 2.456 -6.201 -12.951 1.00 86.25 460 TYR A N 1
ATOM 3688 C CA . TYR A 1 460 ? 3.508 -6.035 -11.950 1.00 86.25 460 TYR A CA 1
ATOM 3689 C C . TYR A 1 460 ? 4.840 -6.594 -12.456 1.00 86.25 460 TYR A C 1
ATOM 3691 O O . TYR A 1 460 ? 4.879 -7.498 -13.287 1.00 86.25 460 TYR A O 1
ATOM 3699 N N . LEU A 1 461 ? 5.946 -6.065 -11.933 1.00 86.56 461 LEU A N 1
ATOM 3700 C CA . LEU A 1 461 ? 7.290 -6.588 -12.183 1.00 86.56 461 LEU A CA 1
ATOM 3701 C C . LEU A 1 461 ? 7.951 -6.995 -10.864 1.00 86.56 461 LEU A C 1
ATOM 3703 O O . LEU A 1 461 ? 7.846 -6.284 -9.863 1.00 86.56 461 LEU A O 1
ATOM 3707 N N . THR A 1 462 ? 8.680 -8.107 -10.866 1.00 84.81 462 THR A N 1
ATOM 3708 C CA . THR A 1 462 ? 9.539 -8.524 -9.747 1.00 84.81 462 THR A CA 1
ATOM 3709 C C . THR A 1 462 ? 10.934 -8.874 -10.261 1.00 84.81 462 THR A C 1
ATOM 3711 O O . THR A 1 462 ? 11.132 -9.040 -11.466 1.00 84.81 462 THR A O 1
ATOM 3714 N N . LYS A 1 463 ? 11.928 -8.984 -9.371 1.00 83.56 463 LYS A N 1
ATOM 3715 C CA . LYS A 1 463 ? 13.285 -9.382 -9.780 1.00 83.56 463 LYS A CA 1
ATOM 3716 C C . LYS A 1 463 ? 13.282 -10.769 -10.414 1.00 83.56 463 LYS A C 1
ATOM 3718 O O . LYS A 1 463 ? 13.918 -10.968 -11.439 1.00 83.56 463 LYS A O 1
ATOM 3723 N N . GLU A 1 464 ? 12.526 -11.694 -9.840 1.00 82.38 464 GLU A N 1
ATOM 3724 C CA . GLU A 1 464 ? 12.395 -13.081 -10.288 1.00 82.38 464 GLU A CA 1
ATOM 3725 C C . GLU A 1 464 ? 11.861 -13.160 -11.722 1.00 82.38 464 GLU A C 1
ATOM 3727 O O . GLU A 1 464 ? 12.382 -13.931 -12.521 1.00 82.38 464 GLU A O 1
ATOM 3732 N N . LEU A 1 465 ? 10.891 -12.307 -12.066 1.00 84.38 465 LEU A N 1
ATOM 3733 C CA . LEU A 1 465 ? 10.352 -12.191 -13.423 1.00 84.38 465 LEU A CA 1
ATOM 3734 C C . LEU A 1 465 ? 11.359 -11.596 -14.423 1.00 84.38 465 LEU A C 1
ATOM 3736 O O . LEU A 1 465 ? 11.338 -11.927 -15.607 1.00 84.38 465 LEU A O 1
ATOM 3740 N N . LEU A 1 466 ? 12.242 -10.708 -13.963 1.00 87.25 466 LEU A N 1
ATOM 3741 C CA . LEU A 1 466 ? 13.166 -9.964 -14.823 1.00 87.25 466 LEU A CA 1
ATOM 3742 C C . LEU A 1 466 ? 14.529 -10.647 -15.005 1.00 87.25 466 LEU A C 1
ATOM 3744 O O . LEU A 1 466 ? 15.183 -10.423 -16.023 1.00 87.25 466 LEU A O 1
ATOM 3748 N N . LEU A 1 467 ? 14.978 -11.466 -14.050 1.00 86.56 467 LEU A N 1
ATOM 3749 C CA . LEU A 1 467 ? 16.290 -12.124 -14.093 1.00 86.56 467 LEU A CA 1
ATOM 3750 C C . LEU A 1 467 ? 16.474 -13.039 -15.322 1.00 86.56 467 LEU A C 1
ATOM 3752 O O . LEU A 1 467 ? 17.509 -12.906 -15.978 1.00 86.56 467 LEU A O 1
ATOM 3756 N N . PRO A 1 468 ? 15.501 -13.888 -15.711 1.00 85.94 468 PRO A N 1
ATOM 3757 C CA . PRO A 1 468 ? 15.610 -14.675 -16.940 1.00 85.94 468 PRO A CA 1
ATOM 3758 C C . PRO A 1 468 ? 15.709 -13.799 -18.202 1.00 85.94 468 PRO A C 1
ATOM 3760 O O . PRO A 1 468 ? 16.493 -14.083 -19.107 1.00 85.94 468 PRO A O 1
ATOM 3763 N N . VAL A 1 469 ? 14.985 -12.672 -18.248 1.00 89.62 469 VAL A N 1
ATOM 3764 C CA . VAL A 1 469 ? 15.072 -11.710 -19.364 1.00 89.62 469 VAL A CA 1
ATOM 3765 C C . VAL A 1 469 ? 16.442 -11.029 -19.401 1.00 89.62 469 VAL A C 1
ATOM 3767 O O . VAL A 1 469 ? 17.023 -10.866 -20.474 1.00 89.62 469 VAL A O 1
ATOM 3770 N N . LYS A 1 470 ? 17.003 -10.673 -18.236 1.00 88.88 470 LYS A N 1
ATOM 3771 C CA . LYS A 1 470 ? 18.375 -10.156 -18.123 1.00 88.88 470 LYS A CA 1
ATOM 3772 C C . LYS A 1 470 ? 19.381 -11.143 -18.695 1.00 88.88 470 LYS A C 1
ATOM 3774 O O . LYS A 1 470 ? 20.250 -10.732 -19.455 1.00 88.88 470 LYS A O 1
ATOM 3779 N N . GLU A 1 471 ? 19.261 -12.426 -18.372 1.00 86.19 471 GLU A N 1
ATOM 3780 C CA . GLU A 1 471 ? 20.157 -13.451 -18.908 1.00 86.19 471 GLU A CA 1
ATOM 3781 C C . GLU A 1 471 ? 20.126 -13.487 -20.443 1.00 86.19 471 GLU A C 1
ATOM 3783 O O . GLU A 1 471 ? 21.183 -13.470 -21.080 1.00 86.19 471 GLU A O 1
ATOM 3788 N N . LYS A 1 472 ? 18.933 -13.435 -21.051 1.00 87.88 472 LYS A N 1
ATOM 3789 C CA . LYS A 1 472 ? 18.795 -13.355 -22.513 1.00 87.88 472 LYS A CA 1
ATOM 3790 C C . LYS A 1 472 ? 19.403 -12.102 -23.105 1.00 87.88 472 LYS A C 1
ATOM 3792 O O . LYS A 1 472 ? 20.086 -12.194 -24.125 1.00 87.88 472 LYS A O 1
ATOM 3797 N N . LEU A 1 473 ? 19.206 -10.954 -22.466 1.00 88.75 473 LEU A N 1
ATOM 3798 C CA . LEU A 1 473 ? 19.799 -9.706 -22.927 1.00 88.75 473 LEU A CA 1
ATOM 3799 C C . LEU A 1 473 ? 21.327 -9.790 -22.924 1.00 88.75 473 LEU A C 1
ATOM 3801 O O . LEU A 1 473 ? 21.956 -9.456 -23.925 1.00 88.75 473 LEU A O 1
ATOM 3805 N N . LEU A 1 474 ? 21.922 -10.299 -21.840 1.00 86.62 474 LEU A N 1
ATOM 3806 C CA . LEU A 1 474 ? 23.372 -10.483 -21.738 1.00 86.62 474 LEU A CA 1
ATOM 3807 C C . LEU A 1 474 ? 23.899 -11.443 -22.813 1.00 86.62 474 LEU A C 1
ATOM 3809 O O . LEU A 1 474 ? 24.929 -11.169 -23.425 1.00 86.62 474 LEU A O 1
ATOM 3813 N N . GLN A 1 475 ? 23.180 -12.535 -23.092 1.00 84.50 475 GLN A N 1
ATOM 3814 C CA . GLN A 1 475 ? 23.517 -13.441 -24.192 1.00 84.50 475 GLN A CA 1
ATOM 3815 C C . GLN A 1 475 ? 23.462 -12.717 -25.542 1.00 84.50 475 GLN A C 1
ATOM 3817 O O . GLN A 1 475 ? 24.402 -12.831 -26.321 1.00 84.50 475 GLN A O 1
ATOM 3822 N N . CYS A 1 476 ? 22.413 -11.940 -25.821 1.00 85.81 476 CYS A N 1
ATOM 3823 C CA . CYS A 1 476 ? 22.255 -11.213 -27.086 1.00 85.81 476 CYS A CA 1
ATOM 3824 C C . CYS A 1 476 ? 23.344 -10.157 -27.298 1.00 85.81 476 CYS A C 1
ATOM 3826 O O . CYS A 1 476 ? 23.856 -10.029 -28.403 1.00 85.81 476 CYS A O 1
ATOM 3828 N N . VAL A 1 477 ? 23.736 -9.450 -26.239 1.00 83.50 477 VAL A N 1
ATOM 3829 C CA . VAL A 1 477 ? 24.822 -8.462 -26.273 1.00 83.50 477 VAL A CA 1
ATOM 3830 C C . VAL A 1 477 ? 26.160 -9.134 -26.585 1.00 83.50 477 VAL A C 1
ATOM 3832 O O . VAL A 1 477 ? 26.882 -8.670 -27.461 1.00 83.50 477 VAL A O 1
ATOM 3835 N N . ASN A 1 478 ? 26.442 -10.287 -25.970 1.00 78.94 478 ASN A N 1
ATOM 3836 C CA . ASN A 1 478 ? 27.675 -11.045 -26.205 1.00 78.94 478 ASN A CA 1
ATOM 3837 C C . ASN A 1 478 ? 27.822 -11.597 -27.643 1.00 78.94 478 ASN A C 1
ATOM 3839 O O . ASN A 1 478 ? 28.890 -12.109 -27.974 1.00 78.94 478 ASN A O 1
ATOM 3843 N N . HIS A 1 479 ? 26.787 -11.529 -28.493 1.00 79.56 479 HIS A N 1
ATOM 3844 C CA . HIS A 1 479 ? 26.888 -11.920 -29.908 1.00 79.56 479 HIS A CA 1
ATOM 3845 C C . HIS A 1 479 ? 27.545 -10.849 -30.793 1.00 79.56 479 HIS A C 1
ATOM 3847 O O . HIS A 1 479 ? 27.926 -11.158 -31.920 1.00 79.56 479 HIS A O 1
ATOM 3853 N N . TYR A 1 480 ? 27.675 -9.613 -30.307 1.00 76.44 480 TYR A N 1
ATOM 3854 C CA . TYR A 1 480 ? 28.322 -8.519 -31.033 1.00 76.44 480 TYR A CA 1
ATOM 3855 C C . TYR A 1 480 ? 29.791 -8.402 -30.630 1.00 76.44 480 TYR A C 1
ATOM 3857 O O . TYR A 1 480 ? 30.159 -8.742 -29.502 1.00 76.44 480 TYR A O 1
ATOM 3865 N N . TYR A 1 481 ? 30.643 -7.930 -31.539 1.00 64.94 481 TYR A N 1
ATOM 3866 C CA . TYR A 1 481 ? 32.074 -7.802 -31.283 1.00 64.94 481 TYR A CA 1
ATOM 3867 C C . TYR A 1 481 ? 32.451 -6.367 -30.947 1.00 64.94 481 TYR A C 1
ATOM 3869 O O . TYR A 1 481 ? 31.889 -5.390 -31.431 1.00 64.94 481 TYR A O 1
ATOM 3877 N N . HIS A 1 482 ? 33.474 -6.243 -30.118 1.00 59.91 482 HIS A N 1
ATOM 3878 C CA . HIS A 1 482 ? 34.027 -4.969 -29.689 1.00 59.91 482 HIS A CA 1
ATOM 3879 C C . HIS A 1 482 ? 34.705 -4.188 -30.831 1.00 59.91 482 HIS A C 1
ATOM 3881 O O . HIS A 1 482 ? 34.972 -3.000 -30.686 1.00 59.91 482 HIS A O 1
ATOM 3887 N N . SER A 1 483 ? 34.978 -4.831 -31.976 1.00 58.72 483 SER A N 1
ATOM 3888 C CA . SER A 1 483 ? 35.405 -4.162 -33.214 1.00 58.72 483 SER A CA 1
ATOM 3889 C C . SER A 1 483 ? 34.397 -3.152 -33.750 1.00 58.72 483 SER A C 1
ATOM 3891 O O . SER A 1 483 ? 34.779 -2.294 -34.543 1.00 58.72 483 SER A O 1
ATOM 3893 N N . ASP A 1 484 ? 33.135 -3.263 -33.340 1.00 56.88 484 ASP A N 1
ATOM 3894 C CA . ASP A 1 484 ? 32.030 -2.527 -33.946 1.00 56.88 484 ASP A CA 1
ATOM 3895 C C . ASP A 1 484 ? 31.807 -1.153 -33.281 1.00 56.88 484 ASP A C 1
ATOM 3897 O O . ASP A 1 484 ? 30.958 -0.383 -33.733 1.00 56.88 484 ASP A O 1
ATOM 3901 N N . PHE A 1 485 ? 32.554 -0.820 -32.214 1.00 61.56 485 PHE A N 1
ATOM 3902 C CA . PHE A 1 485 ? 32.408 0.436 -31.465 1.00 61.56 485 PHE A CA 1
ATOM 3903 C C . PHE A 1 485 ? 33.631 0.773 -30.581 1.00 61.56 485 PHE A C 1
ATOM 3905 O O . PHE A 1 485 ? 34.513 -0.049 -30.338 1.00 61.56 485 PHE A O 1
ATOM 3912 N N . ILE A 1 486 ? 33.678 2.014 -30.086 1.00 59.97 486 ILE A N 1
ATOM 3913 C CA . ILE A 1 486 ? 34.691 2.511 -29.139 1.00 59.97 486 ILE A CA 1
ATOM 3914 C C . ILE A 1 486 ? 34.125 2.408 -27.715 1.00 59.97 486 ILE A C 1
ATOM 3916 O O . ILE A 1 486 ? 32.973 2.776 -27.493 1.00 59.97 486 ILE A O 1
ATOM 3920 N N . ASP A 1 487 ? 34.923 1.943 -26.749 1.00 56.59 487 ASP A N 1
ATOM 3921 C CA . ASP A 1 487 ? 34.517 1.864 -25.336 1.00 56.59 487 ASP A CA 1
ATOM 3922 C C . ASP A 1 487 ? 33.981 3.200 -24.807 1.00 56.59 487 ASP A C 1
ATOM 3924 O O . ASP A 1 487 ? 34.641 4.234 -24.925 1.00 56.59 487 ASP A O 1
ATOM 3928 N N . GLY A 1 488 ? 32.787 3.175 -24.207 1.00 54.12 488 GLY A N 1
ATOM 3929 C CA . GLY A 1 488 ? 32.128 4.368 -23.666 1.00 54.12 488 GLY A CA 1
ATOM 3930 C C . GLY A 1 488 ? 31.577 5.345 -24.715 1.00 54.12 488 GLY A C 1
ATOM 3931 O O . GLY A 1 488 ? 31.056 6.392 -24.340 1.00 54.12 488 GLY A O 1
ATOM 3932 N N . ALA A 1 489 ? 31.671 5.032 -26.012 1.00 66.44 489 ALA A N 1
ATOM 3933 C CA . ALA A 1 489 ? 30.965 5.772 -27.052 1.00 66.44 489 ALA A CA 1
ATOM 3934 C C . ALA A 1 489 ? 29.519 5.278 -27.188 1.00 66.44 489 ALA A C 1
ATOM 3936 O O . ALA A 1 489 ? 29.213 4.114 -26.924 1.00 66.44 489 ALA A O 1
ATOM 3937 N N . LEU A 1 490 ? 28.640 6.172 -27.648 1.00 75.56 490 LEU A N 1
ATOM 3938 C CA . LEU A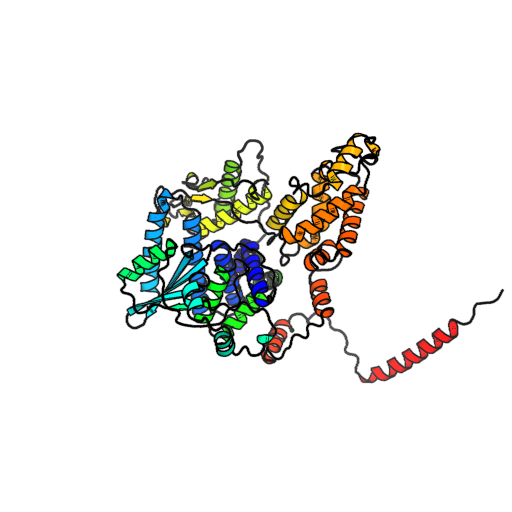 1 490 ? 27.256 5.819 -27.940 1.00 75.56 490 LEU A CA 1
ATOM 3939 C C . LEU A 1 490 ? 27.187 4.791 -29.074 1.00 75.56 490 LEU A C 1
ATOM 3941 O O . LEU A 1 490 ? 27.826 4.949 -30.118 1.00 75.56 490 LEU A O 1
ATOM 3945 N N . LEU A 1 491 ? 26.364 3.768 -28.888 1.00 82.00 491 LEU A N 1
ATOM 3946 C CA . LEU A 1 491 ? 26.088 2.758 -29.894 1.00 82.00 491 LEU A CA 1
ATOM 3947 C C . LEU A 1 491 ? 25.294 3.361 -31.063 1.00 82.00 491 LEU A C 1
ATOM 3949 O O . LEU A 1 491 ? 24.359 4.143 -30.844 1.00 82.00 491 LEU A O 1
ATOM 3953 N N . PRO A 1 492 ? 25.586 2.950 -32.311 1.00 83.44 492 PRO A N 1
ATOM 3954 C CA . PRO A 1 492 ? 24.735 3.264 -33.450 1.00 83.44 492 PRO A CA 1
ATOM 3955 C C . PRO A 1 492 ? 23.289 2.824 -33.200 1.00 83.44 492 PRO A C 1
ATOM 3957 O O . PRO A 1 492 ? 23.041 1.766 -32.616 1.00 83.44 492 PRO A O 1
ATOM 3960 N N . ILE A 1 493 ? 22.322 3.610 -33.677 1.00 82.25 493 ILE A N 1
ATOM 3961 C CA . ILE A 1 493 ? 20.900 3.328 -33.441 1.00 82.25 493 ILE A CA 1
ATOM 3962 C C . ILE A 1 493 ? 20.485 1.946 -33.958 1.00 82.25 493 ILE A C 1
ATOM 3964 O O . ILE A 1 493 ? 19.814 1.212 -33.239 1.00 82.25 493 ILE A O 1
ATOM 3968 N N . ASP A 1 494 ? 20.984 1.551 -35.130 1.00 84.56 494 ASP A N 1
ATOM 3969 C CA . ASP A 1 494 ? 20.703 0.247 -35.736 1.00 84.56 494 ASP A CA 1
ATOM 3970 C C . ASP A 1 494 ? 21.208 -0.908 -34.865 1.00 84.56 494 ASP A C 1
ATOM 3972 O O . ASP A 1 494 ? 20.559 -1.947 -34.760 1.00 84.56 494 ASP A O 1
ATOM 3976 N N . LEU A 1 495 ? 22.346 -0.724 -34.186 1.00 84.12 495 LEU A N 1
ATOM 3977 C CA . LEU A 1 495 ? 22.889 -1.725 -33.271 1.00 84.12 495 LEU A CA 1
ATOM 3978 C C . LEU A 1 495 ? 22.002 -1.867 -32.027 1.00 84.12 495 LEU A C 1
ATOM 3980 O O . LEU A 1 495 ? 21.712 -2.988 -31.611 1.00 84.12 495 LEU A O 1
ATOM 3984 N N . ARG A 1 496 ? 21.513 -0.751 -31.470 1.00 87.25 496 ARG A N 1
ATOM 3985 C CA . ARG A 1 496 ? 20.573 -0.771 -30.334 1.00 87.25 496 ARG A CA 1
ATOM 3986 C C . ARG A 1 496 ? 19.280 -1.498 -30.698 1.00 87.25 496 ARG A C 1
ATOM 3988 O O . ARG A 1 496 ? 18.859 -2.388 -29.964 1.00 87.25 496 ARG A O 1
ATOM 3995 N N . GLU A 1 497 ? 18.702 -1.179 -31.852 1.00 87.50 497 GLU A N 1
ATOM 3996 C CA . GLU A 1 497 ? 17.491 -1.831 -32.365 1.00 87.50 497 GLU A CA 1
ATOM 3997 C C . GLU A 1 497 ? 17.700 -3.327 -32.636 1.00 87.50 497 GLU A C 1
ATOM 3999 O O . GLU A 1 497 ? 16.853 -4.154 -32.290 1.00 87.50 497 GLU A O 1
ATOM 4004 N N . ASN A 1 498 ? 18.858 -3.713 -33.180 1.00 88.06 498 ASN A N 1
ATOM 4005 C CA . ASN A 1 498 ? 19.191 -5.118 -33.406 1.00 88.06 498 ASN A CA 1
ATOM 4006 C C . ASN A 1 498 ? 19.370 -5.897 -32.093 1.00 88.06 498 ASN A C 1
ATOM 4008 O O . ASN A 1 498 ? 18.915 -7.041 -32.000 1.00 88.06 498 ASN A O 1
ATOM 4012 N N . ILE A 1 499 ? 19.973 -5.294 -31.060 1.00 88.62 499 ILE A N 1
ATOM 4013 C CA . ILE A 1 499 ? 20.045 -5.887 -29.714 1.00 88.62 499 ILE A CA 1
ATOM 4014 C C . ILE A 1 499 ? 18.631 -6.097 -29.155 1.00 88.62 499 ILE A C 1
ATOM 4016 O O . ILE A 1 499 ? 18.315 -7.203 -28.712 1.00 88.62 499 ILE A O 1
ATOM 4020 N N . ILE A 1 500 ? 17.767 -5.076 -29.225 1.00 89.44 500 ILE A N 1
ATOM 4021 C CA . ILE A 1 500 ? 16.375 -5.144 -28.751 1.00 89.44 500 ILE A CA 1
ATOM 4022 C C . ILE A 1 500 ? 15.620 -6.270 -29.470 1.00 89.44 500 ILE A C 1
ATOM 4024 O O . ILE A 1 500 ? 15.018 -7.131 -28.825 1.00 89.44 500 ILE A O 1
ATOM 4028 N N . LYS A 1 501 ? 15.676 -6.302 -30.806 1.00 88.38 501 LYS A N 1
ATOM 4029 C CA . LYS A 1 501 ? 14.985 -7.302 -31.629 1.00 88.38 501 LYS A CA 1
ATOM 4030 C C . LYS A 1 501 ? 15.479 -8.721 -31.348 1.00 88.38 501 LYS A C 1
ATOM 4032 O O . LYS A 1 501 ? 14.659 -9.621 -31.170 1.00 88.38 501 LYS A O 1
ATOM 4037 N N . SER A 1 502 ? 16.797 -8.911 -31.271 1.00 88.31 502 SER A N 1
ATOM 4038 C CA . SER A 1 502 ? 17.412 -10.207 -30.962 1.00 88.31 502 SER A CA 1
ATOM 4039 C C . SER A 1 502 ? 16.996 -10.702 -29.576 1.00 88.31 502 SER A C 1
ATOM 4041 O O . SER A 1 502 ? 16.550 -11.841 -29.427 1.00 88.31 502 SER A O 1
ATOM 4043 N N . CYS A 1 503 ? 17.023 -9.821 -28.570 1.00 89.38 503 CYS A N 1
ATOM 4044 C CA . CYS A 1 503 ? 16.605 -10.178 -27.221 1.00 89.38 503 CYS A CA 1
ATOM 4045 C C . CYS A 1 503 ? 15.125 -10.562 -27.157 1.00 89.38 503 CYS A C 1
ATOM 4047 O O . CYS A 1 503 ? 14.793 -11.585 -26.564 1.00 89.38 503 CYS A O 1
ATOM 4049 N N . ARG A 1 504 ? 14.237 -9.796 -27.800 1.00 87.75 504 ARG A N 1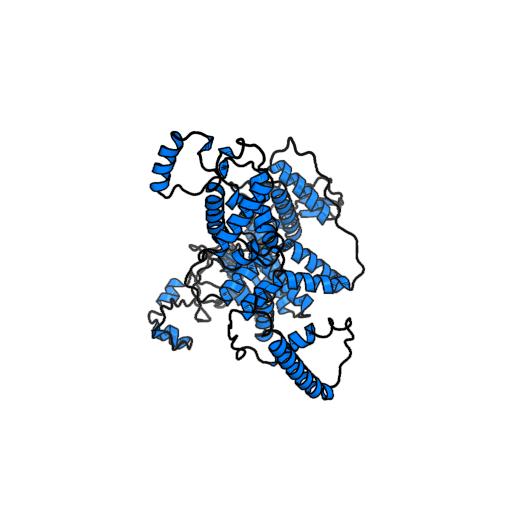
ATOM 4050 C CA . ARG A 1 504 ? 12.801 -10.116 -27.870 1.00 87.75 504 ARG A CA 1
ATOM 4051 C C . ARG A 1 504 ? 12.551 -11.480 -28.506 1.00 87.75 504 ARG A C 1
ATOM 4053 O O . ARG A 1 504 ? 11.787 -12.277 -27.971 1.00 87.75 504 ARG A O 1
ATOM 4060 N N . GLN A 1 505 ? 13.233 -11.769 -29.612 1.00 85.94 505 GLN A N 1
ATOM 4061 C CA . GLN A 1 505 ? 13.126 -13.057 -30.289 1.00 85.94 505 GLN A CA 1
ATOM 4062 C C . GLN A 1 505 ? 13.657 -14.214 -29.432 1.00 85.94 505 GLN A C 1
ATOM 4064 O O . GLN A 1 505 ? 13.052 -15.282 -29.405 1.00 85.94 505 GLN A O 1
ATOM 4069 N N . SER A 1 506 ? 14.756 -13.999 -28.709 1.00 85.44 506 SER A N 1
ATOM 4070 C CA . SER A 1 506 ? 15.330 -14.997 -27.803 1.00 85.44 506 SER A CA 1
ATOM 4071 C C . SER A 1 506 ? 14.412 -15.287 -26.610 1.00 85.44 506 SER A C 1
ATOM 4073 O O . SER A 1 506 ? 14.223 -16.446 -26.243 1.00 85.44 506 SER A O 1
ATOM 4075 N N . CYS A 1 507 ? 13.773 -14.258 -26.045 1.00 85.75 507 CYS A N 1
ATOM 4076 C CA . CYS A 1 507 ? 12.793 -14.425 -24.971 1.00 85.75 507 CYS A CA 1
ATOM 4077 C C . CYS A 1 507 ? 11.538 -15.185 -25.426 1.00 85.75 507 CYS A C 1
ATOM 4079 O O . CYS A 1 507 ? 11.040 -16.018 -24.676 1.00 85.75 507 CYS A O 1
ATOM 4081 N N . LEU A 1 508 ? 11.063 -14.968 -26.661 1.00 80.19 508 LEU A N 1
ATOM 4082 C CA . LEU A 1 508 ? 9.915 -15.698 -27.225 1.00 80.19 508 LEU A CA 1
ATOM 4083 C C . LEU A 1 508 ? 10.117 -17.214 -27.255 1.00 80.19 508 LEU A C 1
ATOM 4085 O O . LEU A 1 508 ? 9.151 -17.968 -27.173 1.00 80.19 508 LEU A O 1
ATOM 4089 N N . GLN A 1 509 ? 11.363 -17.651 -27.414 1.00 79.56 509 GLN A N 1
ATOM 4090 C CA . GLN A 1 509 ? 11.718 -19.056 -27.581 1.00 79.56 509 GLN A CA 1
ATOM 4091 C C . GLN A 1 509 ? 12.050 -19.753 -26.255 1.00 79.56 509 GLN A C 1
ATOM 4093 O O . GLN A 1 509 ? 12.263 -20.966 -26.249 1.00 79.56 509 GLN A O 1
ATOM 4098 N N . ASP A 1 510 ? 12.105 -19.020 -25.138 1.00 79.00 510 ASP A N 1
ATOM 4099 C CA . ASP A 1 510 ? 12.493 -19.573 -23.843 1.00 79.00 510 ASP A CA 1
ATOM 4100 C C . ASP A 1 510 ? 11.285 -19.796 -22.925 1.00 79.00 510 ASP A C 1
ATOM 4102 O O . ASP A 1 510 ? 10.617 -18.865 -22.483 1.00 79.00 510 ASP A O 1
ATOM 4106 N N . HIS A 1 511 ? 11.051 -21.065 -22.595 1.00 79.12 511 HIS A N 1
ATOM 4107 C CA . HIS A 1 511 ? 9.992 -21.527 -21.699 1.00 79.12 511 HIS A CA 1
ATOM 4108 C C . HIS A 1 511 ? 10.191 -21.111 -20.231 1.00 79.12 511 HIS A C 1
ATOM 4110 O O . HIS A 1 511 ? 9.268 -21.255 -19.434 1.00 79.12 511 HIS A O 1
ATOM 4116 N N . ASN A 1 512 ? 11.378 -20.621 -19.861 1.00 79.25 512 ASN A N 1
ATOM 4117 C CA . ASN A 1 512 ? 11.672 -20.102 -18.524 1.00 79.25 512 ASN A CA 1
ATOM 4118 C C . ASN A 1 512 ? 11.281 -18.628 -18.358 1.00 79.25 512 ASN A C 1
ATOM 4120 O O . ASN A 1 512 ? 11.328 -18.111 -17.241 1.00 79.25 512 ASN A O 1
ATOM 4124 N N . ILE A 1 513 ? 10.917 -17.938 -19.444 1.00 80.31 513 ILE A N 1
ATOM 4125 C CA . ILE A 1 513 ? 10.374 -16.581 -19.376 1.00 80.31 513 ILE A CA 1
ATOM 4126 C C . ILE A 1 513 ? 8.882 -16.686 -19.080 1.00 80.31 513 ILE A C 1
ATOM 4128 O O . ILE A 1 513 ? 8.142 -17.355 -19.801 1.00 80.31 513 ILE A O 1
ATOM 4132 N N . ASP A 1 514 ? 8.439 -15.996 -18.031 1.00 80.62 514 ASP A N 1
ATOM 4133 C CA . ASP A 1 514 ? 7.026 -15.953 -17.672 1.00 80.62 514 ASP A CA 1
ATOM 4134 C C . ASP A 1 514 ? 6.180 -15.432 -18.857 1.00 80.62 514 ASP A C 1
ATOM 4136 O O . ASP A 1 514 ? 6.519 -14.382 -19.425 1.00 80.62 514 ASP A O 1
ATOM 4140 N N . PRO A 1 515 ? 5.088 -16.124 -19.248 1.00 76.19 515 PRO A N 1
ATOM 4141 C CA . PRO A 1 515 ? 4.250 -15.722 -20.377 1.00 76.19 515 PRO A CA 1
ATOM 4142 C C . PRO A 1 515 ? 3.742 -14.280 -20.287 1.00 76.19 515 PRO A C 1
ATOM 4144 O O . PRO A 1 515 ? 3.643 -13.601 -21.310 1.00 76.19 515 PRO A O 1
ATOM 4147 N N . VAL A 1 516 ? 3.470 -13.790 -19.073 1.00 75.25 516 VAL A N 1
ATOM 4148 C CA . VAL A 1 516 ? 2.983 -12.428 -18.831 1.00 75.25 516 VAL A CA 1
ATOM 4149 C C . VAL A 1 516 ? 4.056 -11.399 -19.192 1.00 75.25 516 VAL A C 1
ATOM 4151 O O . VAL A 1 516 ? 3.757 -10.387 -19.822 1.00 75.25 516 VAL A O 1
ATOM 4154 N N . ILE A 1 517 ? 5.320 -11.664 -18.857 1.00 79.38 517 ILE A N 1
ATOM 4155 C CA . ILE A 1 517 ? 6.443 -10.797 -19.243 1.00 79.38 517 ILE A CA 1
ATOM 4156 C C . ILE A 1 517 ? 6.731 -10.913 -20.736 1.00 79.38 517 ILE A C 1
ATOM 4158 O O . ILE A 1 517 ? 6.959 -9.899 -21.398 1.00 79.38 517 ILE A O 1
ATOM 4162 N N . ASN A 1 518 ? 6.690 -12.133 -21.272 1.00 78.94 518 ASN A N 1
ATOM 4163 C CA . ASN A 1 518 ? 6.952 -12.401 -22.681 1.00 78.94 518 ASN A CA 1
ATOM 4164 C C . ASN A 1 518 ? 5.988 -11.621 -23.591 1.00 78.94 518 ASN A C 1
ATOM 4166 O O . ASN A 1 518 ? 6.414 -10.957 -24.534 1.00 78.94 518 ASN A O 1
ATOM 4170 N N . ALA A 1 519 ? 4.699 -11.612 -23.249 1.00 77.12 519 ALA A N 1
ATOM 4171 C CA . ALA A 1 519 ? 3.684 -10.822 -23.937 1.00 77.12 519 ALA A CA 1
ATOM 4172 C C . ALA A 1 519 ? 4.016 -9.320 -23.981 1.00 77.12 519 ALA A C 1
ATOM 4174 O O . ALA A 1 519 ? 3.840 -8.653 -24.995 1.00 77.12 519 ALA A O 1
ATOM 4175 N N . GLN A 1 520 ? 4.548 -8.778 -22.889 1.00 80.38 520 GLN A N 1
ATOM 4176 C CA . GLN A 1 520 ? 4.748 -7.337 -22.732 1.00 80.38 520 GLN A CA 1
ATOM 4177 C C . GLN A 1 520 ? 5.996 -6.829 -23.456 1.00 80.38 520 GLN A C 1
ATOM 4179 O O . GLN A 1 520 ? 6.013 -5.700 -23.949 1.00 80.38 520 GLN A O 1
ATOM 4184 N N . ILE A 1 521 ? 7.036 -7.660 -23.550 1.00 78.00 521 ILE A N 1
ATOM 4185 C CA . ILE A 1 521 ? 8.277 -7.305 -24.248 1.00 78.00 521 ILE A CA 1
ATOM 4186 C C . ILE A 1 521 ? 8.194 -7.526 -25.763 1.00 78.00 521 ILE A C 1
ATOM 4188 O O . ILE A 1 521 ? 9.053 -7.020 -26.480 1.00 78.00 521 ILE A O 1
ATOM 4192 N N . THR A 1 522 ? 7.197 -8.262 -26.264 1.00 65.31 522 THR A N 1
ATOM 4193 C CA . THR A 1 522 ? 7.108 -8.678 -27.679 1.00 65.31 522 THR A CA 1
ATOM 4194 C C . THR A 1 522 ? 6.102 -7.887 -28.501 1.00 65.31 522 THR A C 1
ATOM 4196 O O . THR A 1 522 ? 6.262 -7.789 -29.719 1.00 65.31 522 THR A O 1
ATOM 4199 N N . ASP A 1 523 ? 5.098 -7.293 -27.861 1.00 59.31 523 ASP A N 1
ATOM 4200 C CA . ASP A 1 523 ? 3.987 -6.674 -28.569 1.00 59.31 523 ASP A CA 1
ATOM 4201 C C . ASP A 1 523 ? 4.280 -5.214 -28.943 1.00 59.31 523 ASP A C 1
ATOM 4203 O O . ASP A 1 523 ? 4.030 -4.295 -28.176 1.00 59.31 523 ASP A O 1
ATOM 4207 N N . ASN A 1 524 ? 4.848 -4.955 -30.120 1.00 49.53 524 ASN A N 1
ATOM 4208 C CA . ASN A 1 524 ? 5.072 -3.572 -30.561 1.00 49.53 524 ASN A CA 1
ATOM 4209 C C . ASN A 1 524 ? 3.780 -2.857 -31.026 1.00 49.53 524 ASN A C 1
ATOM 4211 O O . ASN A 1 524 ? 3.851 -1.652 -31.242 1.00 49.53 524 ASN A O 1
ATOM 4215 N N . ASP A 1 525 ? 2.629 -3.543 -31.153 1.00 42.12 525 ASP A N 1
ATOM 4216 C CA . ASP A 1 525 ? 1.440 -2.976 -31.822 1.00 42.12 525 ASP A CA 1
ATOM 4217 C C . ASP A 1 525 ? 0.057 -3.350 -31.241 1.00 42.12 525 ASP A C 1
ATOM 4219 O O . ASP A 1 525 ? -0.951 -2.839 -31.741 1.00 42.12 525 ASP A O 1
ATOM 4223 N N . ARG A 1 526 ? -0.071 -4.184 -30.195 1.00 40.38 526 ARG A N 1
ATOM 4224 C CA . ARG A 1 526 ? -1.389 -4.474 -29.596 1.00 40.38 526 ARG A CA 1
ATOM 4225 C C . ARG A 1 526 ? -1.518 -4.024 -28.147 1.00 40.38 526 ARG A C 1
ATOM 4227 O O . ARG A 1 526 ? -0.628 -4.134 -27.313 1.00 40.38 526 ARG A O 1
ATOM 4234 N N . THR A 1 527 ? -2.700 -3.504 -27.833 1.00 37.94 527 THR A N 1
ATOM 4235 C CA . THR A 1 527 ? -3.091 -3.126 -26.473 1.00 37.94 527 THR A CA 1
ATOM 4236 C C . THR A 1 527 ? -3.142 -4.351 -25.542 1.00 37.94 527 THR A C 1
ATOM 4238 O O . THR A 1 527 ? -3.687 -5.376 -25.970 1.00 37.94 527 THR A O 1
ATOM 4241 N N . PRO A 1 528 ? -2.728 -4.233 -24.259 1.00 41.22 528 PRO A N 1
ATOM 4242 C CA . PRO A 1 528 ? -2.711 -5.324 -23.264 1.00 41.22 528 PRO A CA 1
ATOM 4243 C C . PRO A 1 528 ? -4.025 -6.112 -23.137 1.00 41.22 528 PRO A C 1
ATOM 4245 O O . PRO A 1 528 ? -4.025 -7.319 -22.907 1.00 41.22 528 PRO A O 1
ATOM 4248 N N . SER A 1 529 ? -5.155 -5.436 -23.373 1.00 38.31 529 SER A N 1
ATOM 4249 C CA . SER A 1 529 ? -6.500 -6.025 -23.419 1.00 38.31 529 SER A CA 1
ATOM 4250 C C . SER A 1 529 ? -6.612 -7.197 -24.406 1.00 38.31 529 SER A C 1
ATOM 4252 O O . SER A 1 529 ? -7.266 -8.190 -24.112 1.00 38.31 529 SER A O 1
ATOM 4254 N N . SER A 1 530 ? -5.931 -7.126 -25.552 1.00 37.59 530 SER A N 1
ATOM 4255 C CA . SER A 1 530 ? -6.011 -8.162 -26.589 1.00 37.59 530 SER A CA 1
ATOM 4256 C C . SER A 1 530 ? -5.229 -9.430 -26.246 1.00 37.59 530 SER A C 1
ATOM 4258 O O . SER A 1 530 ? -5.690 -10.512 -26.574 1.00 37.59 530 SER A O 1
ATOM 4260 N N . ILE A 1 531 ? -4.112 -9.318 -25.520 1.00 39.62 531 ILE A N 1
ATOM 4261 C CA . ILE A 1 531 ? -3.287 -10.463 -25.110 1.00 39.62 531 ILE A CA 1
ATOM 4262 C C . ILE A 1 531 ? -3.989 -11.247 -24.003 1.00 39.62 531 ILE A C 1
ATOM 4264 O O . ILE A 1 531 ? -4.058 -12.470 -24.068 1.00 39.62 531 ILE A O 1
ATOM 4268 N N . LEU A 1 532 ? -4.553 -10.556 -23.005 1.00 37.38 532 LEU A N 1
ATOM 4269 C CA . LEU A 1 532 ? -5.335 -11.212 -21.958 1.00 37.38 532 LEU A CA 1
ATOM 4270 C C . LEU A 1 532 ? -6.559 -11.907 -22.567 1.00 37.38 532 LEU A C 1
ATOM 4272 O O . LEU A 1 532 ? -6.860 -13.040 -22.211 1.00 37.38 532 LEU A O 1
ATOM 4276 N N . GLN A 1 533 ? -7.221 -11.264 -23.534 1.00 37.16 533 GLN A N 1
ATOM 4277 C CA . GLN A 1 533 ? -8.345 -11.863 -24.242 1.00 37.16 533 GLN A CA 1
ATOM 4278 C C . GLN A 1 533 ? -7.916 -13.059 -25.099 1.00 37.16 533 GLN A C 1
ATOM 4280 O O . GLN A 1 533 ? -8.606 -14.071 -25.096 1.00 37.16 533 GLN A O 1
ATOM 4285 N N . ASP A 1 534 ? -6.776 -12.982 -25.785 1.00 35.34 534 ASP A N 1
ATOM 4286 C CA . ASP A 1 534 ? -6.236 -14.075 -26.594 1.00 35.34 534 ASP A CA 1
ATOM 4287 C C . ASP A 1 534 ? -5.751 -15.242 -25.724 1.00 35.34 534 ASP A C 1
ATOM 4289 O O . ASP A 1 534 ? -5.989 -16.384 -26.098 1.00 35.34 534 ASP A O 1
ATOM 4293 N N . LEU A 1 535 ? -5.180 -14.996 -24.540 1.00 35.06 535 LEU A N 1
ATOM 4294 C CA . LEU A 1 535 ? -4.836 -16.026 -23.549 1.00 35.06 535 LEU A CA 1
ATOM 4295 C C . LEU A 1 535 ? -6.090 -16.674 -22.947 1.00 35.06 535 LEU A C 1
ATOM 4297 O O . LEU A 1 535 ? -6.159 -17.897 -22.887 1.00 35.06 535 LEU A O 1
ATOM 4301 N N . ILE A 1 536 ? -7.116 -15.883 -22.610 1.00 39.66 536 ILE A N 1
ATOM 4302 C CA . ILE A 1 536 ? -8.444 -16.372 -22.187 1.00 39.66 536 ILE A CA 1
ATOM 4303 C C . ILE A 1 536 ? -9.132 -17.177 -23.304 1.00 39.66 536 ILE A C 1
ATOM 4305 O O . ILE A 1 536 ? -9.931 -18.070 -23.031 1.00 39.66 536 ILE A O 1
ATOM 4309 N N . ASN A 1 537 ? -8.847 -16.867 -24.571 1.00 36.47 537 ASN A N 1
ATOM 4310 C CA . ASN A 1 537 ? -9.403 -17.574 -25.722 1.00 36.47 537 ASN A CA 1
ATOM 4311 C C . ASN A 1 537 ? -8.583 -18.825 -26.104 1.00 36.47 537 ASN A C 1
ATOM 4313 O O . ASN A 1 537 ? -9.159 -19.791 -26.612 1.00 36.47 537 ASN A O 1
ATOM 4317 N N . HIS A 1 538 ? -7.260 -18.818 -25.887 1.00 34.06 538 HIS A N 1
ATOM 4318 C CA . HIS A 1 538 ? -6.346 -19.923 -26.204 1.00 34.06 538 HIS A CA 1
ATOM 4319 C C . HIS A 1 538 ? -6.294 -20.980 -25.103 1.00 34.06 538 HIS A C 1
ATOM 4321 O O . HIS A 1 538 ? -6.316 -22.176 -25.405 1.00 34.06 538 HIS A O 1
ATOM 4327 N N . GLU A 1 539 ? -6.290 -20.571 -23.838 1.00 33.00 539 GLU A N 1
ATOM 4328 C CA . GLU A 1 539 ? -6.643 -21.462 -22.750 1.00 33.00 539 GLU A CA 1
ATOM 4329 C C . GLU A 1 539 ? -8.164 -21.545 -22.722 1.00 33.00 539 GLU A C 1
ATOM 4331 O O . GLU A 1 539 ? -8.849 -20.704 -22.149 1.00 33.00 539 GLU A O 1
ATOM 4336 N N . LYS A 1 540 ? -8.723 -22.601 -23.316 1.00 29.08 540 LYS A N 1
ATOM 4337 C CA . LYS A 1 540 ? -10.059 -23.075 -22.943 1.00 29.08 540 LYS A CA 1
ATOM 4338 C C . LYS A 1 540 ? -10.032 -23.531 -21.477 1.00 29.08 540 LYS A C 1
ATOM 4340 O O . LYS A 1 540 ? -10.230 -24.709 -21.189 1.00 29.08 540 LYS A O 1
ATOM 4345 N N . VAL A 1 541 ? -9.811 -22.612 -20.538 1.00 28.62 541 VAL A N 1
ATOM 4346 C CA . VAL A 1 541 ? -10.300 -22.759 -19.179 1.00 28.62 541 VAL A CA 1
ATOM 4347 C C . VAL A 1 541 ? -11.804 -22.758 -19.354 1.00 28.62 541 VAL A C 1
ATOM 4349 O O . VAL A 1 541 ? -12.445 -21.725 -19.551 1.00 28.62 541 VAL A O 1
ATOM 4352 N N . ALA A 1 542 ? -12.375 -23.958 -19.363 1.00 27.00 542 ALA A N 1
ATOM 4353 C CA . ALA A 1 542 ? -13.765 -24.133 -19.021 1.00 27.00 542 ALA A CA 1
ATOM 4354 C C . ALA A 1 542 ? -13.910 -23.577 -17.602 1.00 27.00 542 ALA A C 1
ATOM 4356 O O . ALA A 1 542 ? -13.762 -24.297 -16.620 1.00 27.00 542 ALA A O 1
ATOM 4357 N N . VAL A 1 543 ? -14.127 -22.264 -17.500 1.00 27.36 543 VAL A N 1
ATOM 4358 C CA . VAL A 1 543 ? -14.652 -21.640 -16.299 1.00 27.36 543 VAL A CA 1
ATOM 4359 C C . VAL A 1 543 ? -15.965 -22.365 -16.090 1.00 27.36 543 VAL A C 1
ATOM 4361 O O . VAL A 1 543 ? -16.924 -22.155 -16.841 1.00 27.36 543 VAL A O 1
ATOM 4364 N N . ASP A 1 544 ? -15.969 -23.308 -15.151 1.00 26.69 544 ASP A N 1
ATOM 4365 C CA . ASP A 1 544 ? -17.159 -24.045 -14.781 1.00 26.69 544 ASP A CA 1
ATOM 4366 C C . ASP A 1 544 ? -18.105 -23.022 -14.148 1.00 26.69 544 ASP A C 1
ATOM 4368 O O . ASP A 1 544 ? -18.097 -22.723 -12.955 1.00 26.69 544 ASP A O 1
ATOM 4372 N N . THR A 1 545 ? -18.905 -22.401 -15.013 1.00 29.86 545 THR A N 1
ATOM 4373 C CA . THR A 1 545 ? -19.905 -21.375 -14.704 1.00 29.86 545 THR A CA 1
ATOM 4374 C C . THR A 1 545 ? -21.029 -21.913 -13.816 1.00 29.86 545 THR A C 1
ATOM 4376 O O . THR A 1 545 ? -21.994 -21.203 -13.543 1.00 29.86 545 THR A O 1
ATOM 4379 N N . LYS A 1 546 ? -20.906 -23.145 -13.307 1.00 30.31 546 LYS A N 1
ATOM 4380 C CA . LYS A 1 546 ? -21.759 -23.709 -12.263 1.00 30.31 546 LYS A CA 1
ATOM 4381 C C . LYS A 1 546 ? -21.624 -22.998 -10.913 1.00 30.31 546 LYS A C 1
ATOM 4383 O O . LYS A 1 546 ? -22.568 -23.065 -10.135 1.00 30.31 546 LYS A O 1
ATOM 4388 N N . VAL A 1 547 ? -20.521 -22.290 -10.642 1.00 32.38 547 VAL A N 1
ATOM 4389 C CA . VAL A 1 547 ? -20.311 -21.610 -9.341 1.00 32.38 547 VAL A CA 1
ATOM 4390 C C . VAL A 1 547 ? -20.824 -20.160 -9.323 1.00 32.38 547 VAL A C 1
ATOM 4392 O O . VAL A 1 547 ? -20.957 -19.564 -8.257 1.00 32.38 547 VAL A O 1
ATOM 4395 N N . ILE A 1 548 ? -21.206 -19.594 -10.474 1.00 32.00 548 ILE A N 1
ATOM 4396 C CA . ILE A 1 548 ? -21.799 -18.252 -10.540 1.00 32.00 548 ILE A CA 1
ATOM 4397 C C . ILE A 1 548 ? -23.288 -18.397 -10.870 1.00 32.00 548 ILE A C 1
ATOM 4399 O O . ILE A 1 548 ? -23.623 -18.803 -11.987 1.00 32.00 548 ILE A O 1
ATOM 4403 N N . PRO A 1 549 ? -24.218 -18.051 -9.957 1.00 34.25 549 PRO A N 1
ATOM 4404 C CA . PRO A 1 549 ? -25.632 -18.001 -10.296 1.00 34.25 549 PRO A CA 1
ATOM 4405 C C . PRO A 1 549 ? -25.812 -17.090 -11.512 1.00 34.25 549 PRO A C 1
ATOM 4407 O O . PRO A 1 549 ? -25.466 -15.907 -11.464 1.00 34.25 549 PRO A O 1
ATOM 4410 N N . LYS A 1 550 ? -26.357 -17.646 -12.604 1.00 34.94 550 LYS A N 1
ATOM 4411 C CA . LYS A 1 550 ? -26.491 -17.016 -13.935 1.00 34.94 550 LYS A CA 1
ATOM 4412 C C . LYS A 1 550 ? -27.109 -15.603 -13.930 1.00 34.94 550 LYS A C 1
ATOM 4414 O O . LYS A 1 550 ? -26.950 -14.875 -14.905 1.00 34.94 550 LYS A O 1
ATOM 4419 N N . GLY A 1 551 ? -27.760 -15.189 -12.841 1.00 32.69 551 GLY A N 1
ATOM 4420 C CA . GLY A 1 551 ? -28.278 -13.832 -12.648 1.00 32.69 551 GLY A CA 1
ATOM 4421 C C . GLY A 1 551 ? -27.218 -12.738 -12.438 1.00 32.69 551 GLY A C 1
ATOM 4422 O O . GLY A 1 551 ? -27.447 -11.613 -12.870 1.00 32.69 551 GLY A O 1
ATOM 4423 N N . HIS A 1 552 ? -26.050 -13.029 -11.847 1.00 36.38 552 HIS A N 1
ATOM 4424 C CA . HIS A 1 552 ? -25.071 -11.986 -11.477 1.00 36.38 552 HIS A CA 1
ATOM 4425 C C . HIS A 1 552 ? -24.223 -11.502 -12.663 1.00 36.38 552 HIS A C 1
ATOM 4427 O O . HIS A 1 552 ? -24.053 -10.300 -12.850 1.00 36.38 552 HIS A O 1
ATOM 4433 N N . VAL A 1 553 ? -23.790 -12.409 -13.548 1.00 36.28 553 VAL A N 1
ATOM 4434 C CA . VAL A 1 553 ? -23.088 -12.033 -14.794 1.00 36.28 553 VAL A CA 1
ATOM 4435 C C . VAL A 1 553 ? -24.020 -11.279 -15.743 1.00 36.28 553 VAL A C 1
ATOM 4437 O O . VAL A 1 553 ? -23.589 -10.354 -16.426 1.00 36.28 553 VAL A O 1
ATOM 4440 N N . ALA A 1 554 ? -25.307 -11.641 -15.771 1.00 36.56 554 ALA A N 1
ATOM 4441 C CA . ALA A 1 554 ? -26.309 -10.948 -16.574 1.00 36.56 554 ALA A CA 1
ATOM 4442 C C . ALA A 1 554 ? -26.573 -9.526 -16.060 1.00 36.56 554 ALA A C 1
ATOM 4444 O O . ALA A 1 554 ? -26.698 -8.619 -16.874 1.00 36.56 554 ALA A O 1
ATOM 4445 N N . LYS A 1 555 ? -26.590 -9.309 -14.738 1.00 36.72 555 LYS A N 1
ATOM 4446 C CA . LYS A 1 555 ? -26.773 -7.982 -14.130 1.00 36.72 555 LYS A CA 1
ATOM 4447 C C . LYS A 1 555 ? -25.566 -7.070 -14.373 1.00 36.72 555 LYS A C 1
ATOM 4449 O O . LYS A 1 555 ? -25.741 -5.948 -14.833 1.00 36.72 555 LYS A O 1
ATOM 4454 N N . ILE A 1 556 ? -24.351 -7.605 -14.228 1.00 38.25 556 ILE A N 1
ATOM 4455 C CA . ILE A 1 556 ? -23.099 -6.898 -14.546 1.00 38.25 556 ILE A CA 1
ATOM 4456 C C . ILE A 1 556 ? -23.005 -6.595 -16.054 1.00 38.25 556 ILE A C 1
ATOM 4458 O O . ILE A 1 556 ? -22.710 -5.466 -16.436 1.00 38.25 556 ILE A O 1
ATOM 4462 N N . LYS A 1 557 ? -23.350 -7.541 -16.945 1.00 38.91 557 LYS A N 1
ATOM 4463 C CA . LYS A 1 557 ? -23.433 -7.274 -18.399 1.00 38.91 557 LYS A CA 1
ATOM 4464 C C . LYS A 1 557 ? -24.518 -6.256 -18.760 1.00 38.91 557 LYS A C 1
ATOM 4466 O O . LYS A 1 557 ? -24.302 -5.444 -19.654 1.00 38.91 557 LYS A O 1
ATOM 4471 N N . HIS A 1 558 ? -25.675 -6.298 -18.104 1.00 39.97 558 HIS A N 1
ATOM 4472 C CA . HIS A 1 558 ? -26.798 -5.399 -18.373 1.00 39.97 558 HIS A CA 1
ATOM 4473 C C . HIS A 1 558 ? -26.539 -3.973 -17.860 1.00 39.97 558 HIS A C 1
ATOM 4475 O O . HIS A 1 558 ? -27.005 -3.014 -18.467 1.00 39.97 558 HIS A O 1
ATOM 4481 N N . GLU A 1 559 ? -25.773 -3.803 -16.783 1.00 41.62 559 GLU A N 1
ATOM 4482 C CA . GLU A 1 559 ? -25.358 -2.483 -16.289 1.00 41.62 559 GLU A CA 1
ATOM 4483 C C . GLU A 1 559 ? -24.173 -1.901 -17.086 1.00 41.62 559 GLU A C 1
ATOM 4485 O O . GLU A 1 559 ? -2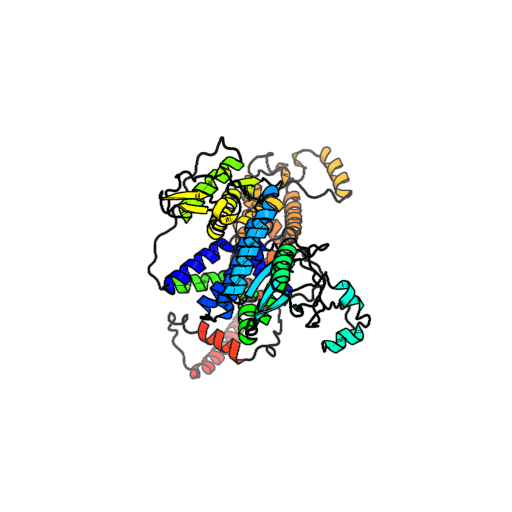4.078 -0.683 -17.243 1.00 41.62 559 GLU A O 1
ATOM 4490 N N . LEU A 1 560 ? -23.322 -2.755 -17.673 1.00 38.97 560 LEU A N 1
ATOM 4491 C CA . LEU A 1 560 ? -22.176 -2.352 -18.504 1.00 38.97 560 LEU A CA 1
ATOM 4492 C C . LEU A 1 560 ? -22.499 -2.178 -20.005 1.00 38.97 560 LEU A C 1
ATOM 4494 O O . LEU A 1 560 ? -21.767 -1.483 -20.707 1.00 38.97 560 LEU A O 1
ATOM 4498 N N . GLY A 1 561 ? -23.574 -2.789 -20.513 1.00 33.03 561 GLY A N 1
ATOM 4499 C CA . GLY A 1 561 ? -23.865 -2.915 -21.950 1.00 33.03 561 GLY A CA 1
ATOM 4500 C C . GLY A 1 561 ? -24.561 -1.746 -22.679 1.00 33.03 561 GLY A C 1
ATOM 4501 O O . GLY A 1 561 ? -24.208 -1.499 -23.828 1.00 33.03 561 GLY A O 1
ATOM 4502 N N . PRO A 1 562 ? -25.517 -0.977 -22.113 1.00 37.19 562 PRO A N 1
ATOM 4503 C CA . PRO A 1 562 ? -26.339 -0.089 -22.944 1.00 37.19 562 PRO A CA 1
ATOM 4504 C C . PRO A 1 562 ? -25.773 1.321 -23.177 1.00 37.19 562 PRO A C 1
ATOM 4506 O O . PRO A 1 562 ? -26.388 2.098 -23.902 1.00 37.19 562 PRO A O 1
ATOM 4509 N N . LYS A 1 563 ? -24.635 1.705 -22.577 1.00 36.66 563 LYS A N 1
ATOM 4510 C CA . LYS A 1 563 ? -24.077 3.072 -22.723 1.00 36.66 563 LYS A CA 1
ATOM 4511 C C . LYS A 1 563 ? -22.901 3.199 -23.697 1.00 36.66 563 LYS A C 1
ATOM 4513 O O . LYS A 1 563 ? -22.307 4.270 -23.764 1.00 36.66 563 LYS A O 1
ATOM 4518 N N . ILE A 1 564 ? -22.591 2.153 -24.466 1.00 35.31 564 ILE A N 1
ATOM 4519 C CA . ILE A 1 564 ? -21.549 2.193 -25.511 1.00 35.31 564 ILE A CA 1
ATOM 4520 C C . ILE A 1 564 ? -22.133 2.084 -26.940 1.00 35.31 564 ILE A C 1
ATOM 4522 O O . ILE A 1 564 ? -21.430 2.374 -27.899 1.00 35.31 564 ILE A O 1
ATOM 4526 N N . ASP A 1 565 ? -23.442 1.850 -27.106 1.00 31.75 565 ASP A N 1
ATOM 4527 C CA . ASP A 1 565 ? -24.076 1.670 -28.430 1.00 31.75 565 ASP A CA 1
ATOM 4528 C C . ASP A 1 565 ? -25.029 2.807 -28.856 1.00 31.75 565 ASP A C 1
ATOM 4530 O O . ASP A 1 565 ? -26.100 2.584 -29.420 1.00 31.75 565 ASP A O 1
ATOM 4534 N N . GLN A 1 566 ? -24.636 4.068 -28.657 1.00 30.02 566 GLN A N 1
ATOM 4535 C CA . GLN A 1 566 ? -25.238 5.194 -29.393 1.00 30.02 566 GLN A CA 1
ATOM 4536 C C . GLN A 1 566 ? -24.174 5.938 -30.199 1.00 30.02 566 GLN A C 1
ATOM 4538 O O . GLN A 1 566 ? -23.888 7.109 -29.977 1.00 30.02 566 GLN A O 1
ATOM 4543 N N . GLY A 1 567 ? -23.576 5.219 -31.150 1.00 27.86 567 GLY A N 1
ATOM 4544 C CA . GLY A 1 567 ? -22.614 5.780 -32.100 1.00 27.86 567 GLY A CA 1
ATOM 4545 C C . GLY A 1 567 ? -22.499 5.052 -33.441 1.00 27.86 567 GLY A C 1
ATOM 4546 O O . GLY A 1 567 ? -21.789 5.539 -34.309 1.00 27.86 567 GLY A O 1
ATOM 4547 N N . PHE A 1 568 ? -23.201 3.934 -33.663 1.00 24.22 568 PHE A N 1
ATOM 4548 C CA . PHE A 1 568 ? -23.196 3.242 -34.955 1.00 24.22 568 PHE A CA 1
ATOM 4549 C C . PHE A 1 568 ? -24.604 2.769 -35.334 1.00 24.22 568 PHE A C 1
ATOM 4551 O O . PHE A 1 568 ? -25.067 1.705 -34.935 1.00 24.22 568 PHE A O 1
ATOM 4558 N N . LYS A 1 569 ? -25.300 3.555 -36.165 1.00 28.33 569 LYS A N 1
ATOM 4559 C CA . LYS A 1 569 ? -26.426 3.044 -36.958 1.00 28.33 569 LYS A CA 1
ATOM 4560 C C . LYS A 1 569 ? -25.860 2.198 -38.101 1.00 28.33 569 LYS A C 1
ATOM 4562 O O . LYS A 1 569 ? -25.581 2.726 -39.174 1.00 28.33 569 LYS A O 1
ATOM 4567 N N . ALA A 1 570 ? -25.731 0.890 -37.899 1.00 25.72 570 ALA A N 1
ATOM 4568 C CA . ALA A 1 570 ? -25.633 -0.056 -39.006 1.00 25.72 570 ALA A CA 1
ATOM 4569 C C . ALA A 1 570 ? -27.046 -0.542 -39.371 1.00 25.72 570 ALA A C 1
ATOM 4571 O O . ALA A 1 570 ? -27.777 -1.079 -38.540 1.00 25.72 570 ALA A O 1
ATOM 4572 N N . LYS A 1 571 ? -27.449 -0.300 -40.624 1.00 26.64 571 LYS A N 1
ATOM 4573 C CA . LYS A 1 571 ? -28.696 -0.788 -41.231 1.00 26.64 571 LYS A CA 1
ATOM 4574 C C . LYS A 1 571 ? -28.804 -2.309 -41.058 1.00 26.64 571 LYS A C 1
ATOM 4576 O O . LYS A 1 571 ? -27.977 -3.048 -41.583 1.00 26.64 571 LYS A O 1
ATOM 4581 N N . VAL A 1 572 ? -29.857 -2.769 -40.389 1.00 27.53 572 VAL A N 1
ATOM 4582 C CA . VAL A 1 572 ? -30.234 -4.187 -40.344 1.00 27.53 572 VAL A CA 1
ATOM 4583 C C . VAL A 1 572 ? -30.775 -4.587 -41.720 1.00 27.53 572 VAL A C 1
ATOM 4585 O O . VAL A 1 572 ? -31.807 -4.074 -42.151 1.00 27.53 572 VAL A O 1
ATOM 4588 N N . ILE A 1 573 ? -30.082 -5.488 -42.421 1.00 29.55 573 ILE A N 1
ATOM 4589 C CA . ILE A 1 573 ? -30.624 -6.173 -43.603 1.00 29.55 573 ILE A CA 1
ATOM 4590 C C . ILE A 1 573 ? -31.441 -7.379 -43.098 1.00 29.55 573 ILE A C 1
ATOM 4592 O O . ILE A 1 573 ? -30.906 -8.178 -42.326 1.00 29.55 573 ILE A O 1
ATOM 4596 N N . PRO A 1 574 ? -32.723 -7.535 -43.484 1.00 30.75 574 PRO A N 1
ATOM 4597 C CA . PRO A 1 574 ? -33.551 -8.654 -43.038 1.00 30.75 574 PRO A CA 1
ATOM 4598 C C . PRO A 1 574 ? -32.994 -10.017 -43.474 1.00 30.75 574 PRO A C 1
ATOM 4600 O O . PRO A 1 574 ? -32.499 -10.182 -44.590 1.00 30.75 574 PRO A O 1
ATOM 4603 N N . LYS A 1 575 ? -33.149 -11.020 -42.599 1.00 34.59 575 LYS A N 1
ATOM 4604 C CA . LYS A 1 575 ? -32.683 -12.412 -42.762 1.00 34.59 575 LYS A CA 1
ATOM 4605 C C . LYS A 1 575 ? -33.211 -13.148 -44.008 1.00 34.59 575 LYS A C 1
ATOM 4607 O O . LYS A 1 575 ? -32.724 -14.236 -44.294 1.00 34.59 575 LYS A O 1
ATOM 4612 N N . SER A 1 576 ? -34.143 -12.579 -44.774 1.00 33.84 576 SER A N 1
ATOM 4613 C CA . SER A 1 576 ? -34.664 -13.187 -46.008 1.00 33.84 576 SER A CA 1
ATOM 4614 C C . SER A 1 576 ? -33.676 -13.179 -47.183 1.00 33.84 576 SER A C 1
ATOM 4616 O O . SER A 1 576 ? -33.929 -13.858 -48.169 1.00 33.84 576 SER A O 1
ATOM 4618 N N . ASN A 1 577 ? -32.536 -12.482 -47.076 1.00 36.62 577 ASN A N 1
ATOM 4619 C CA . ASN A 1 577 ? -31.533 -12.406 -48.150 1.00 36.62 577 ASN A CA 1
ATOM 4620 C C . ASN A 1 577 ? -30.261 -13.243 -47.901 1.00 36.62 577 ASN A C 1
ATOM 4622 O O . ASN A 1 577 ? -29.350 -13.211 -48.723 1.00 36.62 577 ASN A O 1
ATOM 4626 N N . ILE A 1 578 ? -30.175 -13.999 -46.798 1.00 37.31 578 ILE A N 1
ATOM 4627 C CA . ILE A 1 578 ? -28.981 -14.814 -46.489 1.00 37.31 578 ILE A CA 1
ATOM 4628 C C . ILE A 1 578 ? -28.907 -16.063 -47.388 1.00 37.31 578 ILE A C 1
ATOM 4630 O O . ILE A 1 578 ? -27.814 -16.468 -47.774 1.00 37.31 578 ILE A O 1
ATOM 4634 N N . ALA A 1 579 ? -30.049 -16.609 -47.822 1.00 37.25 579 ALA A N 1
ATOM 4635 C CA . ALA A 1 579 ? -30.079 -17.748 -48.746 1.00 37.25 579 ALA A CA 1
ATOM 4636 C C . ALA A 1 579 ? -29.538 -17.389 -50.146 1.00 37.25 579 ALA A C 1
ATOM 4638 O O . ALA A 1 579 ? -28.791 -18.153 -50.738 1.00 37.25 579 ALA A O 1
ATOM 4639 N N . THR A 1 580 ? -29.807 -16.176 -50.642 1.00 39.22 580 THR A N 1
ATOM 4640 C CA . THR A 1 580 ? -29.379 -15.735 -51.986 1.00 39.22 580 THR A CA 1
ATOM 4641 C C . THR A 1 580 ? -27.903 -15.313 -52.058 1.00 39.22 580 THR A C 1
ATOM 4643 O O . THR A 1 580 ? -27.379 -15.088 -53.150 1.00 39.22 580 THR A O 1
ATOM 4646 N N . ILE A 1 581 ? -27.234 -15.151 -50.909 1.00 40.06 581 ILE A N 1
ATOM 4647 C CA . ILE A 1 581 ? -25.809 -14.790 -50.828 1.00 40.06 581 ILE A CA 1
ATOM 4648 C C . ILE A 1 581 ? -24.926 -16.042 -50.844 1.00 40.06 581 ILE A C 1
ATOM 4650 O O . ILE A 1 581 ? -23.878 -16.007 -51.486 1.00 40.06 581 ILE A O 1
ATOM 4654 N N . ASN A 1 582 ? -25.367 -17.144 -50.227 1.00 37.16 582 ASN A N 1
ATOM 4655 C CA . ASN A 1 582 ? -24.623 -18.405 -50.255 1.00 37.16 582 ASN A CA 1
ATOM 4656 C C . ASN A 1 582 ? -24.608 -19.021 -51.665 1.00 37.16 582 ASN A C 1
ATOM 4658 O O . ASN A 1 582 ? -23.530 -19.334 -52.162 1.00 37.16 582 ASN A O 1
ATOM 4662 N N . ASP A 1 583 ? -25.740 -19.014 -52.379 1.00 39.31 583 ASP A N 1
ATOM 4663 C CA . ASP A 1 583 ? -25.803 -19.521 -53.763 1.00 39.31 583 ASP A CA 1
ATOM 4664 C C . ASP A 1 583 ? -24.925 -18.708 -54.741 1.00 39.31 583 ASP A C 1
ATOM 4666 O O . ASP A 1 583 ? -24.401 -19.235 -55.719 1.00 39.31 583 ASP A O 1
ATOM 4670 N N . LYS A 1 584 ? -24.699 -17.413 -54.468 1.00 42.66 584 LYS A N 1
ATOM 4671 C CA . LYS A 1 584 ? -23.807 -16.554 -55.274 1.00 42.66 584 LYS A CA 1
ATOM 4672 C C . LYS A 1 584 ? -22.329 -16.661 -54.889 1.00 42.66 584 LYS A C 1
ATOM 4674 O O . LYS A 1 584 ? -21.479 -16.200 -55.660 1.00 42.66 584 LYS A O 1
ATOM 4679 N N . LEU A 1 585 ? -22.015 -17.204 -53.710 1.00 37.94 585 LEU A N 1
ATOM 4680 C CA . LEU A 1 585 ? -20.639 -17.468 -53.287 1.00 37.94 585 LEU A CA 1
ATOM 4681 C C . LEU A 1 585 ? -20.124 -18.772 -53.907 1.00 37.94 585 LEU A C 1
ATOM 4683 O O . LEU A 1 585 ? -19.005 -18.780 -54.421 1.00 37.94 585 LEU A O 1
ATOM 4687 N N . ASP A 1 586 ? -20.960 -19.810 -53.963 1.00 42.38 586 ASP A N 1
ATOM 4688 C CA . ASP A 1 586 ? -20.597 -21.107 -54.550 1.00 42.38 586 ASP A CA 1
ATOM 4689 C C . ASP A 1 586 ? -20.382 -21.012 -56.075 1.00 42.38 586 ASP A C 1
ATOM 4691 O O . ASP A 1 586 ? -19.385 -21.517 -56.600 1.00 42.38 586 ASP A O 1
ATOM 4695 N N . ASP A 1 587 ? -21.195 -20.211 -56.777 1.00 40.44 587 ASP A N 1
ATOM 4696 C CA . ASP A 1 587 ? -21.012 -19.896 -58.207 1.00 40.44 587 ASP A CA 1
ATOM 4697 C C . ASP A 1 587 ? -19.718 -19.104 -58.503 1.00 40.44 587 ASP A C 1
ATOM 4699 O O . ASP A 1 587 ? -19.172 -19.155 -59.613 1.00 40.44 587 ASP A O 1
ATOM 4703 N N . ARG A 1 588 ? -19.200 -18.342 -57.526 1.00 42.69 588 ARG A N 1
ATOM 4704 C CA . ARG A 1 588 ? -17.937 -17.587 -57.655 1.00 42.69 588 ARG A CA 1
ATOM 4705 C C . ARG A 1 588 ? -16.709 -18.440 -57.356 1.00 42.69 588 ARG A C 1
ATOM 4707 O O . ARG A 1 588 ? -15.660 -18.186 -57.948 1.00 42.69 588 ARG A O 1
ATOM 4714 N N . ILE A 1 589 ? -16.834 -19.444 -56.491 1.00 42.66 589 ILE A N 1
ATOM 4715 C CA . ILE A 1 589 ? -15.756 -20.391 -56.190 1.00 42.66 589 ILE A CA 1
ATOM 4716 C C . ILE A 1 589 ? -15.561 -21.346 -57.382 1.00 42.66 589 ILE A C 1
ATOM 4718 O O . ILE A 1 589 ? -14.439 -21.466 -57.877 1.00 42.66 589 ILE A O 1
ATOM 4722 N N . GLN A 1 590 ? -16.641 -21.865 -57.984 1.00 44.66 590 GLN A N 1
ATOM 4723 C CA . GLN A 1 590 ? -16.546 -22.708 -59.191 1.00 44.66 590 GLN A CA 1
ATOM 4724 C C . GLN A 1 590 ? -16.026 -21.961 -60.442 1.00 44.66 590 GLN A C 1
ATOM 4726 O O . GLN A 1 590 ? -15.344 -22.546 -61.291 1.00 44.66 590 GLN A O 1
ATOM 4731 N N . LYS A 1 591 ? -16.266 -20.645 -60.562 1.00 44.69 591 LYS A N 1
ATOM 4732 C CA . LYS A 1 591 ? -15.712 -19.813 -61.657 1.00 44.69 591 LYS A CA 1
ATOM 4733 C C . LYS A 1 591 ? -14.236 -19.430 -61.495 1.00 44.69 591 LYS A C 1
ATOM 4735 O O . LYS A 1 591 ? -13.619 -19.020 -62.479 1.00 44.69 591 LYS A O 1
ATOM 4740 N N . ASN A 1 592 ? -13.675 -19.541 -60.291 1.00 41.50 592 ASN A N 1
ATOM 4741 C CA . ASN A 1 592 ? -12.263 -19.245 -60.035 1.00 41.50 592 ASN A CA 1
ATOM 4742 C C . ASN A 1 592 ? -11.381 -20.501 -60.105 1.00 41.50 592 ASN A C 1
ATOM 4744 O O . ASN A 1 592 ? -10.240 -20.400 -60.550 1.00 41.50 592 ASN A O 1
ATOM 4748 N N . GLU A 1 593 ? -11.917 -21.685 -59.794 1.00 42.00 593 GLU A N 1
ATOM 4749 C CA . GLU A 1 593 ? -11.214 -22.963 -60.004 1.00 42.00 593 GLU A CA 1
ATOM 4750 C C . GLU A 1 593 ? -11.131 -23.369 -61.487 1.00 42.00 593 GLU A C 1
ATOM 4752 O O . GLU A 1 593 ? -10.192 -24.043 -61.902 1.00 42.00 593 GLU A O 1
ATOM 4757 N N . SER A 1 594 ? -12.041 -22.872 -62.332 1.00 40.50 594 SER A N 1
ATOM 4758 C CA . SER A 1 594 ? -12.001 -23.067 -63.792 1.00 40.50 594 SER A CA 1
ATOM 4759 C C . SER A 1 594 ? -11.054 -22.109 -64.537 1.00 40.50 594 SER A C 1
ATOM 4761 O O . SER A 1 594 ? -10.874 -22.248 -65.746 1.00 40.50 594 SER A O 1
ATOM 4763 N N . LYS A 1 595 ? -10.410 -21.156 -63.841 1.00 44.75 595 LYS A N 1
ATOM 4764 C CA . LYS A 1 595 ? -9.432 -20.212 -64.423 1.00 44.75 595 LYS A CA 1
ATOM 4765 C C . LYS A 1 595 ? -7.971 -20.482 -64.039 1.00 44.75 595 LYS A C 1
ATOM 4767 O O . LYS A 1 595 ? -7.090 -19.845 -64.608 1.00 44.75 595 LYS A O 1
ATOM 4772 N N . SER A 1 596 ? -7.689 -21.423 -63.133 1.00 39.53 596 SER A N 1
ATOM 4773 C CA . SER A 1 596 ? -6.320 -21.746 -62.686 1.00 39.53 596 SER A CA 1
ATOM 4774 C C . SER A 1 596 ? -5.675 -22.950 -63.396 1.00 39.53 596 SER A C 1
ATOM 4776 O O . SER A 1 596 ? -4.520 -23.268 -63.120 1.00 39.53 596 SER A O 1
ATOM 4778 N N . SER A 1 597 ? -6.358 -23.589 -64.354 1.00 41.09 597 SER A N 1
ATOM 4779 C CA . SER A 1 597 ? -5.854 -24.757 -65.103 1.00 41.09 597 SER A CA 1
ATOM 4780 C C . SER A 1 597 ? -5.365 -24.463 -66.534 1.00 41.09 597 SER A C 1
ATOM 4782 O O . SER A 1 597 ? -5.091 -25.392 -67.289 1.00 41.09 597 SER A O 1
ATOM 4784 N N . SER A 1 598 ? -5.184 -23.195 -66.921 1.00 43.84 598 SER A N 1
ATOM 4785 C CA . SER A 1 598 ? -4.816 -22.804 -68.294 1.00 43.84 598 SER A CA 1
ATOM 4786 C C . SER A 1 598 ? -3.631 -21.824 -68.348 1.00 43.84 598 SER A C 1
ATOM 4788 O O . SER A 1 598 ? -3.793 -20.676 -68.755 1.00 43.84 598 SER A O 1
ATOM 4790 N N . SER A 1 599 ? -2.430 -22.277 -67.973 1.00 36.25 599 SER A N 1
ATOM 4791 C CA . SER A 1 599 ? -1.161 -21.766 -68.537 1.00 36.25 599 SER A CA 1
ATOM 4792 C C . SER A 1 599 ? 0.031 -22.658 -68.148 1.00 36.25 599 SER A C 1
ATOM 4794 O O . SER A 1 599 ? 0.822 -22.341 -67.260 1.00 36.25 599 SER A O 1
ATOM 4796 N N . ARG A 1 600 ? 0.164 -23.797 -68.834 1.00 34.03 600 ARG A N 1
ATOM 4797 C CA . ARG A 1 600 ? 1.442 -24.476 -69.096 1.00 34.03 600 ARG A CA 1
ATOM 4798 C C . ARG A 1 600 ? 1.469 -24.792 -70.589 1.00 34.03 600 ARG A C 1
ATOM 4800 O O . ARG A 1 600 ? 0.588 -25.513 -71.045 1.00 34.03 600 ARG A O 1
ATOM 4807 N N . GLY A 1 601 ? 2.467 -24.295 -71.318 1.00 32.22 601 GLY A N 1
ATOM 4808 C CA . GLY A 1 601 ? 2.762 -24.783 -72.666 1.00 32.22 601 GLY A CA 1
ATOM 4809 C C . GLY A 1 601 ? 3.436 -23.769 -73.586 1.00 32.22 601 GLY A C 1
ATOM 4810 O O . GLY A 1 601 ? 2.727 -22.999 -74.220 1.00 32.22 601 GLY A O 1
ATOM 4811 N N . PHE A 1 602 ? 4.764 -23.920 -73.683 1.00 35.34 602 PHE A N 1
ATOM 4812 C CA . PHE A 1 602 ? 5.720 -23.423 -74.688 1.00 35.34 602 PHE A CA 1
ATOM 4813 C C . PHE A 1 602 ? 6.113 -21.945 -74.686 1.00 35.34 602 PHE A C 1
ATOM 4815 O O . PHE A 1 602 ? 5.268 -21.073 -74.973 1.00 35.34 602 PHE A O 1
#

Foldseek 3Di:
DPLLVLLVVLLVLLVLLLLLQLLLQVLLQCQVPDPDPDQDAAADDLLSPLSNLLSLLSLCCSLVVVPDPLSVVLSVQSLLQNLLSQCLVWWDPVQNLQLLLVSLVVQLVCCVVVQKHKYWAAAPPDNAIKIKMWGADPVRWIKIKIAQPFVVCVVVQVVCPDPPVLCVVAVNDPCPPDPDPKGWDLRMFMDDTDDSVVSSVQSSCRRVNNDDDGDRPDTHIDHDDRYNCNSSRNSLVVCVVRDDPVVSVVSSCSSHPQFSVNSSVSSVVVNVVDDDDDDDDDDDDDPDVDDDLFRLLLLLLQLLLCVVQVHDSRADEAPSVLEGEDDDDLFLSPDDLSSNSLSNSVSVSCVSSVQWDQDPVPSHIYRCCVVRTNNSIHTYDDRPDLQKALALSSVLSNLCCLQVDDDPDPDDPVVVVVVVVLVVDDQQAAFAASVQAAPVLSSVLSCLLQVQVSVDNSDMGHSQLCNVLNVLLRVLSRVDTSNQDDGNDHDDPVVSVSSLVSSLVSLCPDPSRDPSSNVRRNDPDDDPVVVVVVVCVVPPPPPVCPVPDPVPVVVVCVVVPPVPPPPDDDDDDDPPCPVVVVVVVVVVVVVVVVPPPPDDDD